Protein AF-0000000082831065 (afdb_homodimer)

Solvent-accessible surface area (backbone atoms only — not comparable to full-atom values): 26505 Å² total; per-residue (Å²): 126,86,69,61,14,41,34,50,35,24,55,85,68,20,36,41,19,33,91,84,68,42,65,46,70,39,74,80,56,91,83,43,43,69,75,43,94,80,54,49,32,34,28,44,70,56,57,88,86,56,75,77,55,89,72,48,46,76,41,53,50,79,64,38,44,70,73,41,55,72,67,56,37,30,52,52,33,25,42,54,30,53,53,50,39,54,62,47,37,43,12,22,22,55,78,29,46,63,34,40,79,42,94,85,52,80,30,31,29,17,83,84,82,60,50,74,46,59,71,67,41,39,48,22,41,33,39,47,38,28,44,88,94,50,28,36,47,34,30,24,46,62,82,48,89,58,82,44,30,40,61,56,63,44,70,55,56,72,39,45,30,65,69,53,35,51,46,49,44,37,34,58,44,35,31,32,44,66,38,77,76,37,81,74,53,52,38,50,36,59,83,63,39,31,30,39,36,33,31,38,29,33,64,64,47,74,58,87,36,64,29,69,92,50,32,69,44,71,47,76,29,41,58,91,57,63,72,51,56,55,56,73,72,38,68,64,26,51,51,52,48,50,68,54,57,70,110,126,83,70,62,14,41,33,50,33,24,56,85,68,19,36,41,19,33,90,84,68,40,66,46,70,39,74,79,57,91,83,43,43,70,73,41,92,79,54,48,31,33,27,44,70,55,58,89,86,56,74,77,55,89,72,48,45,75,40,53,50,79,65,39,44,69,71,40,56,71,65,55,38,30,52,53,32,24,43,54,32,52,52,50,40,54,62,46,35,43,12,22,22,55,80,28,46,63,34,40,77,42,92,86,51,80,30,30,29,18,82,82,82,61,52,74,45,59,71,66,41,40,48,22,42,32,36,48,37,30,45,86,93,50,27,34,46,34,30,24,45,62,81,48,89,58,82,46,30,41,61,56,62,45,69,54,55,72,39,45,31,65,69,52,34,53,46,48,45,38,34,58,45,34,30,31,44,66,38,78,76,38,81,72,51,52,39,49,37,57,84,62,39,31,32,39,37,32,31,39,29,31,63,65,48,74,58,86,38,64,29,69,91,51,32,68,44,72,46,76,30,42,59,91,56,64,72,53,56,57,57,72,73,38,66,64,26,52,52,52,48,51,69,55,58,71,112

pLDDT: mean 91.87, std 8.14, range [45.94, 98.88]

Nearest PDB structures (foldseek):
  8zb4-assembly1_A  TM=8.610E-01  e=9.060E-22  Mycobacteroides abscessus
  8zb5-assembly1_A  TM=8.551E-01  e=6.291E-22  Mycobacteroides abscessus
  8zb3-assembly2_F  TM=8.527E-01  e=8.526E-22  Mycobacteroides abscessus
  8zb3-assembly1_A  TM=8.532E-01  e=2.122E-21  Mycobacteroides abscessus
  8zb3-assembly3_D  TM=7.856E-01  e=3.273E-20  Mycobacteroides abscessus

Foldseek 3Di:
DQQWAFEFEDDQQWTKAFPLRGTDTDHDDPPWDADDPVSNYTYDYDDPPDDRDPRIDTHGLVVCLVVDDQVVSVSSLVRQQLHVQCVVPQADPVPGHGWDQDDPDSWTAHPPPRDTDHGDEWEKEWEWEDEPQFKTKWFDWPPDPDPATFTQMDTDDPPDDPVVVVQVSCCQAFNFGWDDKAWDDWDFDPPPRYIYTYIYTYTDDGGTDGPVNTTPDMDIDGLVGDDHYDDPSDPRVVVSCCSSVVD/DQQWAFEFEDDQQWTKAFPLRGTDTDHDDPPWDADDPVSNYTYDYDDPPDDRDPRIDIHGLVVCLVVDDLVVSVVSLVRQQLHVQCVVPQADPVPGHGWDQDDPDSWTAHPPPRDTDHGDEWEKEWEWEDEPQFKTKWFDWPPDPDPATFTQMDTDDPPDDPVVVVQVSCCQAFNFGWDDKAWDDWDFDPPPRYIYTYIYTYTDDGGTDGPVNTTPDMDIDGLVGDDHYDDPSDPRVVVSCCSSVVD

Secondary structure (DSSP, 8-state):
---EEEEEEEETTEEEE-TTSPPPEEE--TTPEE-STTS-EEEEEPPTTPPPPTT-EEEEHHHHTTTS-HHHHHHHHHHHHHHHHHHT-SB-TTT-PBPEE-SSSS-EE-TTT--EEPPP-EEEEEEEEEETTTEEEEEEETT-SS---B-EEEEPPTT--HHHHHHHHHHHHH--EEEEEEEEEEEEETTTTEEEEEEEEEEEE------TTTEEEEEEEETTS--S-PPTTSHHHHHHHHHHH--/---EEEEEEEETTEEEE-TTSPPPEEE--TTPEESSTTS-EEEEEPPTTPPPPTT-EEEEHHHHTTTS-HHHHHHHHHHHHHHHHHHT-SB-TTT-PBPEE-SSSS-EE-TTT--EEPPP-EEEEEEEEEETTTEEEEEEETT-SS---B-EEEEPPTT--HHHHHHHHHHHHH--EEEEEEEEEEEEETTTTEEEEEEEEEEEE------TTTEEEEEEEETTS--S-PPTTSHHHHHHHHHHH--

Organism: Acinetobacter baumannii (strain ATCC 19606 / DSM 30007 / JCM 6841 / CCUG 19606 / CIP 70.34 / NBRC 109757 / NCIMB 12457 / NCTC 12156 / 81) (NCBI:txid575584)

Radius of gyration: 24.06 Å; Cα contacts (8 Å, |Δi|>4): 1065; chains: 2; bounding box: 54×70×63 Å

InterPro domains:
  IPR000086 NUDIX hydrolase domain [PF00293] (125-229)
  IPR000086 NUDIX hydrolase domain [PS51462] (119-244)
  IPR015376 Zinc ribbon, NADH pyrophosphatase [PF09297] (87-118)
  IPR015797 NUDIX hydrolase-like domain superfamily [SSF55811] (72-239)
  IPR020084 NUDIX hydrolase, conserved site [PS00893] (154-175)
  IPR049734 NADH pyrophosphatase-like, C-terminal domain [cd03429] (122-240)
  IPR050241 NAD-capped RNA hydrolase NudC subfamily [PTHR42904] (57-236)

Sequence (494 aa):
MSELSLAYIFHHQQLLVDQNLQLPKVEKLASDLLFTHDEQVIARDLLSEEAIPEGLQLVPIRQLISNWSKEQFLQASRAVQLLEWRRNHKFCSHCGHATEVHPTEYAMVCPSCRYHQYPRVNPCIITIITKGDDEILLAKSIHNKTNMYGLIAGFVEVGETLEEAVQREALEEVGLKLKNIQYMSSQPWPFPSNLMIAFRAEYESGEISLQEDEIADAQFFKFDQLPEIPFKGSIAHAMITQITQAKMSELSLAYIFHHQQLLVDQNLQLPKVEKLASDLLFTHDEQVIARDLLSEEAIPEGLQLVPIRQLISNWSKEQFLQASRAVQLLEWRRNHKFCSHCGHATEVHPTEYAMVCPSCRYHQYPRVNPCIITIITKGDDEILLAKSIHNKTNMYGLIAGFVEVGETLEEAVQREALEEVGLKLKNIQYMSSQPWPFPSNLMIAFRAEYESGEISLQEDEIADAQFFKFDQLPEIPFKGSIAHAMITQITQAK

Structure (mmCIF, N/CA/C/O backbone):
data_AF-0000000082831065-model_v1
#
loop_
_entity.id
_entity.type
_entity.pdbx_description
1 polymer 'NADH pyrophosphatase'
#
loop_
_atom_site.group_PDB
_atom_site.id
_atom_site.type_symbol
_atom_site.label_atom_id
_atom_site.label_alt_id
_atom_site.label_comp_id
_atom_site.label_asym_id
_atom_site.label_entity_id
_atom_site.label_seq_id
_atom_site.pdbx_PDB_ins_code
_atom_site.Cartn_x
_atom_site.Cartn_y
_atom_site.Cartn_z
_atom_site.occupancy
_atom_site.B_iso_or_equiv
_atom_site.auth_seq_id
_atom_site.auth_comp_id
_atom_site.auth_asym_id
_atom_site.auth_atom_id
_atom_site.pdbx_PDB_model_num
ATOM 1 N N . MET A 1 1 ? 25.625 20.578 28 1 45.94 1 MET A N 1
ATOM 2 C CA . MET A 1 1 ? 24.312 21.141 27.688 1 45.94 1 MET A CA 1
ATOM 3 C C . MET A 1 1 ? 23.422 20.109 27 1 45.94 1 MET A C 1
ATOM 5 O O . MET A 1 1 ? 23.859 19.453 26.047 1 45.94 1 MET A O 1
ATOM 9 N N . SER A 1 2 ? 22.438 19.578 27.641 1 59.81 2 SER A N 1
ATOM 10 C CA . SER A 1 2 ? 21.672 18.438 27.141 1 59.81 2 SER A CA 1
ATOM 11 C C . SER A 1 2 ? 21.172 18.672 25.719 1 59.81 2 SER A C 1
ATOM 13 O O . SER A 1 2 ? 20.625 19.734 25.422 1 59.81 2 SER A O 1
ATOM 15 N N . GLU A 1 3 ? 21.703 18.062 24.766 1 80.31 3 GLU A N 1
ATOM 16 C CA . GLU A 1 3 ? 21.406 18.25 23.344 1 80.31 3 GLU A CA 1
ATOM 17 C C . GLU A 1 3 ? 19.906 18.109 23.078 1 80.31 3 GLU A C 1
ATOM 19 O O . GLU A 1 3 ? 19.281 17.156 23.547 1 80.31 3 GLU A O 1
ATOM 24 N N . LEU A 1 4 ? 19.312 19.281 22.797 1 89.94 4 LEU A N 1
ATOM 25 C CA . LEU A 1 4 ? 17.891 19.328 22.5 1 89.94 4 LEU A CA 1
ATOM 26 C C . LEU A 1 4 ? 17.609 18.797 21.109 1 89.94 4 LEU A C 1
ATOM 28 O O . LEU A 1 4 ? 18.422 18.969 20.203 1 89.94 4 LEU A O 1
ATOM 32 N N . SER A 1 5 ? 16.562 18.031 21.031 1 91.25 5 SER A N 1
ATOM 33 C CA . SER A 1 5 ? 16.109 17.484 19.75 1 91.25 5 SER A CA 1
ATOM 34 C C . SER A 1 5 ? 14.812 18.125 19.297 1 91.25 5 SER A C 1
ATOM 36 O O . SER A 1 5 ? 13.961 18.469 20.125 1 91.25 5 SER A O 1
ATOM 38 N N . LEU A 1 6 ? 14.773 18.391 18.031 1 93.38 6 LEU A N 1
ATOM 39 C CA . LEU A 1 6 ? 13.484 18.766 17.453 1 93.38 6 LEU A CA 1
ATOM 40 C C . LEU A 1 6 ? 12.445 17.672 17.672 1 93.38 6 LEU A C 1
ATOM 42 O O . LEU A 1 6 ? 12.727 16.5 17.422 1 93.38 6 LEU A O 1
ATOM 46 N N . ALA A 1 7 ? 11.234 18.109 18.156 1 93.69 7 ALA A N 1
ATOM 47 C CA . ALA A 1 7 ? 10.344 17.047 18.641 1 93.69 7 ALA A CA 1
ATOM 48 C C . ALA A 1 7 ? 8.961 17.172 18 1 93.69 7 ALA A C 1
ATOM 50 O O . ALA A 1 7 ? 8.344 18.234 18.031 1 93.69 7 ALA A O 1
ATOM 51 N N . TYR A 1 8 ? 8.609 16.094 17.391 1 94.62 8 TYR A N 1
ATOM 52 C CA . TYR A 1 8 ? 7.199 15.898 17.047 1 94.62 8 TYR A CA 1
ATOM 53 C C . TYR A 1 8 ? 6.422 15.328 18.234 1 94.62 8 TYR A C 1
ATOM 55 O O . TYR A 1 8 ? 6.484 14.125 18.5 1 94.62 8 TYR A O 1
ATOM 63 N N . ILE A 1 9 ? 5.664 16.156 18.891 1 93.75 9 ILE A N 1
ATOM 64 C CA . ILE A 1 9 ? 4.91 15.719 20.062 1 93.75 9 ILE A CA 1
ATOM 65 C C . ILE A 1 9 ? 3.414 15.766 19.766 1 93.75 9 ILE A C 1
ATOM 67 O O . ILE A 1 9 ? 2.871 16.828 19.453 1 93.75 9 ILE A O 1
ATOM 71 N N . PHE A 1 10 ? 2.795 14.562 19.891 1 92.94 10 PHE A N 1
ATOM 72 C CA . PHE A 1 10 ? 1.403 14.469 19.469 1 92.94 10 PHE A CA 1
ATOM 73 C C . PHE A 1 10 ? 0.499 14.148 20.656 1 92.94 10 PHE A C 1
ATOM 75 O O . PHE A 1 10 ? 0.872 13.375 21.531 1 92.94 10 PHE A O 1
ATOM 82 N N . HIS A 1 11 ? -0.618 14.758 20.641 1 90.94 11 HIS A N 1
ATOM 83 C CA . HIS A 1 11 ? -1.809 14.289 21.344 1 90.94 11 HIS A CA 1
ATOM 84 C C . HIS A 1 11 ? -2.895 13.867 20.344 1 90.94 11 HIS A C 1
ATOM 86 O O . HIS A 1 11 ? -3.617 14.719 19.828 1 90.94 11 HIS A O 1
ATOM 92 N N . HIS A 1 12 ? -2.996 12.531 20.172 1 85.19 12 HIS A N 1
ATOM 93 C CA . HIS A 1 12 ? -3.814 11.992 19.094 1 85.19 12 HIS A CA 1
ATOM 94 C C . HIS A 1 12 ? -3.412 12.586 17.75 1 85.19 12 HIS A C 1
ATOM 96 O O . HIS A 1 12 ? -2.262 12.453 17.328 1 85.19 12 HIS A O 1
ATOM 102 N N . GLN A 1 13 ? -4.246 13.32 17.094 1 88.31 13 GLN A N 1
ATOM 103 C CA . GLN A 1 13 ? -3.961 13.859 15.766 1 88.31 13 GLN A CA 1
ATOM 104 C C . GLN A 1 13 ? -3.6 15.336 15.828 1 88.31 13 GLN A C 1
ATOM 106 O O . GLN A 1 13 ? -3.574 16.016 14.805 1 88.31 13 GLN A O 1
ATOM 111 N N . GLN A 1 14 ? -3.205 15.789 17.031 1 92.75 14 GLN A N 1
ATOM 112 C CA . GLN A 1 14 ? -2.797 17.172 17.203 1 92.75 14 GLN A CA 1
ATOM 113 C C . GLN A 1 14 ? -1.306 17.281 17.516 1 92.75 14 GLN A C 1
ATOM 115 O O . GLN A 1 14 ? -0.791 16.531 18.359 1 92.75 14 GLN A O 1
ATOM 120 N N . LEU A 1 15 ? -0.65 18.156 16.828 1 94.94 15 LEU A N 1
ATOM 121 C CA . LEU A 1 15 ? 0.788 18.344 16.969 1 94.94 15 LEU A CA 1
ATOM 122 C C . LEU A 1 15 ? 1.089 19.578 17.828 1 94.94 15 LEU A C 1
ATOM 124 O O . LEU A 1 15 ? 0.461 20.625 17.656 1 94.94 15 LEU A O 1
ATOM 128 N N . LEU A 1 16 ? 1.993 19.391 18.734 1 95.19 16 LEU A N 1
ATOM 129 C CA . LEU A 1 16 ? 2.43 20.5 19.578 1 95.19 16 LEU A CA 1
ATOM 130 C C . LEU A 1 16 ? 3.385 21.422 18.828 1 95.19 16 LEU A C 1
ATOM 132 O O . LEU A 1 16 ? 4.465 20.984 18.422 1 95.19 16 LEU A O 1
ATOM 136 N N . VAL A 1 17 ? 2.957 22.688 18.625 1 95.75 17 VAL A N 1
ATOM 137 C CA . VAL A 1 17 ? 3.775 23.656 17.922 1 95.75 17 VAL A CA 1
ATOM 138 C C . VAL A 1 17 ? 3.703 25.016 18.625 1 95.75 17 VAL A C 1
ATOM 140 O O . VAL A 1 17 ? 2.861 25.219 19.516 1 95.75 17 VAL A O 1
ATOM 143 N N . ASP A 1 18 ? 4.641 25.906 18.297 1 95.38 18 ASP A N 1
ATOM 144 C CA . ASP A 1 18 ? 4.59 27.266 18.859 1 95.38 18 ASP A CA 1
ATOM 145 C C . ASP A 1 18 ? 3.668 28.156 18.047 1 95.38 18 ASP A C 1
ATOM 147 O O . ASP A 1 18 ? 2.916 27.688 17.188 1 95.38 18 ASP A O 1
ATOM 151 N N . GLN A 1 19 ? 3.641 29.453 18.328 1 93.06 19 GLN A N 1
ATOM 152 C CA . GLN A 1 19 ? 2.736 30.406 17.688 1 93.06 19 GLN A CA 1
ATOM 153 C C . GLN A 1 19 ? 3.027 30.516 16.188 1 93.06 19 GLN A C 1
ATOM 155 O O . GLN A 1 19 ? 2.139 30.859 15.406 1 93.06 19 GLN A O 1
ATOM 160 N N . ASN A 1 20 ? 4.23 30.25 15.812 1 93.5 20 ASN A N 1
ATOM 161 C CA . ASN A 1 20 ? 4.621 30.297 14.406 1 93.5 20 ASN A CA 1
ATOM 162 C C . ASN A 1 20 ? 4.555 28.922 13.758 1 93.5 20 ASN A C 1
ATOM 164 O O . ASN A 1 20 ? 5.098 28.719 12.664 1 93.5 20 ASN A O 1
ATOM 168 N N . LEU A 1 21 ? 3.998 27.938 14.438 1 93.69 21 LEU A N 1
ATOM 169 C CA . LEU A 1 21 ? 3.791 26.562 13.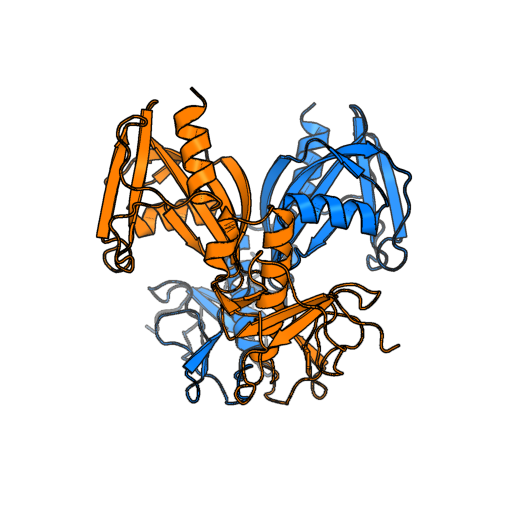969 1 93.69 21 LEU A CA 1
ATOM 170 C C . LEU A 1 21 ? 5.121 25.828 13.844 1 93.69 21 LEU A C 1
ATOM 172 O O . LEU A 1 21 ? 5.27 24.953 12.992 1 93.69 21 LEU A O 1
ATOM 176 N N . GLN A 1 22 ? 6.062 26.297 14.656 1 93.44 22 GLN A N 1
ATOM 177 C CA . GLN A 1 22 ? 7.344 25.609 14.695 1 93.44 22 GLN A CA 1
ATOM 178 C C . GLN A 1 22 ? 7.363 24.531 15.789 1 93.44 22 GLN A C 1
ATOM 180 O O . GLN A 1 22 ? 6.727 24.703 16.828 1 93.44 22 GLN A O 1
ATOM 185 N N . LEU A 1 23 ? 8.148 23.516 15.492 1 94.81 23 LEU A N 1
ATOM 186 C CA . LEU A 1 23 ? 8.266 22.406 16.438 1 94.81 23 LEU A CA 1
ATOM 187 C C . LEU A 1 23 ? 9.086 22.812 17.656 1 94.81 23 LEU A C 1
ATOM 189 O O . LEU A 1 23 ? 10.031 23.609 17.531 1 94.81 23 LEU A O 1
ATOM 193 N N . PRO A 1 24 ? 8.805 22.266 18.797 1 94.62 24 PRO A N 1
ATOM 194 C CA . PRO A 1 24 ? 9.625 22.531 19.984 1 94.62 24 PRO A CA 1
ATOM 195 C C . PRO A 1 24 ? 10.906 21.703 20.016 1 94.62 24 PRO A C 1
ATOM 197 O O . PRO A 1 24 ? 11.023 20.719 19.297 1 94.62 24 PRO A O 1
ATOM 200 N N . LYS A 1 25 ? 11.805 22.188 20.75 1 93.75 25 LYS A N 1
ATOM 201 C CA . LYS A 1 25 ? 13.016 21.438 21.062 1 93.75 25 LYS A CA 1
ATOM 202 C C . LYS A 1 25 ? 12.992 20.953 22.516 1 93.75 25 LYS A C 1
ATOM 204 O O . LYS A 1 25 ? 12.734 21.734 23.438 1 93.75 25 LYS A O 1
ATOM 209 N N . VAL A 1 26 ? 13.188 19.672 22.672 1 91.19 26 VAL A N 1
ATOM 210 C CA . VAL A 1 26 ? 13.094 19.094 24 1 91.19 26 VAL A CA 1
ATOM 211 C C . VAL A 1 26 ? 14.219 18.078 24.203 1 91.19 26 VAL A C 1
ATOM 213 O O . VAL A 1 26 ? 14.906 17.703 23.266 1 91.19 26 VAL A O 1
ATOM 216 N N . GLU A 1 27 ? 14.391 17.75 25.469 1 91.5 27 GLU A N 1
ATOM 217 C CA . GLU A 1 27 ? 15.328 16.688 25.781 1 91.5 27 GLU A CA 1
ATOM 218 C C . GLU A 1 27 ? 14.789 15.328 25.328 1 91.5 27 GLU A C 1
ATOM 220 O O . GLU A 1 27 ? 13.609 15.031 25.516 1 91.5 27 GLU A O 1
ATOM 225 N N . LYS A 1 28 ? 15.664 14.578 24.828 1 90.06 28 LYS A N 1
ATOM 226 C CA . LYS A 1 28 ? 15.305 13.242 24.375 1 90.06 28 LYS A CA 1
ATOM 227 C C . LYS A 1 28 ? 15.008 12.312 25.547 1 90.06 28 LYS A C 1
ATOM 229 O O . LYS A 1 28 ? 15.711 12.344 26.562 1 90.06 28 LYS A O 1
ATOM 234 N N . LEU A 1 29 ? 13.953 11.539 25.359 1 88 29 LEU A N 1
ATOM 235 C CA . LEU A 1 29 ? 13.609 10.484 26.312 1 88 29 LEU A CA 1
ATOM 236 C C . LEU A 1 29 ? 13.922 9.109 25.734 1 88 29 LEU A C 1
ATOM 238 O O . LEU A 1 29 ? 13.984 8.945 24.516 1 88 29 LEU A O 1
ATOM 242 N N . ALA A 1 30 ? 14.016 8.117 26.547 1 83.56 30 ALA A N 1
ATOM 243 C CA . ALA A 1 30 ? 14.336 6.75 26.125 1 83.56 30 ALA A CA 1
ATOM 244 C C . ALA A 1 30 ? 13.219 6.168 25.266 1 83.56 30 ALA A C 1
ATOM 246 O O . ALA A 1 30 ? 13.477 5.371 24.359 1 83.56 30 ALA A O 1
ATOM 247 N N . SER A 1 31 ? 12.031 6.648 25.516 1 86.19 31 SER A N 1
ATOM 248 C CA . SER A 1 31 ? 10.867 6.086 24.828 1 86.19 31 SER A CA 1
ATOM 249 C C . SER A 1 31 ? 10.609 6.781 23.5 1 86.19 31 SER A C 1
ATOM 251 O O . SER A 1 31 ? 9.734 6.371 22.734 1 86.19 31 SER A O 1
ATOM 253 N N . ASP A 1 32 ? 11.383 7.758 23.219 1 89.62 32 ASP A N 1
ATOM 254 C CA . ASP A 1 32 ? 11.148 8.531 22 1 89.62 32 ASP A CA 1
ATOM 255 C C . ASP A 1 32 ? 11.461 7.711 20.75 1 89.62 32 ASP A C 1
ATOM 257 O O . ASP A 1 32 ? 12.359 6.863 20.766 1 89.62 32 ASP A O 1
ATOM 261 N N . LEU A 1 33 ? 10.633 7.914 19.734 1 89.31 33 LEU A N 1
ATOM 262 C CA . LEU A 1 33 ? 10.953 7.383 18.406 1 89.31 33 LEU A CA 1
ATOM 263 C C . LEU A 1 33 ? 11.984 8.266 17.703 1 89.31 33 LEU A C 1
ATOM 265 O O . LEU A 1 33 ? 11.805 9.477 17.609 1 89.31 33 LEU A O 1
ATOM 269 N N . LEU A 1 34 ? 12.992 7.621 17.234 1 84.06 34 LEU A N 1
ATOM 270 C CA . LEU A 1 34 ? 14.047 8.367 16.547 1 84.06 34 LEU A CA 1
ATOM 271 C C . LEU A 1 34 ? 13.797 8.406 15.047 1 84.06 34 LEU A C 1
ATOM 273 O O . LEU A 1 34 ? 13.484 7.387 14.438 1 84.06 34 LEU A O 1
ATOM 277 N N . PHE A 1 35 ? 13.781 9.617 14.445 1 78 35 PHE A N 1
ATOM 278 C CA . PHE A 1 35 ? 13.5 9.836 13.031 1 78 35 PHE A CA 1
ATOM 279 C C . PHE A 1 35 ? 14.781 9.766 12.203 1 78 35 PHE A C 1
ATOM 281 O O . PHE A 1 35 ? 14.766 9.312 11.055 1 78 35 PHE A O 1
ATOM 288 N N . THR A 1 36 ? 15.82 10.461 12.672 1 67.88 36 THR A N 1
ATOM 289 C CA . THR A 1 36 ? 17.125 10.461 12.008 1 67.88 36 THR A CA 1
ATOM 290 C C . THR A 1 36 ? 18.172 9.758 12.867 1 67.88 36 THR A C 1
ATOM 292 O O . THR A 1 36 ? 17.984 9.617 14.078 1 67.88 36 THR A O 1
ATOM 295 N N . HIS A 1 37 ? 19.031 9.344 12.172 1 62.5 37 HIS A N 1
ATOM 296 C CA . HIS A 1 37 ? 20.094 8.617 12.852 1 62.5 37 HIS A CA 1
ATOM 297 C C . HIS A 1 37 ? 20.828 9.516 13.852 1 62.5 37 HIS A C 1
ATOM 299 O O . HIS A 1 37 ? 21.344 9.031 14.859 1 62.5 37 HIS A O 1
ATOM 305 N N . ASP A 1 38 ? 20.781 10.781 13.609 1 65.12 38 ASP A N 1
ATOM 306 C CA . ASP A 1 38 ? 21.562 11.641 14.484 1 65.12 38 ASP A CA 1
ATOM 307 C C . ASP A 1 38 ? 20.719 12.156 15.648 1 65.12 38 ASP A C 1
ATOM 309 O O . ASP A 1 38 ? 21.141 13.07 16.359 1 65.12 38 ASP A O 1
ATOM 313 N N . GLU A 1 39 ? 19.609 11.602 15.922 1 66.12 39 GLU A N 1
ATOM 314 C CA . GLU A 1 39 ? 18.734 11.867 17.062 1 66.12 39 GLU A CA 1
ATOM 315 C C . GLU A 1 39 ? 18.344 13.344 17.125 1 66.12 39 GLU A C 1
ATOM 317 O O . GLU A 1 39 ? 18.109 13.875 18.219 1 66.12 39 GLU A O 1
ATOM 322 N N . GLN A 1 40 ? 18.484 13.961 16.062 1 81.44 40 GLN A N 1
ATOM 323 C CA . GLN A 1 40 ? 18.156 15.383 16.047 1 81.44 40 GLN A CA 1
ATOM 324 C C . GLN A 1 40 ? 16.656 15.602 15.938 1 81.44 40 GLN A C 1
ATOM 326 O O . GLN A 1 40 ? 16.156 16.672 16.297 1 81.44 40 GLN A O 1
ATOM 331 N N . VAL A 1 41 ? 15.992 14.562 15.57 1 88.12 41 VAL A N 1
ATOM 332 C CA . VAL A 1 41 ? 14.547 14.656 15.422 1 88.12 41 VAL A CA 1
ATOM 333 C C . VAL A 1 41 ? 13.883 13.461 16.109 1 88.12 41 VAL A C 1
ATOM 335 O O . VAL A 1 41 ? 14.273 12.32 15.883 1 88.12 41 VAL A O 1
ATOM 338 N N . ILE A 1 42 ? 12.945 13.773 17.016 1 91.62 42 ILE A N 1
ATOM 339 C CA . ILE A 1 42 ? 12.273 12.703 17.766 1 91.62 42 ILE A CA 1
ATOM 340 C C . ILE A 1 42 ? 10.766 12.859 17.641 1 91.62 42 ILE A C 1
ATOM 342 O O . ILE A 1 42 ? 10.273 13.922 17.25 1 91.62 42 ILE A O 1
ATOM 346 N N . ALA A 1 43 ? 10.07 11.781 17.938 1 93.06 43 ALA A N 1
ATOM 347 C CA . ALA A 1 43 ? 8.609 11.789 18.016 1 93.06 43 ALA A CA 1
ATOM 348 C C . ALA A 1 43 ? 8.109 11.117 19.281 1 93.06 43 ALA A C 1
ATOM 350 O O . ALA A 1 43 ? 8.664 10.102 19.719 1 93.06 43 ALA A O 1
ATOM 351 N N . ARG A 1 44 ? 7.09 11.734 19.875 1 92.81 44 ARG A N 1
ATOM 352 C CA . ARG A 1 44 ? 6.496 11.109 21.047 1 92.81 44 ARG A CA 1
ATOM 353 C C . ARG A 1 44 ? 5.059 11.578 21.234 1 92.81 44 ARG A C 1
ATOM 355 O O . ARG A 1 44 ? 4.617 12.539 20.609 1 92.81 44 ARG A O 1
ATOM 362 N N . ASP A 1 45 ? 4.344 10.812 22.078 1 91.25 45 ASP A N 1
ATOM 363 C CA . ASP A 1 45 ? 3.012 11.227 22.516 1 91.25 45 ASP A CA 1
ATOM 364 C C . ASP A 1 45 ? 3.082 12.148 23.719 1 91.25 45 ASP A C 1
ATOM 366 O O . ASP A 1 45 ? 3.975 12.016 24.562 1 91.25 45 ASP A O 1
ATOM 370 N N . LEU A 1 46 ? 2.143 13.062 23.641 1 88.19 46 LEU A N 1
ATOM 371 C CA . LEU A 1 46 ? 1.988 13.891 24.844 1 88.19 46 LEU A CA 1
ATOM 372 C C . LEU A 1 46 ? 1.422 13.078 26 1 88.19 46 LEU A C 1
ATOM 374 O O . LEU A 1 46 ? 0.408 12.391 25.844 1 88.19 46 LEU A O 1
ATOM 378 N N . LEU A 1 47 ? 2.174 13 27.062 1 74.69 47 LEU A N 1
ATOM 379 C CA . LEU A 1 47 ? 1.761 12.234 28.234 1 74.69 47 LEU A CA 1
ATOM 380 C C . LEU A 1 47 ? 0.563 12.891 28.906 1 74.69 47 LEU A C 1
ATOM 382 O O . LEU A 1 47 ? 0.455 14.117 28.938 1 74.69 47 LEU A O 1
ATOM 386 N N . SER A 1 48 ? -0.64 12.117 29.047 1 64.69 48 SER A N 1
ATOM 387 C CA . SER A 1 48 ? -1.936 12.531 29.578 1 64.69 48 SER A CA 1
ATOM 388 C C . SER A 1 48 ? -1.778 13.586 30.656 1 64.69 48 SER A C 1
ATOM 390 O O . SER A 1 48 ? -2.551 14.547 30.719 1 64.69 48 SER A O 1
ATOM 392 N N . GLU A 1 49 ? -0.884 13.484 31.547 1 67.19 49 GLU A N 1
ATOM 393 C CA . GLU A 1 49 ? -0.868 14.336 32.719 1 67.19 49 GLU A CA 1
ATOM 394 C C . GLU A 1 49 ? 0.026 15.555 32.531 1 67.19 49 GLU A C 1
ATOM 396 O O . GLU A 1 49 ? 0.113 16.422 33.406 1 67.19 49 GLU A O 1
ATOM 401 N N . GLU A 1 50 ? 0.344 15.75 31.25 1 69.5 50 GLU A N 1
ATOM 402 C CA . GLU A 1 50 ? 1.321 16.828 31.094 1 69.5 50 GLU A CA 1
ATOM 403 C C . GLU A 1 50 ? 0.659 18.109 30.594 1 69.5 50 GLU A C 1
ATOM 405 O O . GLU A 1 50 ? -0.199 18.062 29.719 1 69.5 50 GLU A O 1
ATOM 410 N N . ALA A 1 51 ? 0.781 19.156 31.375 1 79.62 51 ALA A N 1
ATOM 411 C CA . ALA A 1 51 ? 0.329 20.469 30.953 1 79.62 51 ALA A CA 1
ATOM 412 C C . ALA A 1 51 ? 1.063 20.922 29.688 1 79.62 51 ALA A C 1
ATOM 414 O O . ALA A 1 51 ? 2.244 20.609 29.5 1 79.62 51 ALA A O 1
ATOM 415 N N . ILE A 1 52 ? 0.331 21.438 28.781 1 86.38 52 ILE A N 1
ATOM 416 C CA . ILE A 1 52 ? 0.947 22.031 27.594 1 86.38 52 ILE A CA 1
ATOM 417 C C . ILE A 1 52 ? 1.901 23.141 28 1 86.38 52 ILE A C 1
ATOM 419 O O . ILE A 1 52 ? 1.506 24.078 28.703 1 86.38 52 ILE A O 1
ATOM 423 N N . PRO A 1 53 ? 3.148 23.031 27.688 1 84.75 53 PRO A N 1
ATOM 424 C CA . PRO A 1 53 ? 4.102 24.078 28.062 1 84.75 53 PRO A CA 1
ATOM 425 C C . PRO A 1 53 ? 3.699 25.453 27.531 1 84.75 53 PRO A C 1
ATOM 427 O O . PRO A 1 53 ? 3.016 25.547 26.5 1 84.75 53 PRO A O 1
ATOM 430 N N . GLU A 1 54 ? 4.156 26.453 28.25 1 88.88 54 GLU A N 1
ATOM 431 C CA . GLU A 1 54 ? 3.859 27.828 27.844 1 88.88 54 GLU A CA 1
ATOM 432 C C . GLU A 1 54 ? 4.398 28.109 26.438 1 88.88 54 GLU A C 1
ATOM 434 O O . GLU A 1 54 ? 5.52 27.719 26.109 1 88.88 54 GLU A O 1
ATOM 439 N N . GLY A 1 55 ? 3.586 28.781 25.656 1 93.06 55 GLY A N 1
ATOM 440 C CA . GLY A 1 55 ? 4.016 29.188 24.328 1 93.06 55 GLY A CA 1
ATOM 441 C C . GLY A 1 55 ? 3.73 28.141 23.266 1 93.06 55 GLY A C 1
ATOM 442 O O . GLY A 1 55 ? 3.941 28.391 22.062 1 93.06 55 GLY A O 1
ATOM 443 N N . LEU A 1 56 ? 3.35 27 23.734 1 94.06 56 LEU A N 1
ATOM 444 C CA . LEU A 1 56 ? 3.031 25.938 22.781 1 94.06 56 LEU A CA 1
ATOM 445 C C . LEU A 1 56 ? 1.528 25.672 22.734 1 94.06 56 LEU A C 1
ATOM 447 O O . LEU A 1 56 ? 0.798 26.078 23.656 1 94.06 56 LEU A O 1
ATOM 451 N N . GLN A 1 57 ? 1.077 25.156 21.609 1 94.62 57 GLN A N 1
ATOM 452 C CA . GLN A 1 57 ? -0.327 24.812 21.422 1 94.62 57 GLN A CA 1
ATOM 453 C C . GLN A 1 57 ? -0.472 23.531 20.609 1 94.62 57 GLN A C 1
ATOM 455 O O . GLN A 1 57 ? 0.421 23.172 19.844 1 94.62 57 GLN A O 1
ATOM 460 N N . LEU A 1 58 ? -1.579 22.891 20.766 1 94 58 LEU A N 1
ATOM 461 C CA . LEU A 1 58 ? -1.93 21.719 19.969 1 94 58 LEU A CA 1
ATOM 462 C C . LEU A 1 58 ? -2.701 22.125 18.719 1 94 58 LEU A C 1
ATOM 464 O O . LEU A 1 58 ? -3.721 22.812 18.812 1 94 58 LEU A O 1
ATOM 468 N N . VAL A 1 59 ? -2.201 21.781 17.594 1 93.88 59 VAL A N 1
ATOM 469 C CA . VAL A 1 59 ? -2.84 22.078 16.312 1 93.88 59 VAL A CA 1
ATOM 470 C C . VAL A 1 59 ? -3.111 20.781 15.555 1 93.88 59 VAL A C 1
ATOM 472 O O . VAL A 1 59 ? -2.227 19.938 15.422 1 93.88 59 VAL A O 1
ATOM 475 N N . PRO A 1 60 ? -4.371 20.594 15.102 1 91.19 60 PRO A N 1
ATOM 476 C CA . PRO A 1 60 ? -4.633 19.406 14.266 1 91.19 60 PRO A CA 1
ATOM 477 C C . PRO A 1 60 ? -3.701 19.328 13.062 1 91.19 60 PRO A C 1
ATOM 479 O O . PRO A 1 60 ? -3.531 20.312 12.336 1 91.19 60 PRO A O 1
ATOM 482 N N . ILE A 1 61 ? -3.133 18.172 12.859 1 89.38 61 ILE A N 1
ATOM 483 C CA . ILE A 1 61 ? -2.139 17.984 11.805 1 89.38 61 ILE A CA 1
ATOM 484 C C . ILE A 1 61 ? -2.746 18.344 10.453 1 89.38 61 ILE A C 1
ATOM 486 O O . ILE A 1 61 ? -2.051 18.844 9.562 1 89.38 61 ILE A O 1
ATOM 490 N N . ARG A 1 62 ? -4.031 18.109 10.188 1 84.5 62 ARG A N 1
ATOM 491 C CA . ARG A 1 62 ? -4.703 18.422 8.93 1 84.5 62 ARG A CA 1
ATOM 492 C C . ARG A 1 62 ? -4.598 19.906 8.594 1 84.5 62 ARG A C 1
ATOM 494 O O . ARG A 1 62 ? -4.555 20.281 7.418 1 84.5 62 ARG A O 1
ATOM 501 N N . GLN A 1 63 ? -4.523 20.75 9.641 1 85.12 63 GLN A N 1
ATOM 502 C CA . GLN A 1 63 ? -4.441 22.188 9.453 1 85.12 63 GLN A CA 1
ATOM 503 C C . GLN A 1 63 ? -3.041 22.609 9.008 1 85.12 63 GLN A C 1
ATOM 505 O O . GLN A 1 63 ? -2.863 23.672 8.422 1 85.12 63 GLN A O 1
ATOM 510 N N . LEU A 1 64 ? -2.113 21.797 9.273 1 87.75 64 LEU A N 1
ATOM 511 C CA . LEU A 1 64 ? -0.727 22.125 8.953 1 87.75 64 LEU A CA 1
ATOM 512 C C . LEU A 1 64 ? -0.452 21.922 7.469 1 87.75 64 LEU A C 1
ATOM 514 O O . LEU A 1 64 ? 0.536 22.438 6.941 1 87.75 64 LEU A O 1
ATOM 518 N N . ILE A 1 65 ? -1.346 21.203 6.805 1 81.12 65 ILE A N 1
ATOM 519 C CA . ILE A 1 65 ? -1.191 20.891 5.391 1 81.12 65 ILE A CA 1
ATOM 520 C C . ILE A 1 65 ? -1.117 22.172 4.574 1 81.12 65 ILE A C 1
ATOM 522 O O . ILE A 1 65 ? -0.348 22.266 3.613 1 81.12 65 ILE A O 1
ATOM 526 N N . SER A 1 66 ? -1.892 23.188 4.949 1 81.12 66 SER A N 1
ATOM 527 C CA . SER A 1 66 ? -1.979 24.438 4.199 1 81.12 66 SER A CA 1
ATOM 528 C C . SER A 1 66 ? -0.881 25.406 4.613 1 81.12 66 SER A C 1
ATOM 530 O O . SER A 1 66 ? -0.589 26.359 3.895 1 81.12 66 SER A O 1
ATOM 532 N N . ASN A 1 67 ? -0.231 25.141 5.684 1 86.19 67 ASN A N 1
ATOM 533 C CA . ASN A 1 67 ? 0.681 26.125 6.25 1 86.19 67 ASN A CA 1
ATOM 534 C C . ASN A 1 67 ? 2.135 25.672 6.133 1 86.19 67 ASN A C 1
ATOM 536 O O . ASN A 1 67 ? 3.051 26.5 6.23 1 86.19 67 ASN A O 1
ATOM 540 N N . TRP A 1 68 ? 2.346 24.406 6.008 1 88.25 68 TRP A N 1
ATOM 541 C CA . TRP A 1 68 ? 3.688 23.844 5.953 1 88.25 68 TRP A CA 1
ATOM 542 C C . TRP A 1 68 ? 4.07 23.484 4.52 1 88.25 68 TRP A C 1
ATOM 544 O O . TRP A 1 68 ? 3.203 23.359 3.652 1 88.25 68 TRP A O 1
ATOM 554 N N . SER A 1 69 ? 5.355 23.469 4.293 1 87.25 69 SER A N 1
ATOM 555 C CA . SER A 1 69 ? 5.828 22.891 3.039 1 87.25 69 SER A CA 1
ATOM 556 C C . SER A 1 69 ? 5.461 21.422 2.938 1 87.25 69 SER A C 1
ATOM 558 O O . SER A 1 69 ? 5.129 20.781 3.941 1 87.25 69 SER A O 1
ATOM 560 N N . LYS A 1 70 ? 5.449 20.953 1.74 1 83.94 70 LYS A N 1
ATOM 561 C CA . LYS A 1 70 ? 5.195 19.531 1.51 1 83.94 70 LYS A CA 1
ATOM 562 C C . LYS A 1 70 ? 6.121 18.672 2.355 1 83.94 70 LYS A C 1
ATOM 564 O O . LYS A 1 70 ? 5.676 17.703 2.979 1 83.94 70 LYS A O 1
ATOM 569 N N . GLU A 1 71 ? 7.305 19.047 2.438 1 86 71 GLU A N 1
ATOM 570 C CA . GLU A 1 71 ? 8.305 18.266 3.162 1 86 71 GLU A CA 1
ATOM 571 C C . GLU A 1 71 ? 8.008 18.25 4.66 1 86 71 GLU A C 1
ATOM 573 O O . GLU A 1 71 ? 8.094 17.188 5.293 1 86 71 GLU A O 1
ATOM 578 N N . GLN A 1 72 ? 7.68 19.422 5.148 1 87.38 72 GLN A N 1
ATOM 579 C CA . GLN A 1 72 ? 7.348 19.516 6.566 1 87.38 72 GLN A CA 1
ATOM 580 C C . GLN A 1 72 ? 6.133 18.656 6.902 1 87.38 72 GLN A C 1
ATOM 582 O O . GLN A 1 72 ? 6.141 17.922 7.898 1 87.38 72 GLN A O 1
ATOM 587 N N . PHE A 1 73 ? 5.238 18.734 6.062 1 85.88 73 PHE A N 1
ATOM 588 C CA . PHE A 1 73 ? 4.023 17.953 6.293 1 85.88 73 PHE A CA 1
ATOM 589 C C . PHE A 1 73 ? 4.309 16.469 6.242 1 85.88 73 PHE A C 1
ATOM 591 O O . PHE A 1 73 ? 3.801 15.703 7.066 1 85.88 73 PHE A O 1
ATOM 598 N N . LEU A 1 74 ? 5.074 16.031 5.297 1 87.12 74 LEU A N 1
ATOM 599 C CA . LEU A 1 74 ? 5.398 14.617 5.141 1 87.12 74 LEU A CA 1
ATOM 600 C C . LEU A 1 74 ? 6.145 14.094 6.367 1 87.12 74 LEU A C 1
ATOM 602 O O . LEU A 1 74 ? 5.906 12.961 6.805 1 87.12 74 LEU A O 1
ATOM 606 N N . GLN A 1 75 ? 6.965 14.906 6.945 1 88.62 75 GLN A N 1
ATOM 607 C CA . GLN A 1 75 ? 7.699 14.492 8.133 1 88.62 75 GLN A CA 1
ATOM 608 C C . GLN A 1 75 ? 6.766 14.352 9.336 1 88.62 75 GLN A C 1
ATOM 610 O O . GLN A 1 75 ? 6.891 13.406 10.117 1 88.62 75 GLN A O 1
ATOM 615 N N . ALA A 1 76 ? 5.914 15.328 9.461 1 90.31 76 ALA A N 1
ATOM 616 C CA . ALA A 1 76 ? 4.934 15.242 10.539 1 90.31 76 ALA A CA 1
ATOM 617 C C . ALA A 1 76 ? 4.031 14.023 10.367 1 90.31 76 ALA A C 1
ATOM 619 O O . ALA A 1 76 ? 3.705 13.344 11.344 1 90.31 76 ALA A O 1
ATOM 620 N N . SER A 1 77 ? 3.668 13.82 9.125 1 89.38 77 SER A N 1
ATOM 621 C CA . SER A 1 77 ? 2.848 12.656 8.805 1 89.38 77 SER A CA 1
ATOM 622 C C . SER A 1 77 ? 3.555 11.359 9.188 1 89.38 77 SER A C 1
ATOM 624 O O . SER A 1 77 ? 2.945 10.469 9.789 1 89.38 77 SER A O 1
ATOM 626 N N . ARG A 1 78 ? 4.734 11.258 8.883 1 92.31 78 ARG A N 1
ATOM 627 C CA . ARG A 1 78 ? 5.527 10.086 9.234 1 92.31 78 ARG A CA 1
ATOM 628 C C . ARG A 1 78 ? 5.559 9.875 10.742 1 92.31 78 ARG A C 1
ATOM 630 O O . ARG A 1 78 ? 5.352 8.766 11.227 1 92.31 78 ARG A O 1
ATOM 637 N N . ALA A 1 79 ? 5.789 10.945 11.438 1 92.06 79 ALA A N 1
ATOM 638 C CA . ALA A 1 79 ? 5.906 10.875 12.898 1 92.06 79 ALA A CA 1
ATOM 639 C C . ALA A 1 79 ? 4.617 10.344 13.523 1 92.06 79 ALA A C 1
ATOM 641 O O . ALA A 1 79 ? 4.656 9.422 14.344 1 92.06 79 ALA A O 1
ATOM 642 N N . VAL A 1 80 ? 3.568 10.906 13.141 1 92.31 80 VAL A N 1
ATOM 643 C CA . VAL A 1 80 ? 2.303 10.523 13.766 1 92.31 80 VAL A CA 1
ATOM 644 C C . VAL A 1 80 ? 1.954 9.086 13.383 1 92.31 80 VAL A C 1
ATOM 646 O O . VAL A 1 80 ? 1.383 8.344 14.188 1 92.31 80 VAL A O 1
ATOM 649 N N . GLN A 1 81 ? 2.24 8.695 12.188 1 92.56 81 GLN A N 1
ATOM 650 C CA . GLN A 1 81 ? 1.96 7.332 11.742 1 92.56 81 GLN A CA 1
ATOM 651 C C . GLN A 1 81 ? 2.811 6.324 12.508 1 92.56 81 GLN A C 1
ATOM 653 O O . GLN A 1 81 ? 2.32 5.262 12.898 1 92.56 81 GLN A O 1
ATOM 658 N N . LEU A 1 82 ? 4.062 6.629 12.719 1 93 82 LEU A N 1
ATOM 659 C CA . LEU A 1 82 ? 4.945 5.75 13.477 1 93 82 LEU A CA 1
ATOM 660 C C . LEU A 1 82 ? 4.48 5.621 14.922 1 93 82 LEU A C 1
ATOM 662 O O . LEU A 1 82 ? 4.512 4.531 15.492 1 93 82 LEU A O 1
ATOM 666 N N . LEU A 1 83 ? 4.078 6.719 15.484 1 92.25 83 LEU A N 1
ATOM 667 C CA . LEU A 1 83 ? 3.582 6.691 16.859 1 92.25 83 LEU A CA 1
ATOM 668 C C . LEU A 1 83 ? 2.309 5.859 16.953 1 92.25 83 LEU A C 1
ATOM 670 O O . LEU A 1 83 ? 2.145 5.082 17.906 1 92.25 83 LEU A O 1
ATOM 674 N N . GLU A 1 84 ? 1.447 6.055 16.016 1 91.81 84 GLU A N 1
ATOM 675 C CA . GLU A 1 84 ? 0.219 5.266 15.984 1 91.81 84 GLU A CA 1
ATOM 676 C C . GLU A 1 84 ? 0.521 3.777 15.836 1 91.81 84 GLU A C 1
ATOM 678 O O . GLU A 1 84 ? -0.085 2.947 16.516 1 91.81 84 GLU A O 1
ATOM 683 N N . TRP A 1 85 ? 1.4 3.479 14.953 1 93.62 85 TRP A N 1
ATOM 684 C CA . TRP A 1 85 ? 1.836 2.1 14.766 1 93.62 85 TRP A CA 1
ATOM 685 C C . TRP A 1 85 ? 2.334 1.499 16.078 1 93.62 85 TRP A C 1
ATOM 687 O O . TRP A 1 85 ? 1.953 0.383 16.438 1 93.62 85 TRP A O 1
ATOM 697 N N . ARG A 1 86 ? 3.174 2.201 16.781 1 92.19 86 ARG A N 1
ATOM 698 C CA . ARG A 1 86 ? 3.711 1.695 18.031 1 92.19 86 ARG A CA 1
ATOM 699 C C . ARG A 1 86 ? 2.6 1.467 19.047 1 92.19 86 ARG A C 1
ATOM 701 O O . ARG A 1 86 ? 2.594 0.455 19.75 1 92.19 86 ARG A O 1
ATOM 708 N N . ARG A 1 87 ? 1.638 2.322 19.109 1 91.5 87 ARG A N 1
ATOM 709 C CA . ARG A 1 87 ? 0.515 2.223 20.047 1 91.5 87 ARG A CA 1
ATOM 710 C C . ARG A 1 87 ? -0.334 0.991 19.734 1 91.5 87 ARG A C 1
ATOM 712 O O . ARG A 1 87 ? -0.884 0.374 20.656 1 91.5 87 ARG A O 1
ATOM 719 N N . ASN A 1 88 ? -0.338 0.612 18.531 1 94.38 88 ASN A N 1
ATOM 720 C CA . ASN A 1 88 ? -1.262 -0.438 18.109 1 94.38 88 ASN A CA 1
ATOM 721 C C . ASN A 1 88 ? -0.552 -1.78 17.953 1 94.38 88 ASN A C 1
ATOM 723 O O . ASN A 1 88 ? -1.135 -2.742 17.453 1 94.38 88 ASN A O 1
ATOM 727 N N . HIS A 1 89 ? 0.71 -1.852 18.344 1 96.88 89 HIS A N 1
ATOM 728 C CA . HIS A 1 89 ? 1.459 -3.096 18.203 1 96.88 89 HIS A CA 1
ATOM 729 C C . HIS A 1 89 ? 2.217 -3.432 19.484 1 96.88 89 HIS A C 1
ATOM 731 O O . HIS A 1 89 ? 3.355 -3.902 19.438 1 96.88 89 HIS A O 1
ATOM 737 N N . LYS A 1 90 ? 1.566 -3.238 20.531 1 97.12 90 LYS A N 1
ATOM 738 C CA . LYS A 1 90 ? 2.139 -3.529 21.844 1 97.12 90 LYS A CA 1
ATOM 739 C C . LYS A 1 90 ? 2.174 -5.031 22.109 1 97.12 90 LYS A C 1
ATOM 741 O O . LYS A 1 90 ? 2.91 -5.496 22.984 1 97.12 90 LYS A O 1
ATOM 746 N N . PHE A 1 91 ? 1.381 -5.73 21.422 1 98.56 91 PHE A N 1
ATOM 747 C CA . PHE A 1 91 ? 1.333 -7.18 21.547 1 98.56 91 PHE A CA 1
ATOM 748 C C . PHE A 1 91 ? 1.499 -7.855 20.188 1 98.56 91 PHE A C 1
ATOM 750 O O . PHE A 1 91 ? 1.198 -7.262 19.156 1 98.56 91 PHE A O 1
ATOM 757 N N . CYS A 1 92 ? 1.973 -9.086 20.297 1 98.25 92 CYS A N 1
ATOM 758 C CA . CYS A 1 92 ? 2.162 -9.875 19.078 1 98.25 92 CYS A CA 1
ATOM 759 C C . CYS A 1 92 ? 0.828 -10.383 18.547 1 98.25 92 CYS A C 1
ATOM 761 O O . CYS A 1 92 ? 0.117 -11.117 19.234 1 98.25 92 CYS A O 1
ATOM 763 N N . SER A 1 93 ? 0.544 -10.055 17.344 1 98.06 93 SER A N 1
ATOM 764 C CA . SER A 1 93 ? -0.72 -10.477 16.75 1 98.06 93 SER A CA 1
ATOM 765 C C . SER A 1 93 ? -0.71 -11.977 16.438 1 98.06 93 SER A C 1
ATOM 767 O O . SER A 1 93 ? -1.761 -12.57 16.188 1 98.06 93 SER A O 1
ATOM 769 N N . HIS A 1 94 ? 0.425 -12.555 16.438 1 97.19 94 HIS A N 1
ATOM 770 C CA . HIS A 1 94 ? 0.586 -13.969 16.125 1 97.19 94 HIS A CA 1
ATOM 771 C C . HIS A 1 94 ? 0.371 -14.828 17.375 1 97.19 94 HIS A C 1
ATOM 773 O O . HIS A 1 94 ? -0.353 -15.828 17.328 1 97.19 94 HIS A O 1
ATOM 779 N N . CYS A 1 95 ? 0.895 -14.422 18.578 1 97.88 95 CYS A N 1
ATOM 780 C CA . CYS A 1 95 ? 0.865 -15.344 19.703 1 97.88 95 CYS A CA 1
ATOM 781 C C . CYS A 1 95 ? 0.401 -14.625 20.969 1 97.88 95 CYS A C 1
ATOM 783 O O . CYS A 1 95 ? 0.275 -15.242 22.031 1 97.88 95 CYS A O 1
ATOM 785 N N . GLY A 1 96 ? 0.313 -13.336 20.953 1 97.75 96 GLY A N 1
ATOM 786 C CA . GLY A 1 96 ? -0.316 -12.633 22.062 1 97.75 96 GLY A CA 1
ATOM 787 C C . GLY A 1 96 ? 0.683 -12.062 23.047 1 97.75 96 GLY A C 1
ATOM 788 O O . GLY A 1 96 ? 0.315 -11.289 23.938 1 97.75 96 GLY A O 1
ATOM 789 N N . HIS A 1 97 ? 1.94 -12.391 22.922 1 98.25 97 HIS A N 1
ATOM 790 C CA . HIS A 1 97 ? 2.959 -11.898 23.844 1 98.25 97 HIS A CA 1
ATOM 791 C C . HIS A 1 97 ? 3.225 -10.414 23.625 1 98.25 97 HIS A C 1
ATOM 793 O O . HIS A 1 97 ? 3.057 -9.906 22.516 1 98.25 97 HIS A O 1
ATOM 799 N N . ALA A 1 98 ? 3.645 -9.781 24.688 1 98.25 98 ALA A N 1
ATOM 800 C CA . ALA A 1 98 ? 4.047 -8.383 24.578 1 98.25 98 ALA A CA 1
ATOM 801 C C . ALA A 1 98 ? 5.254 -8.234 23.656 1 98.25 98 ALA A C 1
ATOM 803 O O . ALA A 1 98 ? 6.199 -9.023 23.719 1 98.25 98 ALA A O 1
ATOM 804 N N . THR A 1 99 ? 5.195 -7.211 22.797 1 97.94 99 THR A N 1
ATOM 805 C CA . THR A 1 99 ? 6.27 -7.027 21.828 1 97.94 99 THR A CA 1
ATOM 806 C C . THR A 1 99 ? 7.336 -6.082 22.375 1 97.94 99 THR A C 1
ATOM 808 O O . THR A 1 99 ? 7.148 -5.473 23.422 1 97.94 99 THR A O 1
ATOM 811 N N . GLU A 1 100 ? 8.469 -6.039 21.703 1 96.62 100 GLU A N 1
ATOM 812 C CA . GLU A 1 100 ? 9.586 -5.148 22 1 96.62 100 GLU A CA 1
ATOM 813 C C . GLU A 1 100 ? 10.016 -4.359 20.766 1 96.62 100 GLU A C 1
ATOM 815 O O . GLU A 1 100 ? 9.852 -4.824 19.641 1 96.62 100 GLU A O 1
ATOM 820 N N . VAL A 1 101 ? 10.57 -3.18 21.031 1 93.31 101 VAL A N 1
ATOM 821 C CA . VAL A 1 101 ? 11.078 -2.346 19.953 1 93.31 101 VAL A CA 1
ATOM 822 C C . VAL A 1 101 ? 12.344 -2.967 19.375 1 93.31 101 VAL A C 1
ATOM 824 O O . VAL A 1 101 ? 13.242 -3.363 20.109 1 93.31 101 VAL A O 1
ATOM 827 N N . HIS A 1 102 ? 12.352 -3.111 18.062 1 92.38 102 HIS A N 1
ATOM 828 C CA . HIS A 1 102 ? 13.578 -3.564 17.422 1 92.38 102 HIS A CA 1
ATOM 829 C C . HIS A 1 102 ? 14.688 -2.527 17.562 1 92.38 102 HIS A C 1
ATOM 831 O O . HIS A 1 102 ? 14.445 -1.326 17.438 1 92.38 102 HIS A O 1
ATOM 837 N N . PRO A 1 103 ? 15.883 -2.926 17.672 1 86.94 103 PRO A N 1
ATOM 838 C CA . PRO A 1 103 ? 16.969 -1.989 17.969 1 86.94 103 PRO A CA 1
ATOM 839 C C . PRO A 1 103 ? 17.312 -1.089 16.781 1 86.94 103 PRO A C 1
ATOM 841 O O . PRO A 1 103 ? 17.734 0.056 16.969 1 86.94 103 PRO A O 1
ATOM 844 N N . THR A 1 104 ? 17.156 -1.535 15.57 1 83.81 104 THR A N 1
ATOM 845 C CA . THR A 1 104 ? 17.688 -0.771 14.445 1 83.81 104 THR A CA 1
ATOM 846 C C . THR A 1 104 ? 16.594 -0.503 13.414 1 83.81 104 THR A C 1
ATOM 848 O O . THR A 1 104 ? 16.703 0.431 12.617 1 83.81 104 THR A O 1
ATOM 851 N N . GLU A 1 105 ? 15.555 -1.274 13.445 1 87 105 GLU A N 1
ATOM 852 C CA . GLU A 1 105 ? 14.5 -1.132 12.453 1 87 105 GLU A CA 1
ATOM 853 C C . GLU A 1 105 ? 13.219 -0.593 13.094 1 87 105 GLU A C 1
ATOM 855 O O . GLU A 1 105 ? 13.016 -0.719 14.297 1 87 105 GLU A O 1
ATOM 860 N N . TYR A 1 106 ? 12.469 0.04 12.258 1 88.94 106 TYR A N 1
ATOM 861 C CA . TYR A 1 106 ? 11.109 0.337 12.703 1 88.94 106 TYR A CA 1
ATOM 862 C C . TYR A 1 106 ? 10.25 -0.923 12.711 1 88.94 106 TYR A C 1
ATOM 864 O O . TYR A 1 106 ? 9.492 -1.173 11.773 1 88.94 106 TYR A O 1
ATOM 872 N N . ALA A 1 107 ? 10.375 -1.69 13.797 1 94.69 107 ALA A N 1
ATOM 873 C CA . ALA A 1 107 ? 9.617 -2.93 13.953 1 94.69 107 ALA A CA 1
ATOM 874 C C . ALA A 1 107 ? 9.367 -3.242 15.422 1 94.69 107 ALA A C 1
ATOM 876 O O . ALA A 1 107 ? 10.211 -2.967 16.281 1 94.69 107 ALA A O 1
ATOM 877 N N . MET A 1 108 ? 8.188 -3.684 15.656 1 96.5 108 MET A N 1
ATOM 878 C CA . MET A 1 108 ? 7.883 -4.328 16.922 1 96.5 108 MET A CA 1
ATOM 879 C C . MET A 1 108 ? 8.047 -5.844 16.828 1 96.5 108 MET A C 1
ATOM 881 O O . MET A 1 108 ? 7.438 -6.48 15.961 1 96.5 108 MET A O 1
ATOM 885 N N . VAL A 1 109 ? 8.883 -6.379 17.703 1 97.56 109 VAL A N 1
ATOM 886 C CA . VAL A 1 109 ? 9.242 -7.789 17.562 1 97.56 109 VAL A CA 1
ATOM 887 C C . VAL A 1 109 ? 8.766 -8.57 18.781 1 97.56 109 VAL A C 1
ATOM 889 O O . VAL A 1 109 ? 8.891 -8.094 19.922 1 97.56 109 VAL A O 1
ATOM 892 N N . CYS A 1 110 ? 8.211 -9.719 18.531 1 98 110 CYS A N 1
ATOM 893 C CA . CYS A 1 110 ? 7.816 -10.609 19.609 1 98 110 CYS A CA 1
ATOM 894 C C . CYS A 1 110 ? 9.008 -11.398 20.125 1 98 110 CYS A C 1
ATOM 896 O O . CYS A 1 110 ? 9.648 -12.133 19.375 1 98 110 CYS A O 1
ATOM 898 N N . PRO A 1 111 ? 9.328 -11.297 21.359 1 97.75 111 PRO A N 1
ATOM 899 C CA . PRO A 1 111 ? 10.453 -12.07 21.891 1 97.75 111 PRO A CA 1
ATOM 900 C C . PRO A 1 111 ? 10.164 -13.57 21.969 1 97.75 111 PRO A C 1
ATOM 902 O O . PRO A 1 111 ? 11.086 -14.375 22.109 1 97.75 111 PRO A O 1
ATOM 905 N N . SER A 1 112 ? 8.93 -13.898 21.906 1 97.56 112 SER A N 1
ATOM 906 C CA . SER A 1 112 ? 8.531 -15.297 22.016 1 97.56 112 SER A CA 1
ATOM 907 C C . SER A 1 112 ? 8.586 -16.016 20.672 1 97.56 112 SER A C 1
ATOM 909 O O . SER A 1 112 ? 9.258 -17.031 20.531 1 97.56 112 SER A O 1
ATOM 911 N N . CYS A 1 113 ? 7.914 -15.539 19.656 1 97.25 113 CYS A N 1
ATOM 912 C CA . CYS A 1 113 ? 7.836 -16.25 18.391 1 97.25 113 CYS A CA 1
ATOM 913 C C . CYS A 1 113 ? 8.664 -15.555 17.312 1 97.25 113 CYS A C 1
ATOM 915 O O . CYS A 1 113 ? 8.758 -16.031 16.188 1 97.25 113 CYS A O 1
ATOM 917 N N . ARG A 1 114 ? 9.164 -14.398 17.609 1 96.56 114 ARG A N 1
ATOM 918 C CA . ARG A 1 114 ? 10.078 -13.633 16.766 1 96.56 114 ARG A CA 1
ATOM 919 C C . ARG A 1 114 ? 9.336 -12.984 15.602 1 96.56 114 ARG A C 1
ATOM 921 O O . ARG A 1 114 ? 9.961 -12.547 14.633 1 96.56 114 ARG A O 1
ATOM 928 N N . TYR A 1 115 ? 8.031 -12.906 15.711 1 95.94 115 TYR A N 1
ATOM 929 C CA . TYR A 1 115 ? 7.234 -12.258 14.68 1 95.94 115 TYR A CA 1
ATOM 930 C C . TYR A 1 115 ? 7.5 -10.758 14.648 1 95.94 115 TYR A C 1
ATOM 932 O O . TYR A 1 115 ? 7.516 -10.102 15.688 1 95.94 115 TYR A O 1
ATOM 940 N N . HIS A 1 116 ? 7.797 -10.242 13.391 1 96.31 116 HIS A N 1
ATOM 941 C CA . HIS A 1 116 ? 8.055 -8.82 13.18 1 96.31 116 HIS A CA 1
ATOM 942 C C . HIS A 1 116 ? 6.789 -8.094 12.734 1 96.31 116 HIS A C 1
ATOM 944 O O . HIS A 1 116 ? 6.082 -8.562 11.844 1 96.31 116 HIS A O 1
ATOM 950 N N . GLN A 1 117 ? 6.516 -7.059 13.391 1 96.19 117 GLN A N 1
ATOM 951 C CA . GLN A 1 117 ? 5.402 -6.195 13 1 96.19 117 GLN A CA 1
ATOM 952 C C . GLN A 1 117 ? 5.898 -4.809 12.602 1 96.19 117 GLN A C 1
ATOM 954 O O . GLN A 1 117 ? 6.336 -4.031 13.453 1 96.19 117 GLN A O 1
ATOM 959 N N . TYR A 1 118 ? 5.844 -4.562 11.344 1 95.12 118 TYR A N 1
ATOM 960 C CA . TYR A 1 118 ? 6.332 -3.312 10.766 1 95.12 118 TYR A CA 1
ATOM 961 C C . TYR A 1 118 ? 5.203 -2.295 10.633 1 95.12 118 TYR A C 1
ATOM 963 O O . TYR A 1 118 ? 4.023 -2.658 10.656 1 95.12 118 TYR A O 1
ATOM 971 N N . PRO A 1 119 ? 5.598 -0.932 10.516 1 94.31 119 PRO A N 1
ATOM 972 C CA . PRO A 1 119 ? 4.555 0.064 10.258 1 94.31 119 PRO A CA 1
ATOM 973 C C . PRO A 1 119 ? 3.725 -0.261 9.016 1 94.31 119 PRO A C 1
ATOM 975 O O . PRO A 1 119 ? 4.242 -0.83 8.055 1 94.31 119 PRO A O 1
ATOM 978 N N . ARG A 1 120 ? 2.475 0.167 9.086 1 91.56 120 ARG A N 1
ATOM 979 C CA . ARG A 1 120 ? 1.567 -0.131 7.984 1 91.56 120 ARG A CA 1
ATOM 980 C C . ARG A 1 120 ? 1.475 1.047 7.02 1 91.56 120 ARG A C 1
ATOM 982 O O . ARG A 1 120 ? 1.433 2.203 7.445 1 91.56 120 ARG A O 1
ATOM 989 N N . VAL A 1 121 ? 1.593 0.763 5.805 1 94.75 121 VAL A N 1
ATOM 990 C CA . VAL A 1 121 ? 1.241 1.666 4.715 1 94.75 121 VAL A CA 1
ATOM 991 C C . VAL A 1 121 ? 0.103 1.065 3.893 1 94.75 121 VAL A C 1
ATOM 993 O O . VAL A 1 121 ? 0.309 0.111 3.139 1 94.75 121 VAL A O 1
ATOM 996 N N . ASN A 1 122 ? -1.054 1.626 4.082 1 95.62 122 ASN A N 1
ATOM 997 C CA . ASN A 1 122 ? -2.223 1.068 3.41 1 95.62 122 ASN A CA 1
ATOM 998 C C . ASN A 1 122 ? -2.486 1.762 2.076 1 95.62 122 ASN A C 1
ATOM 1000 O O . ASN A 1 122 ? -2.836 2.943 2.043 1 95.62 122 ASN A O 1
ATOM 1004 N N . PRO A 1 123 ? -2.318 1.026 1.004 1 97.56 123 PRO A N 1
ATOM 1005 C CA . PRO A 1 123 ? -2.586 1.667 -0.286 1 97.56 123 PRO A CA 1
ATOM 1006 C C . PRO A 1 123 ? -4.074 1.931 -0.516 1 97.56 123 PRO A C 1
ATOM 1008 O O . PRO A 1 123 ? -4.902 1.04 -0.311 1 97.56 123 PRO A O 1
ATOM 1011 N N . CYS A 1 124 ? -4.387 3.131 -0.899 1 97.81 124 CYS A N 1
ATOM 1012 C CA . CYS A 1 124 ? -5.723 3.602 -1.248 1 97.81 124 CYS A CA 1
ATOM 1013 C C . CYS A 1 124 ? -5.715 4.309 -2.6 1 97.81 124 CYS A C 1
ATOM 1015 O O . CYS A 1 124 ? -4.883 5.18 -2.846 1 97.81 124 CYS A O 1
ATOM 1017 N N . ILE A 1 125 ? -6.637 3.883 -3.439 1 98.62 125 ILE A N 1
ATOM 1018 C CA . ILE A 1 125 ? -6.73 4.602 -4.707 1 98.62 125 ILE A CA 1
ATOM 1019 C C . ILE A 1 125 ? -7.672 5.793 -4.555 1 98.62 125 ILE A C 1
ATOM 1021 O O . ILE A 1 125 ? -8.594 5.762 -3.736 1 98.62 125 ILE A O 1
ATOM 1025 N N . ILE A 1 126 ? -7.426 6.793 -5.254 1 98.62 126 ILE A N 1
ATOM 1026 C CA . ILE A 1 126 ? -8.312 7.938 -5.422 1 98.62 126 ILE A CA 1
ATOM 1027 C C . ILE A 1 126 ? -8.383 8.32 -6.898 1 98.62 126 ILE A C 1
ATOM 1029 O O . ILE A 1 126 ? -7.355 8.469 -7.559 1 98.62 126 ILE A O 1
ATOM 1033 N N . THR A 1 127 ? -9.602 8.445 -7.422 1 98.75 127 THR A N 1
ATOM 1034 C CA . THR A 1 127 ? -9.758 8.508 -8.867 1 98.75 127 THR A CA 1
ATOM 1035 C C . THR A 1 127 ? -10.594 9.719 -9.273 1 98.75 127 THR A C 1
ATOM 1037 O O . THR A 1 127 ? -11.672 9.945 -8.719 1 98.75 127 THR A O 1
ATOM 1040 N N . ILE A 1 128 ? -10.055 10.484 -10.125 1 98.62 128 ILE A N 1
ATOM 1041 C CA . ILE A 1 128 ? -10.867 11.508 -10.773 1 98.62 128 ILE A CA 1
ATOM 1042 C C . ILE A 1 128 ? -11.445 10.961 -12.07 1 98.62 128 ILE A C 1
ATOM 1044 O O . ILE A 1 128 ? -10.711 10.453 -12.922 1 98.62 128 ILE A O 1
ATOM 1048 N N . ILE A 1 129 ? -12.711 10.977 -12.211 1 98.69 129 ILE A N 1
ATOM 1049 C CA . ILE A 1 129 ? -13.438 10.43 -13.352 1 98.69 129 ILE A CA 1
ATOM 1050 C C . ILE A 1 129 ? -13.961 11.57 -14.227 1 98.69 129 ILE A C 1
ATOM 1052 O O . ILE A 1 129 ? -14.727 12.414 -13.758 1 98.69 129 ILE A O 1
ATOM 1056 N N . THR A 1 130 ? -13.578 11.562 -15.422 1 98.5 130 THR A N 1
ATOM 1057 C CA . THR A 1 130 ? -14.031 12.594 -16.359 1 98.5 130 THR A CA 1
ATOM 1058 C C . THR A 1 130 ? -15.023 12.023 -17.359 1 98.5 130 THR A C 1
ATOM 1060 O O . THR A 1 130 ? -15.008 10.828 -17.641 1 98.5 130 THR A O 1
ATOM 1063 N N . LYS A 1 131 ? -15.922 12.812 -17.766 1 97.81 131 LYS A N 1
ATOM 1064 C CA . LYS A 1 131 ? -16.875 12.508 -18.828 1 97.81 131 LYS A CA 1
ATOM 1065 C C . LYS A 1 131 ? -16.844 13.586 -19.906 1 97.81 131 LYS A C 1
ATOM 1067 O O . LYS A 1 131 ? -17.047 14.773 -19.609 1 97.81 131 LYS A O 1
ATOM 1072 N N . GLY A 1 132 ? -16.547 13.094 -21.141 1 94.5 132 GLY A N 1
ATOM 1073 C CA . GLY A 1 132 ? -16.375 14.094 -22.188 1 94.5 132 GLY A CA 1
ATOM 1074 C C . GLY A 1 132 ? -15.18 15 -21.969 1 94.5 132 GLY A C 1
ATOM 1075 O O . GLY A 1 132 ? -14.133 14.539 -21.516 1 94.5 132 GLY A O 1
ATOM 1076 N N . ASP A 1 133 ? -15.305 16.297 -22.406 1 91.81 133 ASP A N 1
ATOM 1077 C CA . ASP A 1 133 ? -14.141 17.172 -22.391 1 91.81 133 ASP A CA 1
ATOM 1078 C C . ASP A 1 133 ? -14.219 18.172 -21.234 1 91.81 133 ASP A C 1
ATOM 1080 O O . ASP A 1 133 ? -13.258 18.891 -20.969 1 91.81 133 ASP A O 1
ATOM 1084 N N . ASP A 1 134 ? -15.352 18.094 -20.5 1 95.5 134 ASP A N 1
ATOM 1085 C CA . ASP A 1 134 ? -15.438 19.219 -19.578 1 95.5 134 ASP A CA 1
ATOM 1086 C C . ASP A 1 134 ? -16.219 18.844 -18.328 1 95.5 134 ASP A C 1
ATOM 1088 O O . ASP A 1 134 ? -16.797 19.703 -17.656 1 95.5 134 ASP A O 1
ATOM 1092 N N . GLU A 1 135 ? -16.328 17.594 -18.016 1 98.06 135 GLU A N 1
ATOM 1093 C CA . GLU A 1 135 ? -17.047 17.203 -16.797 1 98.06 135 GLU A CA 1
ATOM 1094 C C . GLU A 1 135 ? -16.203 16.266 -15.93 1 98.06 135 GLU A C 1
ATOM 1096 O O . GLU A 1 135 ? -15.453 15.438 -16.453 1 98.06 135 GLU A O 1
ATOM 1101 N N . ILE A 1 136 ? -16.359 16.438 -14.688 1 98.31 136 ILE A N 1
ATOM 1102 C CA . ILE A 1 136 ? -15.727 15.555 -13.727 1 98.31 136 ILE A CA 1
ATOM 1103 C C . ILE A 1 136 ? -16.766 15.055 -12.719 1 98.31 136 ILE A C 1
ATOM 1105 O O . ILE A 1 136 ? -17.672 15.797 -12.344 1 98.31 136 ILE A O 1
ATOM 1109 N N . LEU A 1 137 ? -16.688 13.82 -12.352 1 98.62 137 LEU A N 1
ATOM 1110 C CA . LEU A 1 137 ? -17.562 13.258 -11.336 1 98.62 137 LEU A CA 1
ATOM 1111 C C . LEU A 1 137 ? -17.078 13.617 -9.938 1 98.62 137 LEU A C 1
ATOM 1113 O O . LEU A 1 137 ? -15.898 13.406 -9.617 1 98.62 137 LEU A O 1
ATOM 1117 N N . LEU A 1 138 ? -17.891 14.211 -9.141 1 98.19 138 LEU A N 1
ATOM 1118 C CA . LEU A 1 138 ? -17.625 14.469 -7.73 1 98.19 138 LEU A CA 1
ATOM 1119 C C . LEU A 1 138 ? -18.734 13.875 -6.859 1 98.19 138 LEU A C 1
ATOM 1121 O O . LEU A 1 138 ? -19.875 13.797 -7.281 1 98.19 138 LEU A O 1
ATOM 1125 N N . ALA A 1 139 ? -18.312 13.422 -5.723 1 97.5 139 ALA A N 1
ATOM 1126 C CA . ALA A 1 139 ? -19.266 12.727 -4.848 1 97.5 139 ALA A CA 1
ATOM 1127 C C . ALA A 1 139 ? -19.203 13.281 -3.426 1 97.5 139 ALA A C 1
ATOM 1129 O O . ALA A 1 139 ? -18.141 13.75 -2.982 1 97.5 139 ALA A O 1
ATOM 1130 N N . LYS A 1 140 ? -20.328 13.211 -2.779 1 95.81 140 LYS A N 1
ATOM 1131 C CA . LYS A 1 140 ? -20.453 13.609 -1.381 1 95.81 140 LYS A CA 1
ATOM 1132 C C . LYS A 1 140 ? -20.594 12.398 -0.471 1 95.81 140 LYS A C 1
ATOM 1134 O O . LYS A 1 140 ? -21.438 11.531 -0.705 1 95.81 140 LYS A O 1
ATOM 1139 N N . SER A 1 141 ? -19.719 12.352 0.489 1 91.88 141 SER A N 1
ATOM 1140 C CA . SER A 1 141 ? -19.781 11.242 1.437 1 91.88 141 SER A CA 1
ATOM 1141 C C . SER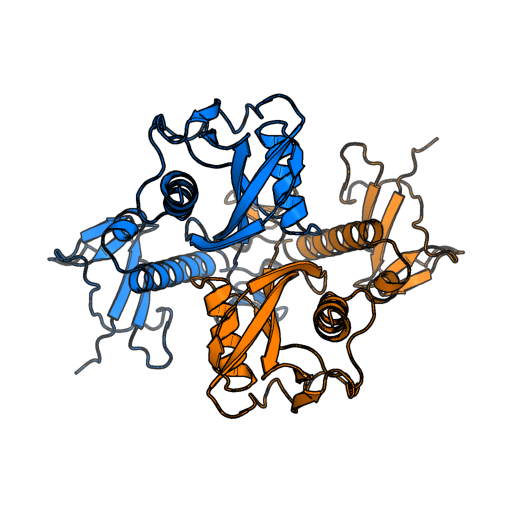 A 1 141 ? -20.922 11.438 2.439 1 91.88 141 SER A C 1
ATOM 1143 O O . SER A 1 141 ? -21.219 12.562 2.83 1 91.88 141 SER A O 1
ATOM 1145 N N . ILE A 1 142 ? -21.453 10.297 2.967 1 89.5 142 ILE A N 1
ATOM 1146 C CA . ILE A 1 142 ? -22.5 10.375 3.975 1 89.5 142 ILE A CA 1
ATOM 1147 C C . ILE A 1 142 ? -21.906 10.836 5.305 1 89.5 142 ILE A C 1
ATOM 1149 O O . ILE A 1 142 ? -22.625 11.312 6.18 1 89.5 142 ILE A O 1
ATOM 1153 N N . HIS A 1 143 ? -20.641 10.688 5.383 1 84.44 143 HIS A N 1
ATOM 1154 C CA . HIS A 1 143 ? -19.969 10.969 6.652 1 84.44 143 HIS A CA 1
ATOM 1155 C C . HIS A 1 143 ? -19.516 12.422 6.719 1 84.44 143 HIS A C 1
ATOM 1157 O O . HIS A 1 143 ? -19.094 12.891 7.773 1 84.44 143 HIS A O 1
ATOM 1163 N N . ASN A 1 144 ? -19.562 13 5.621 1 81.19 144 ASN A N 1
ATOM 1164 C CA . ASN A 1 144 ? -19.109 14.391 5.582 1 81.19 144 ASN A CA 1
ATOM 1165 C C . ASN A 1 144 ? -20.203 15.344 6.047 1 81.19 144 ASN A C 1
ATOM 1167 O O . ASN A 1 144 ? -21.312 15.336 5.508 1 81.19 144 ASN A O 1
ATOM 1171 N N . LYS A 1 145 ? -19.844 16.156 6.969 1 79.62 145 LYS A N 1
ATOM 1172 C CA . LYS A 1 145 ? -20.797 17.125 7.523 1 79.62 145 LYS A CA 1
ATOM 1173 C C . LYS A 1 145 ? -20.906 18.359 6.633 1 79.62 145 LYS A C 1
ATOM 1175 O O . LYS A 1 145 ? -21.891 19.094 6.715 1 79.62 145 LYS A O 1
ATOM 1180 N N . THR A 1 146 ? -19.922 18.469 5.887 1 83.06 146 THR A N 1
ATOM 1181 C CA . THR A 1 146 ? -19.938 19.625 5.004 1 83.06 146 THR A CA 1
ATOM 1182 C C . THR A 1 146 ? -20.547 19.266 3.65 1 83.06 146 THR A C 1
ATOM 1184 O O . THR A 1 146 ? -20.938 18.109 3.426 1 83.06 146 THR A O 1
ATOM 1187 N N . ASN A 1 147 ? -20.719 20.281 2.84 1 88.12 147 ASN A N 1
ATOM 1188 C CA . ASN A 1 147 ? -21.234 20.078 1.493 1 88.12 147 ASN A CA 1
ATOM 1189 C C . ASN A 1 147 ? -20.109 19.812 0.492 1 88.12 147 ASN A C 1
ATOM 1191 O O . ASN A 1 147 ? -20.297 19.984 -0.713 1 88.12 147 ASN A O 1
ATOM 1195 N N . MET A 1 148 ? -19.078 19.391 1.019 1 93.69 148 MET A N 1
ATOM 1196 C CA . MET A 1 148 ? -17.906 19.172 0.181 1 93.69 148 MET A CA 1
ATOM 1197 C C . MET A 1 148 ? -18.062 17.922 -0.672 1 93.69 148 MET A C 1
ATOM 1199 O O . MET A 1 148 ? -18.547 16.906 -0.192 1 93.69 148 MET A O 1
ATOM 1203 N N . TYR A 1 149 ? -17.75 18.109 -1.949 1 96.69 149 TYR A N 1
ATOM 1204 C CA . TYR A 1 149 ? -17.719 16.984 -2.877 1 96.69 149 TYR A CA 1
ATOM 1205 C C . TYR A 1 149 ? -16.281 16.547 -3.146 1 96.69 149 TYR A C 1
ATOM 1207 O O . TYR A 1 149 ? -15.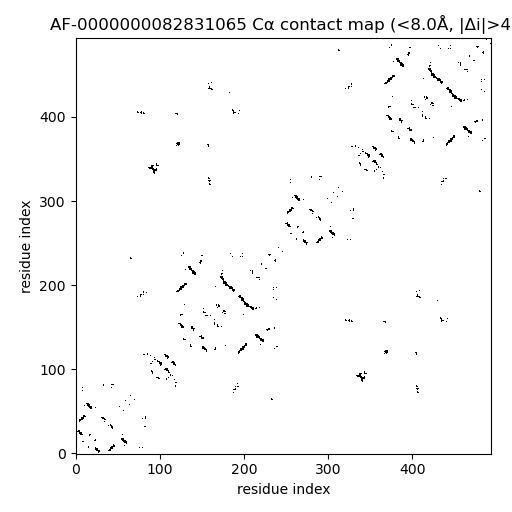43 17.375 -3.473 1 96.69 149 TYR A O 1
ATOM 1215 N N . GLY A 1 150 ? -16.031 15.305 -2.982 1 96.44 150 GLY A N 1
ATOM 1216 C CA . GLY A 1 150 ? -14.703 14.758 -3.199 1 96.44 150 GLY A CA 1
ATOM 1217 C C . GLY A 1 150 ? -14.648 13.758 -4.34 1 96.44 150 GLY A C 1
ATOM 1218 O O . GLY A 1 150 ? -15.438 13.836 -5.281 1 96.44 150 GLY A O 1
ATOM 1219 N N . LEU A 1 151 ? -13.625 12.992 -4.34 1 97.94 151 LEU A N 1
ATOM 1220 C CA . LEU A 1 151 ? -13.375 12.023 -5.406 1 97.94 151 LEU A CA 1
ATOM 1221 C C . LEU A 1 151 ? -13.672 10.602 -4.934 1 97.94 151 LEU A C 1
ATOM 1223 O O . LEU A 1 151 ? -13.867 10.375 -3.74 1 97.94 151 LEU A O 1
ATOM 1227 N N . ILE A 1 152 ? -13.758 9.703 -5.867 1 98 152 ILE A N 1
ATOM 1228 C CA . ILE A 1 152 ? -13.992 8.305 -5.551 1 98 152 ILE A CA 1
ATOM 1229 C C . ILE A 1 152 ? -12.703 7.664 -5.035 1 98 152 ILE A C 1
ATOM 1231 O O . ILE A 1 152 ? -11.664 7.746 -5.688 1 98 152 ILE A O 1
ATOM 1235 N N . ALA A 1 153 ? -12.82 7.156 -3.881 1 97.12 153 ALA A N 1
ATOM 1236 C CA . ALA A 1 153 ? -11.625 6.57 -3.266 1 97.12 153 ALA A CA 1
ATOM 1237 C C . ALA A 1 153 ? -11.969 5.289 -2.516 1 97.12 153 ALA A C 1
ATOM 1239 O O . ALA A 1 153 ? -13.125 5.07 -2.139 1 97.12 153 ALA A O 1
ATOM 1240 N N . GLY A 1 154 ? -10.953 4.43 -2.346 1 96.56 154 GLY A N 1
ATOM 1241 C CA . GLY A 1 154 ? -11.117 3.201 -1.588 1 96.56 154 GLY A CA 1
ATOM 1242 C C . GLY A 1 154 ? -9.828 2.43 -1.405 1 96.56 154 GLY A C 1
ATOM 1243 O O . GLY A 1 154 ? -8.875 2.613 -2.166 1 96.56 154 GLY A O 1
ATOM 1244 N N . PHE A 1 155 ? -9.898 1.515 -0.5 1 96.25 155 PHE A N 1
ATOM 1245 C CA . PHE A 1 155 ? -8.719 0.71 -0.189 1 96.25 155 PHE A CA 1
ATOM 1246 C C . PHE A 1 155 ? -8.469 -0.321 -1.281 1 96.25 155 PHE A C 1
ATOM 1248 O O . PHE A 1 155 ? -9.406 -0.828 -1.896 1 96.25 155 PHE A O 1
ATOM 1255 N N . VAL A 1 156 ? -7.164 -0.556 -1.498 1 96.56 156 VAL A N 1
ATOM 1256 C CA . VAL A 1 156 ? -6.781 -1.677 -2.35 1 96.56 156 VAL A CA 1
ATOM 1257 C C . VAL A 1 156 ? -6.941 -2.988 -1.583 1 96.56 156 VAL A C 1
ATOM 1259 O O . VAL A 1 156 ? -6.516 -3.096 -0.431 1 96.56 156 VAL A O 1
ATOM 1262 N N . GLU A 1 157 ? -7.613 -3.939 -2.164 1 93.38 157 GLU A N 1
ATOM 1263 C CA . GLU A 1 157 ? -7.801 -5.238 -1.522 1 93.38 157 GLU A CA 1
ATOM 1264 C C . GLU A 1 157 ? -6.688 -6.207 -1.906 1 93.38 157 GLU A C 1
ATOM 1266 O O . GLU A 1 157 ? -6.039 -6.039 -2.941 1 93.38 157 GLU A O 1
ATOM 1271 N N . VAL A 1 158 ? -6.508 -7.152 -1.093 1 92.75 158 VAL A N 1
ATOM 1272 C CA . VAL A 1 158 ? -5.504 -8.18 -1.361 1 92.75 158 VAL A CA 1
ATOM 1273 C C . VAL A 1 158 ? -5.805 -8.859 -2.693 1 92.75 158 VAL A C 1
ATOM 1275 O O . VAL A 1 158 ? -6.961 -9.188 -2.982 1 92.75 158 VAL A O 1
ATOM 1278 N N . GLY A 1 159 ? -4.738 -9.008 -3.494 1 90.06 159 GLY A N 1
ATOM 1279 C CA . GLY A 1 159 ? -4.875 -9.797 -4.711 1 90.06 159 GLY A CA 1
ATOM 1280 C C . GLY A 1 159 ? -5.309 -8.969 -5.906 1 90.06 159 GLY A C 1
ATOM 1281 O O . GLY A 1 159 ? -5.473 -9.5 -7.008 1 90.06 159 GLY A O 1
ATOM 1282 N N . GLU A 1 160 ? -5.512 -7.742 -5.77 1 92.69 160 GLU A N 1
ATOM 1283 C CA . GLU A 1 160 ? -5.922 -6.957 -6.93 1 92.69 160 GLU A CA 1
ATOM 1284 C C . GLU A 1 160 ? -4.848 -5.941 -7.312 1 92.69 160 GLU A C 1
ATOM 1286 O O . GLU A 1 160 ? -4.035 -5.543 -6.477 1 92.69 160 GLU A O 1
ATOM 1291 N N . THR A 1 161 ? -4.812 -5.566 -8.625 1 95.12 161 THR A N 1
ATOM 1292 C CA . THR A 1 161 ? -3.969 -4.473 -9.094 1 95.12 161 THR A CA 1
ATOM 1293 C C . THR A 1 161 ? -4.582 -3.123 -8.742 1 95.12 161 THR A C 1
ATOM 1295 O O . THR A 1 161 ? -5.746 -3.049 -8.336 1 95.12 161 THR A O 1
ATOM 1298 N N . LEU A 1 162 ? -3.738 -2.078 -8.828 1 98.06 162 LEU A N 1
ATOM 1299 C CA . LEU A 1 162 ? -4.262 -0.739 -8.586 1 98.06 162 LEU A CA 1
ATOM 1300 C C . LEU A 1 162 ? -5.383 -0.404 -9.555 1 98.06 162 LEU A C 1
ATOM 1302 O O . LEU A 1 162 ? -6.402 0.168 -9.164 1 98.06 162 LEU A O 1
ATOM 1306 N N . GLU A 1 163 ? -5.191 -0.771 -10.82 1 98.06 163 GLU A N 1
ATOM 1307 C CA . GLU A 1 163 ? -6.191 -0.501 -11.852 1 98.06 163 GLU A CA 1
ATOM 1308 C C . GLU A 1 163 ? -7.488 -1.25 -11.57 1 98.06 163 GLU A C 1
ATOM 1310 O O . GLU A 1 1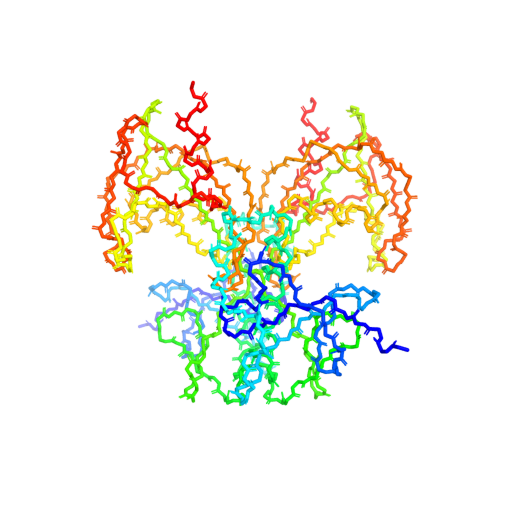63 ? -8.578 -0.709 -11.773 1 98.06 163 GLU A O 1
ATOM 1315 N N . GLU A 1 164 ? -7.355 -2.471 -11.125 1 95.81 164 GLU A N 1
ATOM 1316 C CA . GLU A 1 164 ? -8.539 -3.238 -10.758 1 95.81 164 GLU A CA 1
ATOM 1317 C C . GLU A 1 164 ? -9.273 -2.59 -9.586 1 95.81 164 GLU A C 1
ATOM 1319 O O . GLU A 1 164 ? -10.508 -2.576 -9.547 1 95.81 164 GLU A O 1
ATOM 1324 N N . ALA A 1 165 ? -8.531 -2.098 -8.609 1 97.38 165 ALA A N 1
ATOM 1325 C CA . ALA A 1 165 ? -9.141 -1.393 -7.48 1 97.38 165 ALA A CA 1
ATOM 1326 C C . ALA A 1 165 ? -9.914 -0.167 -7.953 1 97.38 165 ALA A C 1
ATOM 1328 O O . ALA A 1 165 ? -11.016 0.104 -7.469 1 97.38 165 ALA A O 1
ATOM 1329 N N . VAL A 1 166 ? -9.32 0.581 -8.906 1 98.62 166 VAL A N 1
ATOM 1330 C CA . VAL A 1 166 ? -9.977 1.753 -9.477 1 98.62 166 VAL A CA 1
ATOM 1331 C C . VAL A 1 166 ? -11.312 1.35 -10.086 1 98.62 166 VAL A C 1
ATOM 1333 O O . VAL A 1 166 ? -12.344 1.967 -9.805 1 98.62 166 VAL A O 1
ATOM 1336 N N . GLN A 1 167 ? -11.297 0.312 -10.875 1 98.19 167 GLN A N 1
ATOM 1337 C CA . GLN A 1 167 ? -12.516 -0.168 -11.516 1 98.19 167 GLN A CA 1
ATOM 1338 C C . GLN A 1 167 ? -13.539 -0.635 -10.484 1 98.19 167 GLN A C 1
ATOM 1340 O O . GLN A 1 167 ? -14.719 -0.292 -10.578 1 98.19 167 GLN A O 1
ATOM 1345 N N . ARG A 1 168 ? -13.078 -1.419 -9.555 1 96.38 168 ARG A N 1
ATOM 1346 C CA . ARG A 1 168 ? -13.969 -1.995 -8.555 1 96.38 168 ARG A CA 1
ATOM 1347 C C . ARG A 1 168 ? -14.648 -0.905 -7.73 1 96.38 168 ARG A C 1
ATOM 1349 O O . ARG A 1 168 ? -15.867 -0.912 -7.566 1 96.38 168 ARG A O 1
ATOM 1356 N N . GLU A 1 169 ? -13.891 0.034 -7.191 1 97.5 169 GLU A N 1
ATOM 1357 C CA . GLU A 1 169 ? -14.438 1.081 -6.332 1 97.5 169 GLU A CA 1
ATOM 1358 C C . GLU A 1 169 ? -15.414 1.966 -7.102 1 97.5 169 GLU A C 1
ATOM 1360 O O . GLU A 1 169 ? -16.422 2.408 -6.547 1 97.5 169 GLU A O 1
ATOM 1365 N N . ALA A 1 170 ? -15.086 2.32 -8.375 1 98.19 170 ALA A N 1
ATOM 1366 C CA . ALA A 1 170 ? -16 3.119 -9.188 1 98.19 170 ALA A CA 1
ATOM 1367 C C . ALA A 1 170 ? -17.328 2.395 -9.391 1 98.19 170 ALA A C 1
ATOM 1369 O O . ALA A 1 170 ? -18.391 3.006 -9.305 1 98.19 170 ALA A O 1
ATOM 1370 N N . LEU A 1 171 ? -17.234 1.106 -9.625 1 97.75 171 LEU A N 1
ATOM 1371 C CA . LEU A 1 171 ? -18.438 0.312 -9.828 1 97.75 171 LEU A CA 1
ATOM 1372 C C . LEU A 1 171 ? -19.234 0.2 -8.531 1 97.75 171 LEU A C 1
ATOM 1374 O O . LEU A 1 171 ? -20.453 0.363 -8.539 1 97.75 171 LEU A O 1
ATOM 1378 N N . GLU A 1 172 ? -18.594 -0.066 -7.453 1 96.06 172 GLU A N 1
ATOM 1379 C CA . GLU A 1 172 ? -19.266 -0.255 -6.164 1 96.06 172 GLU A CA 1
ATOM 1380 C C . GLU A 1 172 ? -19.875 1.047 -5.664 1 96.06 172 GLU A C 1
ATOM 1382 O O . GLU A 1 172 ? -21.031 1.061 -5.215 1 96.06 172 GLU A O 1
ATOM 1387 N N . GLU A 1 173 ? -19.141 2.158 -5.75 1 96.94 173 GLU A N 1
ATOM 1388 C CA . GLU A 1 173 ? -19.547 3.391 -5.082 1 96.94 173 GLU A CA 1
ATOM 1389 C C . GLU A 1 173 ? -20.516 4.199 -5.945 1 96.94 173 GLU A C 1
ATOM 1391 O O . GLU A 1 173 ? -21.406 4.867 -5.426 1 96.94 173 GLU A O 1
ATOM 1396 N N . VAL A 1 174 ? -20.297 4.148 -7.336 1 97.56 174 VAL A N 1
ATOM 1397 C CA . VAL A 1 174 ? -21.109 5.066 -8.141 1 97.56 174 VAL A CA 1
ATOM 1398 C C . VAL A 1 174 ? -21.656 4.336 -9.367 1 97.56 174 VAL A C 1
ATOM 1400 O O . VAL A 1 174 ? -22.281 4.945 -10.227 1 97.56 174 VAL A O 1
ATOM 1403 N N . GLY A 1 175 ? -21.391 3.025 -9.539 1 97.62 175 GLY A N 1
ATOM 1404 C CA . GLY A 1 175 ? -22 2.197 -10.562 1 97.62 175 GLY A CA 1
ATOM 1405 C C . GLY A 1 175 ? -21.438 2.439 -11.945 1 97.62 175 GLY A C 1
ATOM 1406 O O . GLY A 1 175 ? -22.109 2.17 -12.953 1 97.62 175 GLY A O 1
ATOM 1407 N N . LEU A 1 176 ? -20.266 2.922 -12.102 1 98.19 176 LEU A N 1
ATOM 1408 C CA . LEU A 1 176 ? -19.75 3.316 -13.406 1 98.19 176 LEU A CA 1
ATOM 1409 C C . LEU A 1 176 ? -18.594 2.408 -13.828 1 98.19 176 LEU A C 1
ATOM 1411 O O . LEU A 1 176 ? -17.797 1.985 -12.992 1 98.19 176 LEU A O 1
ATOM 1415 N N . LYS A 1 177 ? -18.5 2.133 -15.078 1 98.38 177 LYS A N 1
ATOM 1416 C CA . LYS A 1 177 ? -17.328 1.527 -15.703 1 98.38 177 LYS A CA 1
ATOM 1417 C C . LYS A 1 177 ? -16.406 2.592 -16.281 1 98.38 177 LYS A C 1
ATOM 1419 O O . LYS A 1 177 ? -16.875 3.594 -16.828 1 98.38 177 LYS A O 1
ATOM 1424 N N . LEU A 1 178 ? -15.125 2.34 -16.188 1 98.69 178 LEU A N 1
ATOM 1425 C CA . LEU A 1 178 ? -14.148 3.357 -16.578 1 98.69 178 LEU A CA 1
ATOM 1426 C C . LEU A 1 178 ? -13.211 2.832 -17.656 1 98.69 178 LEU A C 1
ATOM 1428 O O . LEU A 1 178 ? -13.078 1.618 -17.828 1 98.69 178 LEU A O 1
ATOM 1432 N N . LYS A 1 179 ? -12.648 3.691 -18.391 1 98.38 179 LYS A N 1
ATOM 1433 C CA . LYS A 1 179 ? -11.602 3.385 -19.375 1 98.38 179 LYS A CA 1
ATOM 1434 C C . LYS A 1 179 ? -10.445 4.375 -19.266 1 98.38 179 LYS A C 1
ATOM 1436 O O . LYS A 1 179 ? -10.555 5.391 -18.578 1 98.38 179 LYS A O 1
ATOM 1441 N N . ASN A 1 180 ? -9.305 4.031 -19.828 1 98 180 ASN A N 1
ATOM 1442 C CA . ASN A 1 180 ? -8.133 4.895 -19.906 1 98 180 ASN A CA 1
ATOM 1443 C C . ASN A 1 180 ? -7.652 5.309 -18.516 1 98 180 ASN A C 1
ATOM 1445 O O . ASN A 1 180 ? -7.488 6.5 -18.234 1 98 180 ASN A O 1
ATOM 1449 N N . ILE A 1 181 ? -7.426 4.352 -17.688 1 98.38 181 ILE A N 1
ATOM 1450 C CA . ILE A 1 181 ? -6.961 4.574 -16.312 1 98.38 181 ILE A CA 1
ATOM 1451 C C . ILE A 1 181 ? -5.477 4.934 -16.328 1 98.38 181 ILE A C 1
ATOM 1453 O O . ILE A 1 181 ? -4.652 4.176 -16.844 1 98.38 181 ILE A O 1
ATOM 1457 N N . GLN A 1 182 ? -5.156 6.141 -15.805 1 98.25 182 GLN A N 1
ATOM 1458 C CA . GLN A 1 182 ? -3.787 6.637 -15.836 1 98.25 182 GLN A CA 1
ATOM 1459 C C . GLN A 1 182 ? -3.352 7.125 -14.453 1 98.25 182 GLN A C 1
ATOM 1461 O O . GLN A 1 182 ? -4.082 7.867 -13.789 1 98.25 182 GLN A O 1
ATOM 1466 N N . TYR A 1 183 ? -2.234 6.723 -14.086 1 98.62 183 TYR A N 1
ATOM 1467 C CA . TYR A 1 183 ? -1.632 7.168 -12.836 1 98.62 183 TYR A CA 1
ATOM 1468 C C . TYR A 1 183 ? -1.293 8.648 -12.891 1 98.62 183 TYR A C 1
ATOM 1470 O O . TYR A 1 183 ? -0.835 9.156 -13.922 1 98.62 183 TYR A O 1
ATOM 1478 N N . MET A 1 184 ? -1.487 9.383 -11.734 1 97.75 184 MET A N 1
ATOM 1479 C CA . MET A 1 184 ? -1.161 10.805 -11.68 1 97.75 184 MET A CA 1
ATOM 1480 C C . MET A 1 184 ? -0.054 11.07 -10.664 1 97.75 184 MET A C 1
ATOM 1482 O O . MET A 1 184 ? 0.938 11.727 -10.977 1 97.75 184 MET A O 1
ATOM 1486 N N . SER A 1 185 ? -0.235 10.633 -9.445 1 97 185 SER A N 1
ATOM 1487 C CA . SER A 1 185 ? 0.676 10.906 -8.344 1 97 185 SER A CA 1
ATOM 1488 C C . SER A 1 185 ? 0.309 10.078 -7.109 1 97 185 SER A C 1
ATOM 1490 O O . SER A 1 185 ? -0.529 9.18 -7.188 1 97 185 SER A O 1
ATOM 1492 N N . SER A 1 186 ? 1.028 10.297 -6.016 1 97.06 186 SER A N 1
ATOM 1493 C CA . SER A 1 186 ? 0.708 9.68 -4.734 1 97.06 186 SER A CA 1
ATOM 1494 C C . SER A 1 186 ? 1.001 10.633 -3.576 1 97.06 186 SER A C 1
ATOM 1496 O O . SER A 1 186 ? 1.781 11.57 -3.723 1 97.06 186 SER A O 1
ATOM 1498 N N . GLN A 1 187 ? 0.338 10.398 -2.475 1 93.56 187 GLN A N 1
ATOM 1499 C CA . GLN A 1 187 ? 0.495 11.234 -1.288 1 93.56 187 GLN A CA 1
ATOM 1500 C C . GLN A 1 187 ? 0.241 10.43 -0.014 1 93.56 187 GLN A C 1
ATOM 1502 O O . GLN A 1 187 ? -0.806 9.797 0.127 1 93.56 187 GLN A O 1
ATOM 1507 N N . PRO A 1 188 ? 1.271 10.422 0.859 1 92.94 188 PRO A N 1
ATOM 1508 C CA . PRO A 1 188 ? 0.949 9.859 2.174 1 92.94 188 PRO A CA 1
ATOM 1509 C C . PRO A 1 188 ? -0.16 10.633 2.887 1 92.94 188 PRO A C 1
ATOM 1511 O O . PRO A 1 188 ? -0.224 11.859 2.791 1 92.94 188 PRO A O 1
ATOM 1514 N N . TRP A 1 189 ? -1.05 9.914 3.496 1 89.62 189 TRP A N 1
ATOM 1515 C CA . TRP A 1 189 ? -2.186 10.469 4.227 1 89.62 189 TRP A CA 1
ATOM 1516 C C . TRP A 1 189 ? -2.326 9.82 5.598 1 89.62 189 TRP A C 1
ATOM 1518 O O . TRP A 1 189 ? -2.779 8.68 5.703 1 89.62 189 TRP A O 1
ATOM 1528 N N . PRO A 1 190 ? -1.855 10.578 6.676 1 87.44 190 PRO A N 1
ATOM 1529 C CA . PRO A 1 190 ? -1.729 9.961 8 1 87.44 190 PRO A CA 1
ATOM 1530 C C . PRO A 1 190 ? -3.076 9.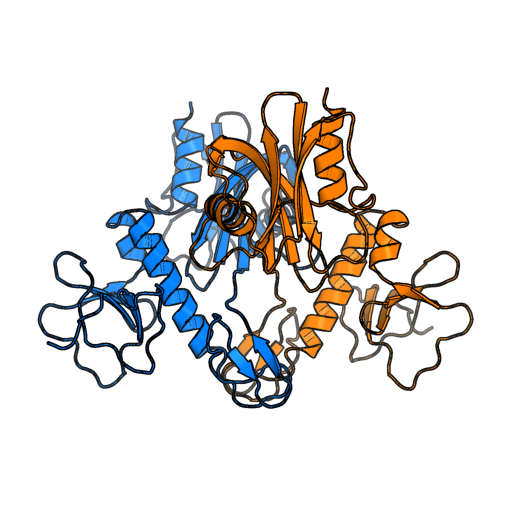781 8.695 1 87.44 190 PRO A C 1
ATOM 1532 O O . PRO A 1 190 ? -3.182 9.992 9.906 1 87.44 190 PRO A O 1
ATOM 1535 N N . PHE A 1 191 ? -4.098 9.523 8.078 1 80.31 191 PHE A N 1
ATOM 1536 C CA . PHE A 1 191 ? -5.441 9.352 8.609 1 80.31 191 PHE A CA 1
ATOM 1537 C C . PHE A 1 191 ? -6.059 8.047 8.109 1 80.31 191 PHE A C 1
ATOM 1539 O O . PHE A 1 191 ? -6.984 8.07 7.293 1 80.31 191 PHE A O 1
ATOM 1546 N N . PRO A 1 192 ? -5.602 6.984 8.766 1 74.88 192 PRO A N 1
ATOM 1547 C CA . PRO A 1 192 ? -4.625 6.777 9.836 1 74.88 192 PRO A CA 1
ATOM 1548 C C . PRO A 1 192 ? -3.215 6.527 9.305 1 74.88 192 PRO A C 1
ATOM 1550 O O . PRO A 1 192 ? -2.24 7.039 9.859 1 74.88 192 PRO A O 1
ATOM 1553 N N . SER A 1 193 ? -2.98 5.707 8.391 1 87.12 193 SER A N 1
ATOM 1554 C CA . SER A 1 193 ? -1.707 5.383 7.754 1 87.12 193 SER A CA 1
ATOM 1555 C C . SER A 1 193 ? -1.908 4.93 6.312 1 87.12 193 SER A C 1
ATOM 1557 O O . SER A 1 193 ? -1.562 3.803 5.957 1 87.12 193 SER A O 1
ATOM 1559 N N . ASN A 1 194 ? -2.373 5.871 5.551 1 93.06 194 ASN A N 1
ATOM 1560 C CA . ASN A 1 194 ? -2.723 5.555 4.172 1 93.06 194 ASN A CA 1
ATOM 1561 C C . ASN A 1 194 ? -1.715 6.148 3.188 1 93.06 194 ASN A C 1
ATOM 1563 O O . ASN A 1 194 ? -1.007 7.102 3.518 1 93.06 194 ASN A O 1
ATOM 1567 N N . LEU A 1 195 ? -1.57 5.508 2.133 1 96.62 195 LEU A N 1
ATOM 1568 C CA . LEU A 1 195 ? -0.938 6.035 0.929 1 96.62 195 LEU A CA 1
ATOM 1569 C C . LEU A 1 195 ? -1.961 6.211 -0.189 1 96.62 195 LEU A C 1
ATOM 1571 O O . LEU A 1 195 ? -2.439 5.23 -0.759 1 96.62 195 LEU A O 1
ATOM 1575 N N . MET A 1 196 ? -2.293 7.516 -0.452 1 97.06 196 MET A N 1
ATOM 1576 C CA . MET A 1 196 ? -3.236 7.816 -1.526 1 97.06 196 MET A CA 1
ATOM 1577 C C . MET A 1 196 ? -2.555 7.734 -2.887 1 97.06 196 MET A C 1
ATOM 1579 O O . MET A 1 196 ? -1.549 8.406 -3.123 1 97.06 196 MET A O 1
ATOM 1583 N N . ILE A 1 197 ? -3.051 6.852 -3.662 1 98.62 197 ILE A N 1
ATOM 1584 C CA . ILE A 1 197 ? -2.531 6.691 -5.016 1 98.62 197 ILE A CA 1
ATOM 1585 C C . ILE A 1 197 ? -3.545 7.23 -6.023 1 98.62 197 ILE A C 1
ATOM 1587 O O . ILE A 1 197 ? -4.629 6.664 -6.184 1 98.62 197 ILE A O 1
ATOM 1591 N N . ALA A 1 198 ? -3.133 8.273 -6.758 1 98.75 198 ALA A N 1
ATOM 1592 C CA . ALA A 1 198 ? -4.051 9.078 -7.555 1 98.75 198 ALA A CA 1
ATOM 1593 C C . ALA A 1 198 ? -4.082 8.602 -9.008 1 98.75 198 ALA A C 1
ATOM 1595 O O . ALA A 1 198 ? -3.035 8.438 -9.633 1 98.75 198 ALA A O 1
ATOM 1596 N N . PHE A 1 199 ? -5.316 8.422 -9.523 1 98.88 199 PHE A N 1
ATOM 1597 C CA . PHE A 1 199 ? -5.523 8.039 -10.914 1 98.88 199 PHE A CA 1
ATOM 1598 C C . PHE A 1 199 ? -6.531 8.961 -11.586 1 98.88 199 PHE A C 1
ATOM 1600 O O . PHE A 1 199 ? -7.453 9.461 -10.938 1 98.88 199 PHE A O 1
ATOM 1607 N N . ARG A 1 200 ? -6.355 9.195 -12.836 1 98.5 200 ARG A N 1
ATOM 1608 C CA . ARG A 1 200 ? -7.402 9.742 -13.695 1 98.5 200 ARG A CA 1
ATOM 1609 C C . ARG A 1 200 ? -7.98 8.672 -14.609 1 98.5 200 ARG A C 1
ATOM 1611 O O . ARG A 1 200 ? -7.266 7.766 -15.047 1 98.5 200 ARG A O 1
ATOM 1618 N N . ALA A 1 201 ? -9.234 8.719 -14.812 1 98.69 201 ALA A N 1
ATOM 1619 C CA . ALA A 1 201 ? -9.922 7.781 -15.695 1 98.69 201 ALA A CA 1
ATOM 1620 C C . ALA A 1 201 ? -11.086 8.461 -16.422 1 98.69 201 ALA A C 1
ATOM 1622 O O . ALA A 1 201 ? -11.547 9.523 -16 1 98.69 201 ALA A O 1
ATOM 1623 N N . GLU A 1 202 ? -11.484 7.824 -17.516 1 98.62 202 GLU A N 1
ATOM 1624 C CA . GLU A 1 202 ? -12.594 8.344 -18.297 1 98.62 202 GLU A CA 1
ATOM 1625 C C . GLU A 1 202 ? -13.836 7.477 -18.141 1 98.62 202 GLU A C 1
ATOM 1627 O O . GLU A 1 202 ? -13.742 6.246 -18.078 1 98.62 202 GLU A O 1
ATOM 1632 N N . TYR A 1 203 ? -14.977 8.188 -18.109 1 98.44 203 TYR A N 1
ATOM 1633 C CA . TYR A 1 203 ? -16.266 7.492 -18.125 1 98.44 203 TYR A CA 1
ATOM 1634 C C . TYR A 1 203 ? -16.391 6.621 -19.375 1 98.44 203 TYR A C 1
ATOM 1636 O O . TYR A 1 203 ? -16.156 7.09 -20.5 1 98.44 203 TYR A O 1
ATOM 1644 N N . GLU A 1 204 ? -16.672 5.348 -19.188 1 98.19 204 GLU A N 1
ATOM 1645 C CA . GLU A 1 204 ? -16.906 4.441 -20.312 1 98.19 204 GLU A CA 1
ATOM 1646 C C . GLU A 1 204 ? -18.406 4.145 -20.484 1 98.19 204 GLU A C 1
ATOM 1648 O O . GLU A 1 204 ? -18.969 4.344 -21.562 1 98.19 204 GLU A O 1
ATOM 1653 N N . SER A 1 205 ? -19.031 3.627 -19.406 1 97.94 205 SER A N 1
ATOM 1654 C CA . SER A 1 205 ? -20.453 3.279 -19.453 1 97.94 205 SER A CA 1
ATOM 1655 C C . SER A 1 205 ? -21.031 3.143 -18.047 1 97.94 205 SER A C 1
ATOM 1657 O O . SER A 1 205 ? -20.281 3.211 -17.062 1 97.94 205 SER A O 1
ATOM 1659 N N . GLY A 1 206 ? -22.375 3.029 -18.031 1 96.5 206 GLY A N 1
ATOM 1660 C CA . GLY A 1 206 ? -23.078 2.855 -16.781 1 96.5 206 GLY A CA 1
ATOM 1661 C C . GLY A 1 206 ? -23.906 4.059 -16.391 1 96.5 206 GLY A C 1
ATOM 1662 O O . GLY A 1 206 ? -23.812 5.121 -17.016 1 96.5 206 GLY A O 1
ATOM 1663 N N . GLU A 1 207 ? -24.812 3.812 -15.414 1 96.38 207 GLU A N 1
ATOM 1664 C CA . GLU A 1 207 ? -25.609 4.859 -14.781 1 96.38 207 GLU A CA 1
ATOM 1665 C C . GLU A 1 207 ? -25.25 5.008 -13.305 1 96.38 207 GLU A C 1
ATOM 1667 O O . GLU A 1 207 ? -24.984 4.016 -12.617 1 96.38 207 GLU A O 1
ATOM 1672 N N . ILE A 1 208 ? -25.25 6.273 -12.906 1 96.19 208 ILE A N 1
ATOM 1673 C CA . ILE A 1 208 ? -24.891 6.531 -11.516 1 96.19 208 ILE A CA 1
ATOM 1674 C C . ILE A 1 208 ? -25.812 5.758 -10.586 1 96.19 208 ILE A C 1
ATOM 1676 O O . ILE A 1 208 ? -27.031 5.926 -10.633 1 96.19 208 ILE A O 1
ATOM 1680 N N . SER A 1 209 ? -25.281 4.938 -9.875 1 96.06 209 SER A N 1
ATOM 1681 C CA . SER A 1 209 ? -25.906 4.176 -8.805 1 96.06 209 SER A CA 1
ATOM 1682 C C . SER A 1 209 ? -25.062 4.195 -7.539 1 96.06 209 SER A C 1
ATOM 1684 O O . SER A 1 209 ? -23.953 3.648 -7.52 1 96.06 209 SER A O 1
ATOM 1686 N N . LEU A 1 210 ? -25.641 4.766 -6.559 1 94.69 210 LEU A N 1
ATOM 1687 C CA . LEU A 1 210 ? -24.828 5.082 -5.387 1 94.69 210 LEU A CA 1
ATOM 1688 C C . LEU A 1 210 ? -24.844 3.93 -4.387 1 94.69 210 LEU A C 1
ATOM 1690 O O . LEU A 1 210 ? -25.891 3.311 -4.168 1 94.69 210 LEU A O 1
ATOM 1694 N N . GLN A 1 211 ? -23.719 3.621 -3.896 1 93 211 GLN A N 1
ATOM 1695 C CA . GLN A 1 211 ? -23.672 2.844 -2.662 1 93 211 GLN A CA 1
ATOM 1696 C C . GLN A 1 211 ? -24.141 3.674 -1.471 1 93 211 GLN A C 1
ATOM 1698 O O . GLN A 1 211 ? -23.344 4.359 -0.833 1 93 211 GLN A O 1
ATOM 1703 N N . GLU A 1 212 ? -25.203 3.486 -1.032 1 88.75 212 GLU A N 1
ATOM 1704 C CA . GLU A 1 212 ? -25.922 4.41 -0.148 1 88.75 212 GLU A CA 1
ATOM 1705 C C . GLU A 1 212 ? -25.281 4.449 1.235 1 88.75 212 GLU A C 1
ATOM 1707 O O . GLU A 1 212 ? -25.391 5.441 1.954 1 88.75 212 GLU A O 1
ATOM 1712 N N . ASP A 1 213 ? -24.625 3.443 1.497 1 89.56 213 ASP A N 1
ATOM 1713 C CA . ASP A 1 213 ? -24 3.408 2.82 1 89.56 213 ASP A CA 1
ATOM 1714 C C . ASP A 1 213 ? -22.719 4.234 2.854 1 89.56 213 ASP A C 1
ATOM 1716 O O . ASP A 1 213 ? -22.188 4.508 3.928 1 89.56 213 ASP A O 1
ATOM 1720 N N . GLU A 1 214 ? -22.328 4.762 1.75 1 90.12 214 GLU A N 1
ATOM 1721 C CA . GLU A 1 214 ? -21.047 5.473 1.699 1 90.12 214 GLU A CA 1
ATOM 1722 C C . GLU A 1 214 ? -21.203 6.836 1.028 1 90.12 214 GLU A C 1
ATOM 1724 O O . GLU A 1 214 ? -20.547 7.801 1.41 1 90.12 214 GLU A O 1
ATOM 1729 N N . ILE A 1 215 ? -22.047 6.863 0.007 1 93.44 215 ILE A N 1
ATOM 1730 C CA . ILE A 1 215 ? -22.125 8.047 -0.841 1 93.44 215 ILE A CA 1
ATOM 1731 C C . ILE A 1 215 ? -23.531 8.641 -0.772 1 93.44 215 ILE A C 1
ATOM 1733 O O . ILE A 1 215 ? -24.516 7.953 -1.056 1 93.44 215 ILE A O 1
ATOM 1737 N N . ALA A 1 216 ? -23.594 9.93 -0.436 1 94.44 216 ALA A N 1
ATOM 1738 C CA . ALA A 1 216 ? -24.859 10.641 -0.309 1 94.44 216 ALA A CA 1
ATOM 1739 C C . ALA A 1 216 ? -25.312 11.203 -1.654 1 94.44 216 ALA A C 1
ATOM 1741 O O . ALA A 1 216 ? -26.516 11.289 -1.925 1 94.44 216 ALA A O 1
ATOM 1742 N 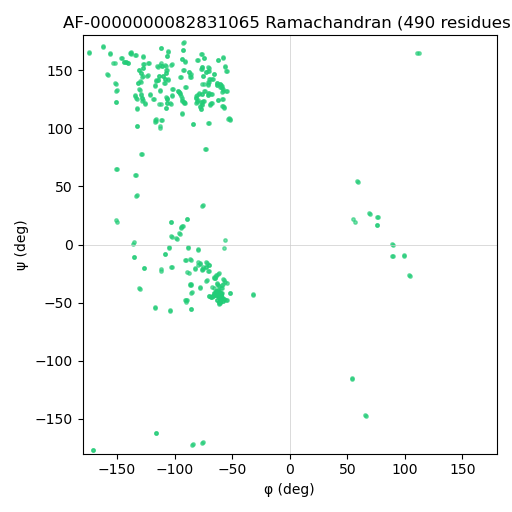N . ASP A 1 217 ? -24.375 11.57 -2.381 1 95.75 217 ASP A N 1
ATOM 1743 C CA . ASP A 1 217 ? -24.641 12.188 -3.678 1 95.75 217 ASP A CA 1
ATOM 1744 C C . ASP A 1 217 ? -23.438 12.086 -4.598 1 95.75 217 ASP A C 1
ATOM 1746 O O . ASP A 1 217 ? -22.297 12.016 -4.129 1 95.75 217 ASP A O 1
ATOM 1750 N N . ALA A 1 218 ? -23.703 11.953 -5.863 1 97.31 218 ALA A N 1
ATOM 1751 C CA . ALA A 1 218 ? -22.672 11.961 -6.887 1 97.31 218 ALA A CA 1
ATOM 1752 C C . ALA A 1 218 ? -23.203 12.5 -8.211 1 97.31 218 ALA A C 1
ATOM 1754 O O . ALA A 1 218 ? -24.297 12.125 -8.641 1 97.31 218 ALA A O 1
ATOM 1755 N N . GLN A 1 219 ? -22.453 13.398 -8.781 1 96.31 219 GLN A N 1
ATOM 1756 C CA . GLN A 1 219 ? -22.859 13.992 -10.047 1 96.31 219 GLN A CA 1
ATOM 1757 C C . GLN A 1 219 ? -21.656 14.445 -10.859 1 96.31 219 GLN A C 1
ATOM 1759 O O . GLN A 1 219 ? -20.562 14.617 -10.32 1 96.31 219 GLN A O 1
ATOM 1764 N N . PHE A 1 220 ? -21.953 14.492 -12.141 1 98.12 220 PHE A N 1
ATOM 1765 C CA . PHE A 1 220 ? -20.969 15.125 -13.016 1 98.12 220 PHE A CA 1
ATOM 1766 C C . PHE A 1 220 ? -21.109 16.641 -12.969 1 98.12 220 PHE A C 1
ATOM 1768 O O . PHE A 1 220 ? -22.203 17.188 -13.141 1 98.12 220 PHE A O 1
ATOM 1775 N N . PHE A 1 221 ? -20 17.281 -12.68 1 97.94 221 PHE A N 1
ATOM 1776 C CA . PHE A 1 221 ? -19.953 18.75 -12.672 1 97.94 221 PHE A CA 1
ATOM 1777 C C . PHE A 1 221 ? -19.109 19.25 -13.844 1 97.94 221 PHE A C 1
ATOM 1779 O O . PHE A 1 221 ? -18.094 18.672 -14.188 1 97.94 221 PHE A O 1
ATOM 1786 N N . LYS A 1 222 ? -19.562 20.375 -14.352 1 97.62 222 LYS A N 1
ATOM 1787 C CA . LYS A 1 222 ? -18.734 21.062 -15.336 1 97.62 222 LYS A CA 1
ATOM 1788 C C . LYS A 1 222 ? -17.484 21.656 -14.68 1 97.62 222 LYS A C 1
ATOM 1790 O O . LYS A 1 222 ? -17.531 22.094 -13.531 1 97.62 222 LYS A O 1
ATOM 1795 N N . PHE A 1 223 ? -16.391 21.703 -15.508 1 96.69 223 PHE A N 1
ATOM 1796 C CA . PHE A 1 223 ? -15.125 22.203 -15.008 1 96.69 223 PHE A CA 1
ATOM 1797 C C . PHE A 1 223 ? -15.281 23.594 -14.414 1 96.69 223 PHE A C 1
ATOM 1799 O O . PHE A 1 223 ? -14.594 23.938 -13.453 1 96.69 223 PHE A O 1
ATOM 1806 N N . ASP A 1 224 ? -16.172 24.391 -14.961 1 95.06 224 ASP A N 1
ATOM 1807 C CA . ASP A 1 224 ? -16.312 25.797 -14.555 1 95.06 224 ASP A CA 1
ATOM 1808 C C . ASP A 1 224 ? -17.453 25.969 -13.555 1 95.06 224 ASP A C 1
ATOM 1810 O O . ASP A 1 224 ? -17.812 27.094 -13.195 1 95.06 224 ASP A O 1
ATOM 1814 N N . GLN A 1 225 ? -18.094 24.938 -13.102 1 96.44 225 GLN A N 1
ATOM 1815 C CA . GLN A 1 225 ? -19.188 24.953 -12.141 1 96.44 225 GLN A CA 1
ATOM 1816 C C . GLN A 1 225 ? -19 23.906 -11.055 1 96.44 225 GLN A C 1
ATOM 1818 O O . GLN A 1 225 ? -19.875 23.062 -10.844 1 96.44 225 GLN A O 1
ATOM 1823 N N . LEU A 1 226 ? -17.984 24.047 -10.398 1 96.44 226 LEU A N 1
ATOM 1824 C CA . LEU A 1 226 ? -17.656 23.062 -9.367 1 96.44 226 LEU A CA 1
ATOM 1825 C C . LEU A 1 226 ? -18.312 23.406 -8.047 1 96.44 226 LEU A C 1
ATOM 1827 O O . LEU A 1 226 ? -18.469 24.578 -7.711 1 96.44 226 LEU A O 1
ATOM 1831 N N . PRO A 1 227 ? -18.688 22.422 -7.32 1 96.25 227 PRO A N 1
ATOM 1832 C CA . PRO A 1 227 ? -19.125 22.656 -5.938 1 96.25 227 PRO A CA 1
ATOM 1833 C C . PRO A 1 227 ? -17.953 22.922 -4.988 1 96.25 227 PRO A C 1
ATOM 1835 O O . PRO A 1 227 ? -16.844 23.203 -5.434 1 96.25 227 PRO A O 1
ATOM 1838 N N . GLU A 1 228 ? -18.328 22.922 -3.705 1 95.38 228 GLU A N 1
ATOM 1839 C CA . GLU A 1 228 ? -17.234 22.969 -2.732 1 95.38 228 GLU A CA 1
ATOM 1840 C C . GLU A 1 228 ? -16.344 21.734 -2.844 1 95.38 228 GLU A C 1
ATOM 1842 O O . GLU A 1 228 ? -16.844 20.594 -2.773 1 95.38 228 GLU A O 1
ATOM 1847 N N . ILE A 1 229 ? -15.086 21.984 -3.037 1 94.69 229 ILE A N 1
ATOM 1848 C CA . ILE A 1 229 ? -14.156 20.891 -3.246 1 94.69 229 ILE A CA 1
ATOM 1849 C C . ILE A 1 229 ? -13.203 20.781 -2.059 1 94.69 229 ILE A C 1
ATOM 1851 O O . ILE A 1 229 ? -13.195 21.656 -1.183 1 94.69 229 ILE A O 1
ATOM 1855 N N . PRO A 1 230 ? -12.43 19.703 -1.978 1 91.75 230 PRO A N 1
ATOM 1856 C CA . PRO A 1 230 ? -11.5 19.516 -0.859 1 91.75 230 PRO A CA 1
ATOM 1857 C C . PRO A 1 230 ? -10.492 20.656 -0.734 1 91.75 230 PRO A C 1
ATOM 1859 O O . PRO A 1 230 ? -10.219 21.359 -1.712 1 91.75 230 PRO A O 1
ATOM 1862 N N . PHE A 1 231 ? -9.961 20.719 0.358 1 87.06 231 PHE A N 1
ATOM 1863 C CA . PHE A 1 231 ? -9.102 21.859 0.685 1 87.06 231 PHE A CA 1
ATOM 1864 C C . PHE A 1 231 ? -7.758 21.75 -0.024 1 87.06 231 PHE A C 1
ATOM 1866 O O . PHE A 1 231 ? -7.336 20.641 -0.39 1 87.06 231 PHE A O 1
ATOM 1873 N N . LYS A 1 232 ? -7.094 22.906 -0.118 1 88.38 232 LYS A N 1
ATOM 1874 C CA . LYS A 1 232 ? -5.758 22.969 -0.705 1 88.38 232 LYS A CA 1
ATOM 1875 C C . LYS A 1 232 ? -4.762 22.156 0.108 1 88.38 232 LYS A C 1
ATOM 1877 O O . LYS A 1 232 ? -4.777 22.188 1.341 1 88.38 232 LYS A O 1
ATOM 1882 N N . GLY A 1 233 ? -3.891 21.438 -0.651 1 86.06 233 GLY A N 1
ATOM 1883 C CA . GLY A 1 233 ? -2.92 20.578 0.013 1 86.06 233 GLY A CA 1
ATOM 1884 C C . GLY A 1 233 ? -3.271 19.109 -0.064 1 86.06 233 GLY A C 1
ATOM 1885 O O . GLY A 1 233 ? -2.395 18.25 0.05 1 86.06 233 GLY A O 1
ATOM 1886 N N . SER A 1 234 ? -4.562 18.828 -0.184 1 88.56 234 SER A N 1
ATOM 1887 C CA . SER A 1 234 ? -4.965 17.438 -0.365 1 88.56 234 SER A CA 1
ATOM 1888 C C . SER A 1 234 ? -4.711 16.969 -1.793 1 88.56 234 SER A C 1
ATOM 1890 O O . SER A 1 234 ? -4.738 17.781 -2.729 1 88.56 234 SER A O 1
ATOM 1892 N N . ILE A 1 235 ? -4.484 15.75 -1.903 1 92.94 235 ILE A N 1
ATOM 1893 C CA . ILE A 1 235 ? -4.25 15.188 -3.229 1 92.94 235 ILE A CA 1
ATOM 1894 C C . ILE A 1 235 ? -5.504 15.344 -4.086 1 92.94 235 ILE A C 1
ATOM 1896 O O . ILE A 1 235 ? -5.41 15.562 -5.297 1 92.94 235 ILE A O 1
ATOM 1900 N N . ALA A 1 236 ? -6.648 15.281 -3.461 1 95.44 236 ALA A N 1
ATOM 1901 C CA . ALA A 1 236 ? -7.902 15.484 -4.184 1 95.44 236 ALA A CA 1
ATOM 1902 C C . ALA A 1 236 ? -7.965 16.875 -4.797 1 95.44 236 ALA A C 1
ATOM 1904 O O . ALA A 1 236 ? -8.32 17.031 -5.969 1 95.44 236 ALA A O 1
ATOM 1905 N N . HIS A 1 237 ? -7.66 17.844 -3.939 1 94.88 237 HIS A N 1
ATOM 1906 C CA . HIS A 1 237 ? -7.652 19.203 -4.438 1 94.88 237 HIS A CA 1
ATOM 1907 C C . HIS A 1 237 ? -6.688 19.359 -5.609 1 94.88 237 HIS A C 1
ATOM 1909 O O . HIS A 1 237 ? -7.023 19.984 -6.617 1 94.88 237 HIS A O 1
ATOM 1915 N N . ALA A 1 238 ? -5.535 18.859 -5.477 1 94.5 238 ALA A N 1
ATOM 1916 C CA . ALA A 1 238 ? -4.512 18.953 -6.516 1 94.5 238 ALA A CA 1
ATOM 1917 C C . ALA A 1 238 ? -4.984 18.297 -7.809 1 94.5 238 ALA A C 1
ATOM 1919 O O . ALA A 1 238 ? -4.766 18.828 -8.898 1 94.5 238 ALA A O 1
ATOM 1920 N N . MET A 1 239 ? -5.582 17.125 -7.703 1 97.44 239 MET A N 1
ATOM 1921 C CA . MET A 1 239 ? -6.09 16.406 -8.859 1 97.44 239 MET A CA 1
ATOM 1922 C C . MET A 1 239 ? -7.156 17.219 -9.594 1 97.44 239 MET A C 1
ATOM 1924 O O . MET A 1 239 ? -7.102 17.359 -10.812 1 97.44 239 MET A O 1
ATOM 1928 N N . ILE A 1 240 ? -8.109 17.719 -8.867 1 97.25 240 ILE A N 1
ATOM 1929 C CA . ILE A 1 240 ? -9.211 18.484 -9.438 1 97.25 240 ILE A CA 1
ATOM 1930 C C . ILE A 1 240 ? -8.664 19.719 -10.156 1 97.25 240 ILE A C 1
ATOM 1932 O O . ILE A 1 240 ? -9.047 20 -11.297 1 97.25 240 ILE A O 1
ATOM 1936 N N . THR A 1 241 ? -7.793 20.375 -9.477 1 96.12 241 THR A N 1
ATOM 1937 C CA . THR A 1 241 ? -7.207 21.594 -10.031 1 96.12 241 THR A CA 1
ATOM 1938 C C . THR A 1 241 ? -6.426 21.266 -11.305 1 96.12 241 THR A C 1
ATOM 1940 O O . THR A 1 241 ? -6.531 22 -12.297 1 96.12 241 THR A O 1
ATOM 1943 N N . GLN A 1 242 ? -5.66 20.25 -11.305 1 95.75 242 GLN A N 1
ATOM 1944 C CA . GLN A 1 242 ? -4.863 19.859 -12.461 1 95.75 242 GLN A CA 1
ATOM 1945 C C . GLN A 1 242 ? -5.75 19.578 -13.672 1 95.75 242 GLN A C 1
ATOM 1947 O O . GLN A 1 242 ? -5.426 19.953 -14.797 1 95.75 242 GLN A O 1
ATOM 1952 N N . ILE A 1 243 ? -6.824 18.922 -13.484 1 95.69 243 ILE A N 1
ATOM 1953 C CA . ILE A 1 243 ? -7.688 18.469 -14.578 1 95.69 243 ILE A CA 1
ATOM 1954 C C . ILE A 1 243 ? -8.531 19.641 -15.078 1 95.69 243 ILE A C 1
ATOM 1956 O O . ILE A 1 243 ? -8.773 19.781 -16.281 1 95.69 243 ILE A O 1
ATOM 1960 N N . THR A 1 244 ? -8.969 20.5 -14.156 1 94.5 244 THR A N 1
ATOM 1961 C CA . THR A 1 244 ? -9.914 21.547 -14.523 1 94.5 244 THR A CA 1
ATOM 1962 C C . THR A 1 244 ? -9.188 22.797 -15.008 1 94.5 244 THR A C 1
ATOM 1964 O O . THR A 1 244 ? -9.766 23.609 -15.719 1 94.5 244 THR A O 1
ATOM 1967 N N . GLN A 1 245 ? -8 22.938 -14.594 1 88.88 245 GLN A N 1
ATOM 1968 C CA . GLN A 1 245 ? -7.273 24.141 -15.008 1 88.88 245 GLN A CA 1
ATOM 1969 C C . GLN A 1 245 ? -6.285 23.828 -16.125 1 88.88 245 GLN A C 1
ATOM 1971 O O . GLN A 1 245 ? -5.691 24.734 -16.719 1 88.88 245 GLN A O 1
ATOM 1976 N N . ALA A 1 246 ? -5.852 22.484 -16.359 1 71.12 246 ALA A N 1
ATOM 1977 C CA . ALA A 1 246 ? -4.969 22.125 -17.469 1 71.12 246 ALA A CA 1
ATOM 1978 C C . ALA A 1 246 ? -5.555 22.547 -18.812 1 71.12 246 ALA A C 1
ATOM 1980 O O . ALA A 1 246 ? -4.867 22.531 -19.828 1 71.12 246 ALA A O 1
ATOM 1981 N N . LYS A 1 247 ? -6.785 23.125 -18.922 1 49.84 247 LYS A N 1
ATOM 1982 C CA . LYS A 1 247 ? -7.195 23.609 -20.234 1 49.84 247 LYS A CA 1
ATOM 1983 C C . LYS A 1 247 ? -6.668 25.016 -20.5 1 49.84 247 LYS A C 1
ATOM 1985 O O . LYS A 1 247 ? -6.543 25.828 -19.578 1 49.84 247 LYS A O 1
ATOM 1990 N N . MET B 1 1 ? -27.391 -33.344 -1.705 1 46.41 1 MET B N 1
ATOM 1991 C CA . MET B 1 1 ? -26 -33.531 -2.125 1 46.41 1 MET B CA 1
ATOM 1992 C C . MET B 1 1 ? -25.125 -32.375 -1.644 1 46.41 1 MET B C 1
ATOM 1994 O O . MET B 1 1 ? -25.484 -31.203 -1.822 1 46.41 1 MET B O 1
ATOM 1998 N N . SER B 1 2 ? -24.297 -32.562 -0.67 1 60.03 2 SER B N 1
ATOM 1999 C CA . SER B 1 2 ? -23.578 -31.484 -0.001 1 60.03 2 SER B CA 1
ATOM 2000 C C . SER B 1 2 ? -22.859 -30.594 -1.008 1 60.03 2 SER B C 1
ATOM 2002 O O . SER B 1 2 ? -22.203 -31.094 -1.923 1 60.03 2 SER B O 1
ATOM 2004 N N . GLU B 1 3 ? -23.297 -29.453 -1.23 1 80.5 3 GLU B N 1
ATOM 2005 C CA . GLU B 1 3 ? -22.781 -28.516 -2.221 1 80.5 3 GLU B CA 1
ATOM 2006 C C . GLU B 1 3 ? -21.266 -28.312 -2.051 1 80.5 3 GLU B C 1
ATOM 2008 O O . GLU B 1 3 ? -20.797 -28.078 -0.939 1 80.5 3 GLU B O 1
ATOM 2013 N N . LEU B 1 4 ? -20.562 -28.875 -3.025 1 90.19 4 LEU B N 1
ATOM 2014 C CA . LEU B 1 4 ? -19.109 -28.781 -3.023 1 90.19 4 LEU B CA 1
ATOM 2015 C C . LEU B 1 4 ? -18.656 -27.391 -3.467 1 90.19 4 LEU B C 1
ATOM 2017 O O . LEU B 1 4 ? -19.328 -26.75 -4.281 1 90.19 4 LEU B O 1
ATOM 2021 N N . SER B 1 5 ? -17.672 -26.906 -2.775 1 91.38 5 SER B N 1
ATOM 2022 C CA . SER B 1 5 ? -17.078 -25.609 -3.096 1 91.38 5 SER B CA 1
ATOM 2023 C C . SER B 1 5 ? -15.688 -25.766 -3.699 1 91.38 5 SER B C 1
ATOM 2025 O O . SER B 1 5 ? -14.945 -26.672 -3.318 1 91.38 5 SER B O 1
ATOM 2027 N N . LEU B 1 6 ? -15.445 -24.969 -4.703 1 93.44 6 LEU B N 1
ATOM 2028 C CA . LEU B 1 6 ? -14.07 -24.859 -5.176 1 93.44 6 LEU B CA 1
ATOM 2029 C C . LEU B 1 6 ? -13.156 -24.375 -4.059 1 93.44 6 LEU B C 1
ATOM 2031 O O . LEU B 1 6 ? -13.469 -23.406 -3.359 1 93.44 6 LEU B O 1
ATOM 2035 N N . ALA B 1 7 ? -11.992 -25.125 -3.896 1 93.81 7 ALA B N 1
ATOM 2036 C CA . ALA B 1 7 ? -11.258 -24.859 -2.664 1 93.81 7 ALA B CA 1
ATOM 2037 C C . ALA B 1 7 ? -9.797 -24.531 -2.957 1 93.81 7 ALA B C 1
ATOM 2039 O O . ALA B 1 7 ? -9.117 -25.281 -3.666 1 93.81 7 ALA B O 1
ATOM 2040 N N . TYR B 1 8 ? -9.422 -23.391 -2.477 1 94.69 8 TYR B N 1
ATOM 2041 C CA . TYR B 1 8 ? -8 -23.109 -2.352 1 94.69 8 TYR B CA 1
ATOM 2042 C C . TYR B 1 8 ? -7.438 -23.672 -1.058 1 94.69 8 TYR B C 1
ATOM 2044 O O . TYR B 1 8 ? -7.609 -23.094 0.015 1 94.69 8 TYR B O 1
ATOM 2052 N N . ILE B 1 9 ? -6.734 -24.766 -1.149 1 93.81 9 ILE B N 1
ATOM 2053 C CA . ILE B 1 9 ? -6.184 -25.422 0.032 1 93.81 9 ILE B CA 1
ATOM 2054 C C . ILE B 1 9 ? -4.66 -25.312 0.015 1 93.81 9 ILE B C 1
ATOM 2056 O O . ILE B 1 9 ? -4.008 -25.812 -0.911 1 93.81 9 ILE B O 1
ATOM 2060 N N . PHE B 1 10 ? -4.152 -24.672 1.096 1 93 10 PHE B N 1
ATOM 2061 C CA . PHE B 1 10 ? -2.725 -24.375 1.096 1 93 10 PHE B CA 1
ATOM 2062 C C . PHE B 1 10 ? -2.018 -25.125 2.217 1 93 10 PHE B C 1
ATOM 2064 O O . PHE B 1 10 ? -2.559 -25.266 3.314 1 93 10 PHE B O 1
ATOM 2071 N N . HIS B 1 11 ? -0.877 -25.578 1.906 1 90.88 11 HIS B N 1
ATOM 2072 C CA . HIS B 1 11 ? 0.171 -25.875 2.877 1 90.88 11 HIS B CA 1
ATOM 2073 C C . HIS B 1 11 ? 1.349 -24.922 2.721 1 90.88 11 HIS B C 1
ATOM 2075 O O . HIS B 1 11 ? 2.201 -25.109 1.853 1 90.88 11 HIS B O 1
ATOM 2081 N N . HIS B 1 12 ? 1.369 -23.922 3.621 1 84.88 12 HIS B N 1
ATOM 2082 C CA . HIS B 1 12 ? 2.287 -22.797 3.461 1 84.88 12 HIS B CA 1
ATOM 2083 C C . HIS B 1 12 ? 2.127 -22.141 2.092 1 84.88 12 HIS B C 1
ATOM 2085 O O . HIS B 1 12 ? 1.042 -21.672 1.751 1 84.88 12 HIS B O 1
ATOM 2091 N N . GLN B 1 13 ? 3.107 -22.188 1.248 1 88.19 13 GLN B N 1
ATOM 2092 C CA . GLN B 1 13 ? 3.053 -21.516 -0.045 1 88.19 13 GLN B CA 1
ATOM 2093 C C . GLN B 1 13 ? 2.789 -22.5 -1.173 1 88.19 13 GLN B C 1
ATOM 2095 O O . GLN B 1 13 ? 2.955 -22.172 -2.35 1 88.19 13 GLN B O 1
ATOM 2100 N N . GLN B 1 14 ? 2.262 -23.672 -0.807 1 92.75 14 GLN B N 1
ATOM 2101 C CA . GLN B 1 14 ? 1.93 -24.688 -1.802 1 92.75 14 GLN B CA 1
ATOM 2102 C C . GLN B 1 14 ? 0.421 -24.906 -1.892 1 92.75 14 GLN B C 1
ATOM 2104 O O . GLN B 1 14 ? -0.257 -25.016 -0.868 1 92.75 14 GLN B O 1
ATOM 2109 N N . LEU B 1 15 ? -0.068 -24.922 -3.098 1 94.94 15 LEU B N 1
ATOM 2110 C CA . LEU B 1 15 ? -1.496 -25.062 -3.359 1 94.94 15 LEU B CA 1
ATOM 2111 C C . LEU B 1 15 ? -1.834 -26.484 -3.787 1 94.94 15 LEU B C 1
ATOM 2113 O O . LEU B 1 15 ? -1.122 -27.078 -4.602 1 94.94 15 LEU B O 1
ATOM 2117 N N . LEU B 1 16 ? -2.869 -26.984 -3.195 1 95.19 16 LEU B N 1
ATOM 2118 C CA . LEU B 1 16 ? -3.352 -28.312 -3.557 1 95.19 16 LEU B CA 1
ATOM 2119 C C . LEU B 1 16 ? -4.121 -28.281 -4.871 1 95.19 16 LEU B C 1
ATOM 2121 O O . LEU B 1 16 ? -5.152 -27.609 -4.973 1 95.19 16 LEU B O 1
ATOM 2125 N N . VAL B 1 17 ? -3.592 -28.984 -5.898 1 95.75 17 VAL B N 1
ATOM 2126 C CA . VAL B 1 17 ? -4.234 -29.031 -7.211 1 95.75 17 VAL B CA 1
ATOM 2127 C C . VAL B 1 17 ? -4.172 -30.453 -7.773 1 95.75 17 VAL B C 1
ATOM 2129 O O . VAL B 1 17 ? -3.457 -31.297 -7.246 1 95.75 17 VAL B O 1
ATOM 2132 N N . ASP B 1 18 ? -4.988 -30.719 -8.805 1 95.31 18 ASP B N 1
ATOM 2133 C CA . ASP B 1 18 ? -4.934 -32 -9.469 1 95.31 18 ASP B CA 1
ATOM 2134 C C . ASP B 1 18 ? -3.846 -32.031 -10.539 1 95.31 18 ASP B C 1
ATOM 2136 O O . ASP B 1 18 ? -3.014 -31.125 -10.609 1 95.31 18 ASP B O 1
ATOM 2140 N N . GLN B 1 19 ? -3.773 -33.094 -11.344 1 92.94 19 GLN B N 1
ATOM 2141 C CA . GLN B 1 19 ? -2.725 -33.281 -12.336 1 92.94 19 GLN B CA 1
ATOM 2142 C C . GLN B 1 19 ? -2.791 -32.188 -13.414 1 92.94 19 GLN B C 1
ATOM 2144 O O . GLN B 1 19 ? -1.781 -31.891 -14.055 1 92.94 19 GLN B O 1
ATOM 2149 N N . ASN B 1 20 ? -3.938 -31.656 -13.609 1 93.38 20 ASN B N 1
ATOM 2150 C CA . ASN B 1 20 ? -4.117 -30.594 -14.594 1 93.38 20 ASN B CA 1
ATOM 2151 C C . ASN B 1 20 ? -4.047 -29.219 -13.961 1 93.38 20 ASN B C 1
ATOM 2153 O O . ASN B 1 20 ? -4.441 -28.219 -14.57 1 93.38 20 ASN B O 1
ATOM 2157 N N . LEU B 1 21 ? -3.65 -29.125 -12.695 1 93.56 21 LEU B N 1
ATOM 2158 C CA . LEU B 1 21 ? -3.471 -27.906 -11.922 1 93.56 21 LEU B CA 1
ATOM 2159 C C . LEU B 1 21 ? -4.812 -27.234 -11.633 1 93.56 21 LEU B C 1
ATOM 2161 O O . LEU B 1 21 ? -4.898 -26.016 -11.531 1 93.56 21 LEU B O 1
ATOM 2165 N N . GLN B 1 22 ? -5.828 -28.094 -11.602 1 93.38 22 GLN B N 1
ATOM 2166 C CA . GLN B 1 22 ? -7.145 -27.594 -11.234 1 93.38 22 GLN B CA 1
ATOM 2167 C C . GLN B 1 22 ? -7.391 -27.734 -9.742 1 93.38 22 GLN B C 1
ATOM 2169 O O . GLN B 1 22 ? -6.902 -28.672 -9.109 1 93.38 22 GLN B O 1
ATOM 2174 N N . LEU B 1 23 ? -8.195 -26.797 -9.258 1 94.81 23 LEU B N 1
ATOM 2175 C CA . LEU B 1 23 ? -8.523 -26.797 -7.84 1 94.81 23 LEU B CA 1
ATOM 2176 C C . LEU B 1 23 ? -9.484 -27.922 -7.5 1 94.81 23 LEU B C 1
ATOM 2178 O O . LEU B 1 23 ? -10.344 -28.281 -8.305 1 94.81 23 LEU B O 1
ATOM 2182 N N . PRO B 1 24 ? -9.398 -28.453 -6.309 1 94.62 24 PRO B N 1
ATOM 2183 C CA . PRO B 1 24 ? -10.367 -29.469 -5.875 1 94.62 24 PRO B CA 1
ATOM 2184 C C . PRO B 1 24 ? -11.688 -28.875 -5.422 1 94.62 24 PRO B C 1
ATOM 2186 O O . PRO B 1 24 ? -11.766 -27.672 -5.133 1 94.62 24 PRO B O 1
ATOM 2189 N N . LYS B 1 25 ? -12.664 -29.688 -5.445 1 93.75 25 LYS B N 1
ATOM 2190 C CA . LYS B 1 25 ? -13.953 -29.375 -4.84 1 93.75 25 LYS B CA 1
ATOM 2191 C C . LYS B 1 25 ? -14.164 -30.156 -3.553 1 93.75 25 LYS B C 1
ATOM 2193 O O . LYS B 1 25 ? -13.977 -31.375 -3.523 1 93.75 25 LYS B O 1
ATOM 2198 N N . VAL B 1 26 ? -14.461 -29.438 -2.498 1 91.25 26 VAL B N 1
ATOM 2199 C CA . VAL B 1 26 ? -14.602 -30.078 -1.198 1 91.25 26 VAL B CA 1
ATOM 2200 C C . VAL B 1 26 ? -15.805 -29.516 -0.46 1 91.25 26 VAL B C 1
ATOM 2202 O O . VAL B 1 26 ? -16.375 -28.5 -0.881 1 91.25 26 VAL B O 1
ATOM 2205 N N . GLU B 1 27 ? -16.172 -30.234 0.561 1 91.56 27 GLU B N 1
ATOM 2206 C CA . GLU B 1 27 ? -17.219 -29.719 1.437 1 91.56 27 GLU B CA 1
ATOM 2207 C C . GLU B 1 27 ? -16.703 -28.531 2.256 1 91.56 27 GLU B C 1
ATOM 2209 O O . GLU B 1 27 ? -15.586 -28.562 2.768 1 91.56 27 GLU B O 1
ATOM 2214 N N . LYS B 1 28 ? -17.547 -27.609 2.371 1 90.12 28 LYS B N 1
ATOM 2215 C CA . LYS B 1 28 ? -17.219 -26.406 3.145 1 90.12 28 LYS B CA 1
ATOM 2216 C C . LYS B 1 28 ? -17.156 -26.719 4.637 1 90.12 28 LYS B C 1
ATOM 2218 O O . LYS B 1 28 ? -18 -27.438 5.16 1 90.12 28 LYS B O 1
ATOM 2223 N N . LEU B 1 29 ? -16.125 -26.141 5.266 1 88.12 29 LEU B N 1
ATOM 2224 C CA . LEU B 1 29 ? -16 -26.203 6.719 1 88.12 29 LEU B CA 1
ATOM 2225 C C . LEU B 1 29 ? -16.328 -24.844 7.344 1 88.12 29 LEU B C 1
ATOM 2227 O O . LEU B 1 29 ? -16.219 -23.812 6.684 1 88.12 29 LEU B O 1
ATOM 2231 N N . ALA B 1 30 ? -16.609 -24.812 8.602 1 83.88 30 ALA B N 1
ATOM 2232 C CA . ALA B 1 30 ? -16.953 -23.594 9.32 1 83.88 30 ALA B CA 1
ATOM 2233 C C . ALA B 1 30 ? -15.766 -22.641 9.375 1 83.88 30 ALA B C 1
ATOM 2235 O O . ALA B 1 30 ? -15.945 -21.422 9.367 1 83.88 30 ALA B O 1
ATOM 2236 N N . SER B 1 31 ? -14.602 -23.219 9.344 1 86.25 31 SER B N 1
ATOM 2237 C CA . SER B 1 31 ? -13.391 -22.406 9.516 1 86.25 31 SER B CA 1
ATOM 2238 C C . SER B 1 31 ? -12.906 -21.875 8.172 1 86.25 31 SER B C 1
ATOM 2240 O O . SER B 1 31 ? -11.961 -21.078 8.133 1 86.25 31 SER B O 1
ATOM 2242 N N . ASP B 1 32 ? -13.555 -22.234 7.141 1 89.69 32 ASP B N 1
ATOM 2243 C CA . ASP B 1 32 ? -13.094 -21.828 5.816 1 89.69 32 ASP B CA 1
ATOM 2244 C C . ASP B 1 32 ? -13.289 -20.328 5.602 1 89.69 32 ASP B C 1
ATOM 2246 O O . ASP B 1 32 ? -14.227 -19.734 6.133 1 89.69 32 ASP B O 1
ATOM 2250 N N . LEU B 1 33 ? -12.312 -19.734 4.914 1 89.62 33 LEU B N 1
ATOM 2251 C CA . LEU B 1 33 ? -12.484 -18.375 4.426 1 89.62 33 LEU B CA 1
ATOM 2252 C C . LEU B 1 33 ? -13.344 -18.359 3.168 1 89.62 33 LEU B C 1
ATOM 2254 O O . LEU B 1 33 ? -13.062 -19.078 2.209 1 89.62 33 LEU B O 1
ATOM 2258 N N . LEU B 1 34 ? -14.305 -17.5 3.205 1 84.31 34 LEU B N 1
ATOM 2259 C CA . LEU B 1 34 ? -15.203 -17.406 2.059 1 84.31 34 LEU B CA 1
ATOM 2260 C C . LEU B 1 34 ? -14.742 -16.312 1.1 1 84.31 34 LEU B C 1
ATOM 2262 O O . LEU B 1 34 ? -14.375 -15.211 1.53 1 84.31 34 LEU B O 1
ATOM 2266 N N . PHE B 1 35 ? -14.594 -16.656 -0.196 1 78.69 35 PHE B N 1
ATOM 2267 C CA . PHE B 1 35 ? -14.102 -15.742 -1.226 1 78.69 35 PHE B CA 1
ATOM 2268 C C . PHE B 1 35 ? -15.266 -15 -1.883 1 78.69 35 PHE B C 1
ATOM 2270 O O . PHE B 1 35 ? -15.117 -13.844 -2.27 1 78.69 35 PHE B O 1
ATOM 2277 N N . THR B 1 36 ? -16.297 -15.742 -2.256 1 68.44 36 THR B N 1
ATOM 2278 C CA . THR B 1 36 ? -17.5 -15.164 -2.861 1 68.44 36 THR B CA 1
ATOM 2279 C C . THR B 1 36 ? -18.688 -15.297 -1.926 1 68.44 36 THR B C 1
ATOM 2281 O O . THR B 1 36 ? -18.688 -16.109 -1.003 1 68.44 36 THR B O 1
ATOM 2284 N N . HIS B 1 37 ? -19.5 -14.461 -2.193 1 63.47 37 HIS B N 1
ATOM 2285 C CA . HIS B 1 37 ? -20.688 -14.445 -1.351 1 63.47 37 HIS B CA 1
ATOM 2286 C C . HIS B 1 37 ? -21.469 -15.742 -1.479 1 63.47 37 HIS B C 1
ATOM 2288 O O . HIS B 1 37 ? -22.156 -16.156 -0.538 1 63.47 37 HIS B O 1
ATOM 2294 N N . ASP B 1 38 ? -21.328 -16.391 -2.572 1 66.69 38 ASP B N 1
ATOM 2295 C CA . ASP B 1 38 ? -22.172 -17.562 -2.771 1 66.69 38 ASP B CA 1
ATOM 2296 C C . ASP B 1 38 ? -21.453 -18.828 -2.305 1 66.69 38 ASP B C 1
ATOM 2298 O O . ASP B 1 38 ? -21.875 -19.953 -2.607 1 66.69 38 ASP B O 1
ATOM 2302 N N . GLU B 1 39 ? -20.422 -18.75 -1.549 1 67.31 39 GLU B N 1
ATOM 2303 C CA . GLU B 1 39 ? -19.672 -19.828 -0.922 1 67.31 39 GLU B CA 1
ATOM 2304 C C . GLU B 1 39 ? -19.203 -20.844 -1.96 1 67.31 39 GLU B C 1
ATOM 2306 O O . GLU B 1 39 ? -19.078 -22.031 -1.662 1 67.31 39 GLU B O 1
ATOM 2311 N N . GLN B 1 40 ? -19.141 -20.406 -3.096 1 81.69 40 GLN B N 1
ATOM 2312 C CA . GLN B 1 40 ? -18.719 -21.312 -4.16 1 81.69 40 GLN B CA 1
ATOM 2313 C C . GLN B 1 40 ? -17.203 -21.469 -4.176 1 81.69 40 GLN B C 1
ATOM 2315 O O . GLN B 1 40 ? -16.688 -22.453 -4.691 1 81.69 40 GLN B O 1
ATOM 2320 N N . VAL B 1 41 ? -16.578 -20.562 -3.545 1 88.44 41 VAL B N 1
ATOM 2321 C CA . VAL B 1 41 ? -15.125 -20.594 -3.5 1 88.44 41 VAL B CA 1
ATOM 2322 C C . VAL B 1 41 ? -14.648 -20.375 -2.066 1 88.44 41 VAL B C 1
ATOM 2324 O O . VAL B 1 41 ? -15.094 -19.453 -1.39 1 88.44 41 VAL B O 1
ATOM 2327 N N . ILE B 1 42 ? -13.828 -21.328 -1.574 1 91.88 42 ILE B N 1
ATOM 2328 C CA . ILE B 1 42 ? -13.344 -21.25 -0.2 1 91.88 42 ILE B CA 1
ATOM 2329 C C . ILE B 1 42 ? -11.82 -21.359 -0.18 1 91.88 42 ILE B C 1
ATOM 2331 O O . ILE B 1 42 ? -11.211 -21.797 -1.161 1 91.88 42 ILE B O 1
ATOM 2335 N N . ALA B 1 43 ? -11.25 -20.938 0.929 1 93.12 43 ALA B N 1
ATOM 2336 C CA . ALA B 1 43 ? -9.82 -21.078 1.172 1 93.12 43 ALA B CA 1
ATOM 2337 C C . ALA B 1 43 ? -9.555 -21.656 2.564 1 93.12 43 ALA B C 1
ATOM 2339 O O . ALA B 1 43 ? -10.234 -21.281 3.529 1 93.12 43 ALA B O 1
ATOM 2340 N N . ARG B 1 44 ? -8.586 -22.562 2.605 1 92.88 44 ARG B N 1
ATOM 2341 C CA . ARG B 1 44 ? -8.203 -23.094 3.912 1 92.88 44 ARG B CA 1
ATOM 2342 C C . ARG B 1 44 ? -6.781 -23.625 3.891 1 92.88 44 ARG B C 1
ATOM 2344 O O . ARG B 1 44 ? -6.199 -23.812 2.82 1 92.88 44 ARG B O 1
ATOM 2351 N N . ASP B 1 45 ? -6.25 -23.828 5.105 1 91.25 45 ASP B N 1
ATOM 2352 C CA . ASP B 1 45 ? -4.965 -24.5 5.254 1 91.25 45 ASP B CA 1
ATOM 2353 C C . ASP B 1 45 ? -5.141 -26.016 5.305 1 91.25 45 ASP B C 1
ATOM 2355 O O . ASP B 1 45 ? -6.152 -26.516 5.805 1 91.25 45 ASP B O 1
ATOM 2359 N N . LEU B 1 46 ? -4.145 -26.609 4.711 1 88.19 46 LEU B N 1
ATOM 2360 C CA . LEU B 1 46 ? -4.105 -28.062 4.859 1 88.19 46 LEU B CA 1
ATOM 2361 C C . LEU B 1 46 ? -3.771 -28.453 6.293 1 88.19 46 LEU B C 1
ATOM 2363 O O . LEU B 1 46 ? -2.803 -27.953 6.867 1 88.19 46 LEU B O 1
ATOM 2367 N N . LEU B 1 47 ? -4.668 -29.188 6.898 1 74.81 47 LEU B N 1
ATOM 2368 C CA . LEU B 1 47 ? -4.484 -29.609 8.281 1 74.81 47 LEU B CA 1
ATOM 2369 C C . LEU B 1 47 ? -3.338 -30.609 8.391 1 74.81 47 LEU B C 1
ATOM 2371 O O . LEU B 1 47 ? -3.133 -31.422 7.492 1 74.81 47 LEU B O 1
ATOM 2375 N N . SER B 1 48 ? -2.232 -30.281 9.25 1 65.12 48 SER B N 1
ATOM 2376 C CA . SER B 1 48 ? -0.992 -31.016 9.461 1 65.12 48 SER B CA 1
ATOM 2377 C C . SER B 1 48 ? -1.214 -32.531 9.32 1 65.12 48 SER B C 1
ATOM 2379 O O . SER B 1 48 ? -0.385 -33.219 8.734 1 65.12 48 SER B O 1
ATOM 2381 N N . GLU B 1 49 ? -2.23 -33.094 9.828 1 67.31 49 GLU B N 1
ATOM 2382 C CA . GLU B 1 49 ? -2.348 -34.531 9.93 1 67.31 49 GLU B CA 1
ATOM 2383 C C . GLU B 1 49 ? -3.111 -35.125 8.742 1 67.31 49 GLU B C 1
ATOM 2385 O O . GLU B 1 49 ? -3.246 -36.344 8.617 1 67.31 49 GLU B O 1
ATOM 2390 N N . GLU B 1 50 ? -3.242 -34.25 7.734 1 69.62 50 GLU B N 1
ATOM 2391 C CA . GLU B 1 50 ? -4.109 -34.781 6.68 1 69.62 50 GLU B CA 1
ATOM 2392 C C . GLU B 1 50 ? -3.295 -35.25 5.484 1 69.62 50 GLU B C 1
ATOM 2394 O O . GLU B 1 50 ? -2.334 -34.594 5.074 1 69.62 50 GLU B O 1
ATOM 2399 N N . ALA B 1 51 ? -3.471 -36.531 5.16 1 79.69 51 ALA B N 1
ATOM 2400 C CA . ALA B 1 51 ? -2.873 -37.062 3.945 1 79.69 51 ALA B CA 1
ATOM 2401 C C . ALA B 1 51 ? -3.391 -36.344 2.705 1 79.69 51 ALA B C 1
ATOM 2403 O O . ALA B 1 51 ? -4.551 -35.938 2.66 1 79.69 51 ALA B O 1
ATOM 2404 N N . ILE B 1 52 ? -2.504 -36.031 1.839 1 86.38 52 ILE B N 1
ATOM 2405 C CA . ILE B 1 52 ? -2.906 -35.469 0.555 1 86.38 52 ILE B CA 1
ATOM 2406 C C . ILE B 1 52 ? -3.834 -36.469 -0.169 1 86.38 52 ILE B C 1
ATOM 2408 O O . ILE B 1 52 ? -3.477 -37.625 -0.386 1 86.38 52 ILE B O 1
ATOM 2412 N N . PRO B 1 53 ? -5.023 -36.062 -0.443 1 84.56 53 PRO B N 1
ATOM 2413 C CA . PRO B 1 53 ? -5.945 -36.969 -1.139 1 84.56 53 PRO B CA 1
ATOM 2414 C C . PRO B 1 53 ? -5.383 -37.469 -2.461 1 84.56 53 PRO B C 1
ATOM 2416 O O . PRO B 1 53 ? -4.559 -36.812 -3.088 1 84.56 53 PRO B O 1
ATOM 2419 N N . GLU B 1 54 ? -5.867 -38.656 -2.83 1 88.75 54 GLU B N 1
ATOM 2420 C CA . GLU B 1 54 ? -5.426 -39.25 -4.086 1 88.75 54 GLU B CA 1
ATOM 2421 C C . GLU B 1 54 ? -5.742 -38.344 -5.27 1 88.75 54 GLU B C 1
ATOM 2423 O O . GLU B 1 54 ? -6.828 -37.75 -5.34 1 88.75 54 GLU B O 1
ATOM 2428 N N . GLY B 1 55 ? -4.789 -38.219 -6.164 1 93 55 GLY B N 1
ATOM 2429 C CA . GLY B 1 55 ? -4.996 -37.469 -7.375 1 93 55 GLY B CA 1
ATOM 2430 C C . GLY B 1 55 ? -4.633 -36 -7.215 1 93 55 GLY B C 1
ATOM 2431 O O . GLY B 1 55 ? -4.66 -35.219 -8.18 1 93 55 GLY B O 1
ATOM 2432 N N . LEU B 1 56 ? -4.398 -35.625 -5.992 1 94 56 LEU B N 1
ATOM 2433 C CA . LEU B 1 56 ? -4.023 -34.25 -5.734 1 94 56 LEU B CA 1
ATOM 2434 C C . LEU B 1 56 ? -2.547 -34.125 -5.359 1 94 56 LEU B C 1
ATOM 2436 O O . LEU B 1 56 ? -1.926 -35.125 -4.984 1 94 56 LEU B O 1
ATOM 2440 N N . GLN B 1 57 ? -1.982 -32.969 -5.617 1 94.56 57 GLN B N 1
ATOM 2441 C CA . GLN B 1 57 ? -0.592 -32.688 -5.277 1 94.56 57 GLN B CA 1
ATOM 2442 C C . GLN B 1 57 ? -0.422 -31.266 -4.797 1 94.56 57 GLN B C 1
ATOM 2444 O O . GLN B 1 57 ? -1.227 -30.391 -5.133 1 94.56 57 GLN B O 1
ATOM 2449 N N . LEU B 1 58 ? 0.603 -31.031 -4.066 1 94 58 LEU B N 1
ATOM 2450 C CA . LEU B 1 58 ? 0.982 -29.688 -3.625 1 94 58 LEU B CA 1
ATOM 2451 C C . LEU B 1 58 ? 1.95 -29.047 -4.609 1 94 58 LEU B C 1
ATOM 2453 O O . LEU B 1 58 ? 2.99 -29.625 -4.934 1 94 58 LEU B O 1
ATOM 2457 N N . VAL B 1 59 ? 1.599 -27.938 -5.141 1 93.88 59 VAL B N 1
ATOM 2458 C CA . VAL B 1 59 ? 2.432 -27.203 -6.086 1 93.88 59 VAL B CA 1
ATOM 2459 C C . VAL B 1 59 ? 2.721 -25.797 -5.543 1 93.88 59 VAL B C 1
ATOM 2461 O O . VAL B 1 59 ? 1.808 -25.094 -5.105 1 93.88 59 VAL B O 1
ATOM 2464 N N . PRO B 1 60 ? 4.008 -25.406 -5.523 1 91.19 60 PRO B N 1
ATOM 2465 C CA . PRO B 1 60 ? 4.301 -24.031 -5.117 1 91.19 60 PRO B CA 1
ATOM 2466 C C . PRO B 1 60 ? 3.545 -23 -5.949 1 91.19 60 PRO B C 1
ATOM 2468 O O . PRO B 1 60 ? 3.543 -23.062 -7.184 1 91.19 60 PRO B O 1
ATOM 2471 N N . ILE B 1 61 ? 2.941 -22.062 -5.301 1 89.31 61 ILE B N 1
ATOM 2472 C CA . ILE B 1 61 ? 2.096 -21.078 -5.969 1 89.31 61 ILE B CA 1
ATOM 2473 C C . ILE B 1 61 ? 2.912 -20.328 -7.012 1 89.31 61 ILE B C 1
ATOM 2475 O O . ILE B 1 61 ? 2.385 -19.922 -8.055 1 89.31 61 ILE B O 1
ATOM 2479 N N . ARG B 1 62 ? 4.207 -20.047 -6.816 1 84.44 62 ARG B N 1
ATOM 2480 C CA . ARG B 1 62 ? 5.07 -19.344 -7.754 1 84.44 62 ARG B CA 1
ATOM 2481 C C . ARG B 1 62 ? 5.109 -20.047 -9.109 1 84.44 62 ARG B C 1
ATOM 2483 O O . ARG B 1 62 ? 5.254 -19.391 -10.148 1 84.44 62 ARG B O 1
ATOM 2490 N N . GLN B 1 63 ? 4.941 -21.391 -9.086 1 85.06 63 GLN B N 1
ATOM 2491 C CA . GLN B 1 63 ? 4.977 -22.172 -10.32 1 85.06 63 GLN B CA 1
ATOM 2492 C C . GLN B 1 63 ? 3.684 -22.016 -11.109 1 85.06 63 GLN B C 1
ATOM 2494 O O . GLN B 1 63 ? 3.66 -22.25 -12.32 1 85.06 63 GLN B O 1
ATOM 2499 N N . LEU B 1 64 ? 2.676 -21.625 -10.469 1 87.5 64 LEU B N 1
ATOM 2500 C CA . LEU B 1 64 ? 1.373 -21.5 -11.109 1 87.5 64 LEU B CA 1
ATOM 2501 C C . LEU B 1 64 ? 1.304 -20.219 -11.945 1 87.5 64 LEU B C 1
ATOM 2503 O O . LEU B 1 64 ? 0.44 -20.094 -12.812 1 87.5 64 LEU B O 1
ATOM 2507 N N . ILE B 1 65 ? 2.232 -19.312 -11.695 1 81.31 65 ILE B N 1
ATOM 2508 C CA . ILE B 1 65 ? 2.262 -18.031 -12.375 1 81.31 65 ILE B CA 1
ATOM 2509 C C . ILE B 1 65 ? 2.385 -18.234 -13.883 1 81.31 65 ILE B C 1
ATOM 2511 O O . ILE B 1 65 ? 1.767 -17.516 -14.672 1 81.31 65 ILE B O 1
ATOM 2515 N N . SER B 1 66 ? 3.166 -19.25 -14.305 1 81.31 66 SER B N 1
ATOM 2516 C CA . SER B 1 66 ? 3.438 -19.484 -15.719 1 81.31 66 SER B CA 1
ATOM 2517 C C . SER B 1 66 ? 2.355 -20.359 -16.344 1 81.31 66 SER B C 1
ATOM 2519 O O . SER B 1 66 ? 2.229 -20.422 -17.562 1 81.31 66 SER B O 1
ATOM 2521 N N . ASN B 1 67 ? 1.551 -20.953 -15.539 1 86.19 67 ASN B N 1
ATOM 2522 C CA . ASN B 1 67 ? 0.633 -21.953 -16.062 1 86.19 67 ASN B CA 1
ATOM 2523 C C . ASN B 1 67 ? -0.815 -21.484 -16 1 86.19 67 ASN B C 1
ATOM 2525 O O . ASN B 1 67 ? -1.68 -22.016 -16.688 1 86.19 67 ASN B O 1
ATOM 2529 N N . TRP B 1 68 ? -1.089 -20.547 -15.164 1 88.12 68 TRP B N 1
ATOM 2530 C CA . TRP B 1 68 ? -2.443 -20.047 -14.953 1 88.12 68 TRP B CA 1
ATOM 2531 C C . TRP B 1 68 ? -2.641 -18.703 -15.648 1 88.12 68 TRP B C 1
ATOM 2533 O O . TRP B 1 68 ? -1.671 -18.031 -15.984 1 88.12 68 TRP B O 1
ATOM 2543 N N . SER B 1 69 ? -3.881 -18.438 -15.961 1 87.31 69 SER B N 1
ATOM 2544 C CA . SER B 1 69 ? -4.207 -17.078 -16.391 1 87.31 69 SER B CA 1
ATOM 2545 C C . SER B 1 69 ? -3.924 -16.078 -15.273 1 87.31 69 SER B C 1
ATOM 2547 O O . SER B 1 69 ? -3.787 -16.453 -14.109 1 87.31 69 SER B O 1
ATOM 2549 N N . LYS B 1 70 ? -3.764 -14.875 -15.68 1 83.81 70 LYS B N 1
ATOM 2550 C CA . LYS B 1 70 ? -3.568 -13.797 -14.719 1 83.81 70 LYS B CA 1
ATOM 2551 C C . LYS B 1 70 ? -4.66 -13.812 -13.648 1 83.81 70 LYS B C 1
ATOM 2553 O O . LYS B 1 70 ? -4.371 -13.695 -12.461 1 83.81 70 LYS B O 1
ATOM 2558 N N . GLU B 1 71 ? -5.816 -14.039 -14.047 1 85.88 71 GLU B N 1
ATOM 2559 C CA . GLU B 1 71 ? -6.961 -14.016 -13.141 1 85.88 71 GLU B CA 1
ATOM 2560 C C . GLU B 1 71 ? -6.883 -15.156 -12.133 1 85.88 71 GLU B C 1
ATOM 2562 O O . GLU B 1 71 ? -7.125 -14.953 -10.938 1 85.88 71 GLU B O 1
ATOM 2567 N N . GLN B 1 72 ? -6.547 -16.312 -12.664 1 87.31 72 GLN B N 1
ATOM 2568 C CA . GLN B 1 72 ? -6.422 -17.469 -11.789 1 87.31 72 GLN B CA 1
ATOM 2569 C C . GLN B 1 72 ? -5.324 -17.25 -10.75 1 87.31 72 GLN B C 1
ATOM 2571 O O . GLN B 1 72 ? -5.523 -17.547 -9.562 1 87.31 72 GLN B O 1
ATOM 2576 N N . PHE B 1 73 ? -4.32 -16.734 -11.219 1 85.38 73 PHE B N 1
ATOM 2577 C CA . PHE B 1 73 ? -3.201 -16.5 -10.32 1 85.38 73 PHE B CA 1
ATOM 2578 C C . PHE B 1 73 ? -3.572 -15.469 -9.258 1 85.38 73 PHE B C 1
ATOM 2580 O O . PHE B 1 73 ? -3.244 -15.641 -8.078 1 85.38 73 PHE B O 1
ATOM 2587 N N . LEU B 1 74 ? -4.223 -14.414 -9.617 1 87.06 74 LEU B N 1
ATOM 2588 C CA . LEU B 1 74 ? -4.609 -13.359 -8.688 1 87.06 74 LEU B CA 1
ATOM 2589 C C . LEU B 1 74 ? -5.559 -13.898 -7.625 1 87.06 74 LEU B C 1
ATOM 2591 O O . LEU B 1 74 ? -5.465 -13.516 -6.457 1 87.06 74 LEU B O 1
ATOM 2595 N N . GLN B 1 75 ? -6.398 -14.812 -7.996 1 88.62 75 GLN B N 1
ATOM 2596 C CA . GLN B 1 75 ? -7.324 -15.398 -7.031 1 88.62 75 GLN B CA 1
ATOM 2597 C C . GLN B 1 75 ? -6.59 -16.281 -6.027 1 88.62 75 GLN B C 1
ATOM 2599 O O . GLN B 1 75 ? -6.887 -16.25 -4.832 1 88.62 75 GLN B O 1
ATOM 2604 N N . ALA B 1 76 ? -5.695 -17.062 -6.57 1 90.38 76 ALA B N 1
ATOM 2605 C CA . ALA B 1 76 ? -4.891 -17.891 -5.68 1 90.38 76 ALA B CA 1
ATOM 2606 C C . ALA B 1 76 ? -4.055 -17.047 -4.734 1 90.38 76 ALA B C 1
ATOM 2608 O O . ALA B 1 76 ? -3.922 -17.359 -3.551 1 90.38 76 ALA B O 1
ATOM 2609 N N . SER B 1 77 ? -3.529 -15.992 -5.309 1 89.25 77 SER B N 1
ATOM 2610 C CA . SER B 1 77 ? -2.746 -15.055 -4.512 1 89.25 77 SER B CA 1
ATOM 2611 C C . SER B 1 77 ? -3.582 -14.453 -3.385 1 89.25 77 SER B C 1
ATOM 2613 O O . SER B 1 77 ? -3.127 -14.367 -2.242 1 89.25 77 SER B O 1
ATOM 2615 N N . ARG B 1 78 ? -4.715 -14.07 -3.672 1 92.38 78 ARG B N 1
ATOM 2616 C CA . ARG B 1 78 ? -5.625 -13.523 -2.67 1 92.38 78 ARG B CA 1
ATOM 2617 C C . ARG B 1 78 ? -5.891 -14.531 -1.56 1 92.38 78 ARG B C 1
ATOM 2619 O O . ARG B 1 78 ? -5.828 -14.188 -0.376 1 92.38 78 ARG B O 1
ATOM 2626 N N . ALA B 1 79 ? -6.141 -15.734 -1.954 1 92.12 79 ALA B N 1
ATOM 2627 C CA . ALA B 1 79 ? -6.469 -16.781 -0.989 1 92.12 79 ALA B CA 1
ATOM 2628 C C . ALA B 1 79 ? -5.324 -17 -0.003 1 92.12 79 ALA B C 1
ATOM 2630 O O . ALA B 1 79 ? -5.539 -17.031 1.211 1 92.12 79 ALA B O 1
ATOM 2631 N N . VAL B 1 80 ? -4.199 -17.156 -0.523 1 92.31 80 VAL B N 1
ATOM 2632 C CA . VAL B 1 80 ? -3.064 -17.453 0.341 1 92.31 80 VAL B CA 1
ATOM 2633 C C . VAL B 1 80 ? -2.762 -16.266 1.245 1 92.31 80 VAL B C 1
ATOM 2635 O O . VAL B 1 80 ? -2.361 -16.438 2.398 1 92.31 80 VAL B O 1
ATOM 2638 N N . GLN B 1 81 ? -2.9 -15.078 0.736 1 92.56 81 GLN B N 1
ATOM 2639 C CA . GLN B 1 81 ? -2.65 -13.875 1.529 1 92.56 81 GLN B CA 1
ATOM 2640 C C . GLN B 1 81 ? -3.666 -13.742 2.66 1 92.56 81 GLN B C 1
ATOM 2642 O O . GLN B 1 81 ? -3.309 -13.383 3.783 1 92.56 81 GLN B O 1
ATOM 2647 N N . LEU B 1 82 ? -4.902 -14.023 2.383 1 93 82 LEU B N 1
ATOM 2648 C CA . LEU B 1 82 ? -5.945 -13.969 3.402 1 93 82 LEU B CA 1
ATOM 2649 C C . LEU B 1 82 ? -5.703 -15.016 4.484 1 93 82 LEU B C 1
ATOM 2651 O O . LEU B 1 82 ? -5.891 -14.734 5.672 1 93 82 LEU B O 1
ATOM 2655 N N . LEU B 1 83 ? -5.32 -16.172 4.066 1 92.31 83 LEU B N 1
ATOM 2656 C CA . LEU B 1 83 ? -5.031 -17.234 5.031 1 92.31 83 LEU B CA 1
ATOM 2657 C C . LEU B 1 83 ? -3.844 -16.859 5.91 1 92.31 83 LEU B C 1
ATOM 2659 O O . LEU B 1 83 ? -3.867 -17.078 7.121 1 92.31 83 LEU B O 1
ATOM 2663 N N . GLU B 1 84 ? -2.852 -16.328 5.289 1 91.75 84 GLU B N 1
ATOM 2664 C CA . GLU B 1 84 ? -1.686 -15.867 6.043 1 91.75 84 GLU B CA 1
ATOM 2665 C C . GLU B 1 84 ? -2.064 -14.773 7.035 1 91.75 84 GLU B C 1
ATOM 2667 O O . GLU B 1 84 ? -1.62 -14.789 8.188 1 91.75 84 GLU B O 1
ATOM 2672 N N . TRP B 1 85 ? -2.828 -13.852 6.578 1 93.56 85 TRP B N 1
ATOM 2673 C CA . TRP B 1 85 ? -3.322 -12.789 7.438 1 93.56 85 TRP B CA 1
ATOM 2674 C C . TRP B 1 85 ? -4.043 -13.359 8.656 1 93.56 85 TRP B C 1
ATOM 2676 O O . TRP B 1 85 ? -3.793 -12.938 9.789 1 93.56 85 TRP B O 1
ATOM 2686 N N . ARG B 1 86 ? -4.91 -14.289 8.453 1 92.38 86 ARG B N 1
ATOM 2687 C CA . ARG B 1 86 ? -5.656 -14.883 9.555 1 92.38 86 ARG B CA 1
ATOM 2688 C C . ARG B 1 86 ? -4.719 -15.578 10.539 1 92.38 86 ARG B C 1
ATOM 2690 O O . ARG B 1 86 ? -4.883 -15.453 11.758 1 92.38 86 ARG B O 1
ATOM 2697 N N . ARG B 1 87 ? -3.725 -16.234 10.055 1 91.56 87 ARG B N 1
ATOM 2698 C CA . ARG B 1 87 ? -2.758 -16.938 10.883 1 91.56 87 ARG B CA 1
ATOM 2699 C C . ARG B 1 87 ? -1.96 -15.977 11.75 1 91.56 87 ARG B C 1
ATOM 2701 O O . ARG B 1 87 ? -1.592 -16.297 12.883 1 91.56 87 ARG B O 1
ATOM 2708 N N . ASN B 1 88 ? -1.807 -14.805 11.258 1 94.44 88 ASN B N 1
ATOM 2709 C CA . ASN B 1 88 ? -0.904 -13.867 11.922 1 94.44 88 ASN B CA 1
ATOM 2710 C C . ASN B 1 88 ? -1.672 -12.836 12.742 1 94.44 88 ASN B C 1
ATOM 2712 O O . ASN B 1 88 ? -1.089 -11.859 13.227 1 94.44 88 ASN B O 1
ATOM 2716 N N . HIS B 1 89 ? -2.982 -12.992 12.859 1 96.94 89 HIS B N 1
ATOM 2717 C CA . HIS B 1 89 ? -3.785 -12.031 13.609 1 96.94 89 HIS B CA 1
ATOM 2718 C C . HIS B 1 89 ? -4.738 -12.734 14.562 1 96.94 89 HIS B C 1
ATOM 2720 O O . HIS B 1 89 ? -5.887 -12.32 14.727 1 96.94 89 HIS B O 1
ATOM 2726 N N . LYS B 1 90 ? -4.23 -13.711 15.188 1 97.19 90 LYS B N 1
ATOM 2727 C CA . LYS B 1 90 ? -5 -14.477 16.156 1 97.19 90 LYS B CA 1
ATOM 2728 C C . LYS B 1 90 ? -5.172 -13.703 17.469 1 97.19 90 LYS B C 1
ATOM 2730 O O . LYS B 1 90 ? -6.059 -14.016 18.266 1 97.19 90 LYS B O 1
ATOM 2735 N N . PHE B 1 91 ? -4.332 -12.758 17.656 1 98.56 91 PHE B N 1
ATOM 2736 C CA . PHE B 1 91 ? -4.402 -11.922 18.859 1 98.56 91 PHE B CA 1
ATOM 2737 C C . PHE B 1 91 ? -4.418 -10.445 18.484 1 98.56 91 PHE B C 1
ATOM 2739 O O . PHE B 1 91 ? -3.932 -10.07 17.406 1 98.56 91 PHE B O 1
ATOM 2746 N N . CYS B 1 92 ? -4.984 -9.688 19.391 1 98.25 92 CYS B N 1
ATOM 2747 C CA . CYS B 1 92 ? -5.051 -8.242 19.188 1 98.25 92 CYS B CA 1
ATOM 2748 C C . CYS B 1 92 ? -3.688 -7.602 19.422 1 98.25 92 CYS B C 1
ATOM 2750 O O . CYS B 1 92 ? -3.133 -7.691 20.516 1 98.25 92 CYS B O 1
ATOM 2752 N N . SER B 1 93 ? -3.215 -6.926 18.453 1 98.06 93 SER B N 1
ATOM 2753 C CA . SER B 1 93 ? -1.91 -6.285 18.578 1 98.06 93 SER B CA 1
ATOM 2754 C C . SER B 1 93 ? -1.976 -5.086 19.516 1 98.06 93 SER B C 1
ATOM 2756 O O . SER B 1 93 ? -0.942 -4.578 19.953 1 98.06 93 SER B O 1
ATOM 2758 N N . HIS B 1 94 ? -3.141 -4.629 19.781 1 97.19 94 HIS B N 1
ATOM 2759 C CA . HIS B 1 94 ? -3.354 -3.467 20.625 1 97.19 94 HIS B CA 1
ATOM 2760 C C . HIS B 1 94 ? -3.375 -3.863 22.109 1 97.19 94 HIS B C 1
ATOM 2762 O O . HIS B 1 94 ? -2.721 -3.225 22.938 1 97.19 94 HIS B O 1
ATOM 2768 N N . CYS B 1 95 ? -4.02 -5 22.5 1 97.88 95 CYS B N 1
ATOM 2769 C CA . CYS B 1 95 ? -4.211 -5.27 23.922 1 97.88 95 CYS B CA 1
ATOM 2770 C C . CYS B 1 95 ? -3.893 -6.723 24.25 1 97.88 95 CYS B C 1
ATOM 2772 O O . CYS B 1 95 ? -3.963 -7.133 25.406 1 97.88 95 CYS B O 1
ATOM 2774 N N . GLY B 1 96 ? -3.719 -7.559 23.266 1 97.75 96 GLY B N 1
ATOM 2775 C CA . GLY B 1 96 ? -3.213 -8.898 23.531 1 97.75 96 GLY B CA 1
ATOM 2776 C C . GLY B 1 96 ? -4.305 -9.945 23.578 1 97.75 96 GLY B C 1
ATOM 2777 O O . GLY B 1 96 ? -4.023 -11.148 23.625 1 97.75 96 GLY B O 1
ATOM 2778 N N . HIS B 1 97 ? -5.547 -9.523 23.578 1 98.19 97 HIS B N 1
ATOM 2779 C CA . HIS B 1 97 ? -6.652 -10.469 23.641 1 98.19 97 HIS B CA 1
ATOM 2780 C C . HIS B 1 97 ? -6.789 -11.266 22.344 1 98.19 97 HIS B C 1
ATOM 2782 O O . HIS B 1 97 ? -6.434 -10.766 21.281 1 98.19 97 HIS B O 1
ATOM 2788 N N . ALA B 1 98 ? -7.316 -12.469 22.484 1 98.25 98 ALA B N 1
ATOM 2789 C CA . ALA B 1 98 ? -7.605 -13.258 21.297 1 98.25 98 ALA B CA 1
ATOM 2790 C C . ALA B 1 98 ? -8.656 -12.578 20.422 1 98.25 98 ALA B C 1
ATOM 2792 O O . ALA B 1 98 ? -9.648 -12.062 20.938 1 98.25 98 ALA B O 1
ATOM 2793 N N . THR B 1 99 ? -8.406 -12.602 19.125 1 97.94 99 THR B N 1
ATOM 2794 C CA . THR B 1 99 ? -9.312 -11.914 18.203 1 97.94 99 THR B CA 1
ATOM 2795 C C . THR B 1 99 ? -10.383 -12.867 17.688 1 97.94 99 THR B C 1
ATOM 2797 O O . THR B 1 99 ? -10.305 -14.078 17.906 1 97.94 99 THR B O 1
ATOM 2800 N N . GLU B 1 100 ? -11.391 -12.297 17.062 1 96.69 100 GLU B N 1
ATOM 2801 C CA . GLU B 1 100 ? -12.484 -13.031 16.422 1 96.69 100 GLU B CA 1
ATOM 2802 C C . GLU B 1 100 ? -12.672 -12.586 14.969 1 96.69 100 GLU B C 1
ATOM 2804 O O . GLU B 1 100 ? -12.383 -11.438 14.625 1 96.69 100 GLU B O 1
ATOM 2809 N N . VAL B 1 101 ? -13.18 -13.531 14.164 1 93.38 101 VAL B N 1
ATOM 2810 C CA . VAL B 1 101 ? -13.469 -13.227 12.773 1 93.38 101 VAL B CA 1
ATOM 2811 C C . VAL B 1 101 ? -14.68 -12.297 12.688 1 93.38 101 VAL B C 1
ATOM 2813 O O . VAL B 1 101 ? -15.703 -12.547 13.336 1 93.38 101 VAL B O 1
ATOM 2816 N N . HIS B 1 102 ? -14.508 -11.219 11.969 1 92.38 102 HIS B N 1
ATOM 2817 C CA . HIS B 1 102 ? -15.656 -10.359 11.727 1 92.38 102 HIS B CA 1
ATOM 2818 C C . HIS B 1 102 ? -16.703 -11.07 10.867 1 92.38 102 HIS B C 1
ATOM 2820 O O . HIS B 1 102 ? -16.359 -11.766 9.906 1 92.38 102 HIS B O 1
ATOM 2826 N N . PRO B 1 103 ? -17.922 -10.812 11.062 1 86.94 103 PRO B N 1
ATOM 2827 C CA . PRO B 1 103 ? -18.984 -11.57 10.383 1 86.94 103 PRO B CA 1
ATOM 2828 C C . PRO B 1 103 ? -19.094 -11.234 8.898 1 86.94 103 PRO B C 1
ATOM 2830 O O . PRO B 1 103 ? -19.453 -12.094 8.094 1 86.94 103 PRO B O 1
ATOM 2833 N N . THR B 1 104 ? -18.797 -10.039 8.492 1 83.81 104 THR B N 1
ATOM 2834 C CA . THR B 1 104 ? -19.109 -9.648 7.125 1 83.81 104 THR B CA 1
ATOM 2835 C C . THR B 1 104 ? -17.859 -9.109 6.418 1 83.81 104 THR B C 1
ATOM 2837 O O . THR B 1 104 ? -17.812 -9.086 5.188 1 83.81 104 THR B O 1
ATOM 2840 N N . GLU B 1 105 ? -16.906 -8.711 7.168 1 87 105 GLU B N 1
ATOM 2841 C CA . GLU B 1 105 ? -15.703 -8.125 6.582 1 87 105 GLU B CA 1
ATOM 2842 C C . GLU B 1 105 ? -14.492 -9.031 6.762 1 87 105 GLU B C 1
ATOM 2844 O O . GLU B 1 105 ? -14.477 -9.883 7.656 1 87 105 GLU B O 1
ATOM 2849 N N . TYR B 1 106 ? -13.586 -8.867 5.863 1 89.06 106 TYR B N 1
ATOM 2850 C CA . TYR B 1 106 ? -12.289 -9.484 6.113 1 89.06 106 TYR B CA 1
ATOM 2851 C C . TYR B 1 106 ? -11.531 -8.727 7.199 1 89.06 106 TYR B C 1
ATOM 2853 O O . TYR B 1 106 ? -10.656 -7.906 6.898 1 89.06 106 TYR B O 1
ATOM 2861 N N . ALA B 1 107 ? -11.859 -9.031 8.445 1 94.75 107 ALA B N 1
ATOM 2862 C CA . ALA B 1 107 ? -11.219 -8.391 9.594 1 94.75 107 ALA B CA 1
ATOM 2863 C C . ALA B 1 107 ? -11.203 -9.312 10.805 1 94.75 107 ALA B C 1
ATOM 2865 O O . ALA B 1 107 ? -12.141 -10.086 11.023 1 94.75 107 ALA B O 1
ATOM 2866 N N . MET B 1 108 ? -10.086 -9.281 11.453 1 96.56 108 MET B N 1
ATOM 2867 C CA . MET B 1 108 ? -10.016 -9.844 12.797 1 96.56 108 MET B CA 1
ATOM 2868 C C . MET B 1 108 ? -10.266 -8.773 13.852 1 96.56 108 MET B C 1
ATOM 2870 O O . MET B 1 108 ? -9.594 -7.742 13.867 1 96.56 108 MET B O 1
ATOM 2874 N N . VAL B 1 109 ? -11.25 -9.023 14.695 1 97.56 109 VAL B N 1
ATOM 2875 C CA . VAL B 1 109 ? -11.68 -7.98 15.625 1 97.56 109 VAL B CA 1
ATOM 2876 C C . VAL B 1 109 ? -11.438 -8.438 17.062 1 97.56 109 VAL B C 1
ATOM 2878 O O . VAL B 1 109 ? -11.695 -9.594 17.406 1 97.56 109 VAL B O 1
ATOM 2881 N N . CYS B 1 110 ? -10.922 -7.535 17.859 1 98 110 CYS B N 1
ATOM 2882 C CA . CYS B 1 110 ? -10.75 -7.809 19.281 1 98 110 CYS B CA 1
ATOM 2883 C C . CYS B 1 110 ? -12.055 -7.605 20.031 1 98 110 CYS B C 1
ATOM 2885 O O . CYS B 1 110 ? -12.625 -6.512 20.016 1 98 110 CYS B O 1
ATOM 2887 N N . PRO B 1 111 ? -12.539 -8.57 20.703 1 97.69 111 PRO B N 1
ATOM 2888 C CA . PRO B 1 111 ? -13.781 -8.398 21.469 1 97.69 111 PRO B CA 1
ATOM 2889 C C . PRO B 1 111 ? -13.602 -7.5 22.688 1 97.69 111 PRO B C 1
ATOM 2891 O O . PRO B 1 111 ? -14.586 -7.035 23.266 1 97.69 111 PRO B O 1
ATOM 2894 N N . SER B 1 112 ? -12.398 -7.324 23.078 1 97.56 112 SER B N 1
ATOM 2895 C CA . SER B 1 112 ? -12.117 -6.531 24.266 1 97.56 112 SER B CA 1
ATOM 2896 C C . SER B 1 112 ? -12.023 -5.047 23.938 1 97.56 112 SER B C 1
ATOM 2898 O O . SER B 1 112 ? -12.742 -4.23 24.531 1 97.56 112 SER B O 1
ATOM 2900 N N . CYS B 1 113 ? -11.195 -4.625 23.031 1 97.19 113 CYS B N 1
ATOM 2901 C CA . CYS B 1 113 ? -10.984 -3.205 22.766 1 97.19 113 CYS B CA 1
ATOM 2902 C C . CYS B 1 113 ? -11.594 -2.795 21.438 1 97.19 113 CYS B C 1
ATOM 2904 O O . CYS B 1 113 ? -11.547 -1.622 21.062 1 97.19 113 CYS B O 1
ATOM 2906 N N . ARG B 1 114 ? -12.047 -3.736 20.688 1 96.62 114 ARG B N 1
ATOM 2907 C CA . ARG B 1 114 ? -12.781 -3.533 19.438 1 96.62 114 ARG B CA 1
ATOM 2908 C C . ARG B 1 114 ? -11.836 -3.123 18.312 1 96.62 114 ARG B C 1
ATOM 2910 O O . ARG B 1 114 ? -12.281 -2.631 17.266 1 96.62 114 ARG B O 1
ATOM 2917 N N . TYR B 1 115 ? -10.562 -3.346 18.516 1 95.88 115 TYR B N 1
ATOM 2918 C CA . TYR B 1 115 ? -9.578 -3.037 17.484 1 95.88 115 TYR B CA 1
ATOM 2919 C C . TYR B 1 115 ? -9.742 -3.969 16.281 1 95.88 115 TYR B C 1
ATOM 2921 O O . TYR B 1 115 ? -9.867 -5.184 16.453 1 95.88 115 TYR B O 1
ATOM 2929 N N . HIS B 1 116 ? -9.812 -3.332 15.055 1 96.31 116 HIS B N 1
ATOM 2930 C CA . HIS B 1 116 ? -9.938 -4.078 13.805 1 96.31 116 HIS B CA 1
ATOM 2931 C C . HIS B 1 116 ? -8.578 -4.293 13.156 1 96.31 116 HIS B C 1
ATOM 2933 O O . HIS B 1 116 ? -7.781 -3.361 13.055 1 96.31 116 HIS B O 1
ATOM 2939 N N . GLN B 1 117 ? -8.344 -5.48 12.82 1 96.19 117 GLN B N 1
ATOM 2940 C CA . GLN B 1 117 ? -7.129 -5.816 12.086 1 96.19 117 GLN B CA 1
ATOM 2941 C C . GLN B 1 117 ? -7.465 -6.387 10.703 1 96.19 117 GLN B C 1
ATOM 2943 O O . GLN B 1 117 ? -7.973 -7.504 10.594 1 96.19 117 GLN B O 1
ATOM 2948 N N . TYR B 1 118 ? -7.215 -5.594 9.727 1 95.06 118 TYR B N 1
ATOM 2949 C CA . TYR B 1 118 ? -7.523 -5.934 8.344 1 95.06 118 TYR B CA 1
ATOM 2950 C C . TYR B 1 118 ? -6.32 -6.57 7.656 1 95.06 118 TYR B C 1
ATOM 2952 O O . TYR B 1 118 ? -5.188 -6.422 8.117 1 95.06 118 TYR B O 1
ATOM 2960 N N . PRO B 1 119 ? -6.594 -7.34 6.492 1 94.31 119 PRO B N 1
ATOM 2961 C CA . PRO B 1 119 ? -5.457 -7.848 5.723 1 94.31 119 PRO B CA 1
ATOM 2962 C C . PRO B 1 119 ? -4.488 -6.746 5.301 1 94.31 119 PRO B C 1
ATOM 2964 O O . PRO B 1 119 ? -4.91 -5.613 5.043 1 94.31 119 PRO B O 1
ATOM 2967 N N . ARG B 1 120 ? -3.24 -7.141 5.203 1 91.44 120 ARG B N 1
ATOM 2968 C CA . ARG B 1 120 ? -2.217 -6.164 4.852 1 91.44 120 ARG B CA 1
ATOM 2969 C C . ARG B 1 120 ? -1.903 -6.211 3.359 1 91.44 120 ARG B C 1
ATOM 2971 O O . ARG B 1 120 ? -1.829 -7.289 2.768 1 91.44 120 ARG B O 1
ATOM 2978 N N . VAL B 1 121 ? -1.872 -5.105 2.779 1 94.75 121 VAL B N 1
ATOM 2979 C CA . VAL B 1 121 ? -1.308 -4.895 1.451 1 94.75 121 VAL B CA 1
ATOM 2980 C C . VAL B 1 121 ? -0.105 -3.959 1.544 1 94.75 121 VAL B C 1
ATOM 2982 O O . VAL B 1 121 ? -0.262 -2.758 1.769 1 94.75 121 VAL B O 1
ATOM 2985 N N . ASN B 1 122 ? 1.043 -4.535 1.394 1 95.62 122 ASN B N 1
ATOM 2986 C CA . ASN B 1 122 ? 2.258 -3.742 1.551 1 95.62 122 ASN B CA 1
ATOM 2987 C C . ASN B 1 122 ? 2.744 -3.191 0.213 1 95.62 122 ASN B C 1
ATOM 2989 O O . ASN B 1 122 ? 3.174 -3.951 -0.657 1 95.62 122 ASN B O 1
ATOM 2993 N N . PRO B 1 123 ? 2.674 -1.89 0.071 1 97.56 123 PRO B N 1
ATOM 2994 C CA . PRO B 1 123 ? 3.164 -1.34 -1.195 1 97.56 123 PRO B CA 1
ATOM 2995 C C . PRO B 1 123 ? 4.684 -1.438 -1.331 1 97.56 123 PRO B C 1
ATOM 2997 O O . PRO B 1 123 ? 5.414 -1.071 -0.407 1 97.56 123 PRO B O 1
ATOM 3000 N N . CYS B 1 124 ? 5.125 -1.94 -2.436 1 97.75 124 CYS B N 1
ATOM 3001 C CA . CYS B 1 124 ? 6.523 -2.07 -2.826 1 97.75 124 CYS B CA 1
ATOM 3002 C C . CYS B 1 124 ? 6.758 -1.5 -4.219 1 97.75 124 CYS B C 1
ATOM 3004 O O . CYS B 1 124 ? 6.027 -1.825 -5.16 1 97.75 124 CYS B O 1
ATOM 3006 N N . ILE B 1 125 ? 7.75 -0.646 -4.301 1 98.62 125 ILE B N 1
ATOM 3007 C CA . ILE B 1 125 ? 8.07 -0.153 -5.637 1 98.62 125 ILE B CA 1
ATOM 3008 C C . ILE B 1 125 ? 9.055 -1.104 -6.316 1 98.62 125 ILE B C 1
ATOM 3010 O O . ILE B 1 125 ? 9.852 -1.767 -5.645 1 98.62 125 ILE B O 1
ATOM 3014 N N . ILE B 1 126 ? 8.984 -1.208 -7.551 1 98.62 126 ILE B N 1
ATOM 3015 C CA . ILE B 1 126 ? 9.953 -1.88 -8.406 1 98.62 126 ILE B CA 1
ATOM 3016 C C . ILE B 1 126 ? 10.258 -1.008 -9.625 1 98.62 126 ILE B C 1
ATOM 3018 O O . ILE B 1 126 ? 9.344 -0.539 -10.305 1 98.62 126 ILE B O 1
ATOM 3022 N N . THR B 1 127 ? 11.531 -0.76 -9.883 1 98.75 127 THR B N 1
ATOM 3023 C CA . THR B 1 127 ? 11.898 0.291 -10.828 1 98.75 127 THR B CA 1
ATOM 3024 C C . THR B 1 127 ? 12.859 -0.241 -11.883 1 98.75 127 THR B C 1
ATOM 3026 O O . THR B 1 127 ? 13.859 -0.883 -11.547 1 98.75 127 THR B O 1
ATOM 3029 N N . ILE B 1 128 ? 12.508 -0.054 -13.07 1 98.62 128 ILE B N 1
ATOM 3030 C CA . ILE B 1 128 ? 13.469 -0.278 -14.148 1 98.62 128 ILE B CA 1
ATOM 3031 C C . ILE B 1 128 ? 14.195 1.025 -14.477 1 98.62 128 ILE B C 1
ATOM 3033 O O . ILE B 1 128 ? 13.555 2.051 -14.727 1 98.62 128 ILE B O 1
ATOM 3037 N N . ILE B 1 129 ? 15.461 1.038 -14.391 1 98.69 129 ILE B N 1
ATOM 3038 C CA . ILE B 1 129 ? 16.297 2.213 -14.602 1 98.69 129 ILE B CA 1
ATOM 3039 C C . ILE B 1 129 ? 17.016 2.104 -15.938 1 98.69 129 ILE B C 1
ATOM 3041 O O . ILE B 1 129 ? 17.766 1.15 -16.172 1 98.69 129 ILE B O 1
ATOM 3045 N N . THR B 1 130 ? 16.812 3.039 -16.766 1 98.44 130 THR B N 1
ATOM 3046 C CA . THR B 1 130 ? 17.453 3.047 -18.062 1 98.44 130 THR B CA 1
ATOM 3047 C C . THR B 1 130 ? 18.547 4.109 -18.125 1 98.44 130 THR B C 1
ATOM 3049 O O . THR B 1 130 ? 18.5 5.105 -17.406 1 98.44 130 THR B O 1
ATOM 3052 N N . LYS B 1 131 ? 19.547 3.854 -18.844 1 97.81 131 LYS B N 1
ATOM 3053 C CA . LYS B 1 131 ? 20.609 4.797 -19.172 1 97.81 131 LYS B CA 1
ATOM 3054 C C . LYS B 1 131 ? 20.812 4.918 -20.672 1 97.81 131 LYS B C 1
ATOM 3056 O O . LYS B 1 131 ? 21.047 3.918 -21.359 1 97.81 131 LYS B O 1
ATOM 3061 N N . GLY B 1 132 ? 20.641 6.188 -21.125 1 94.5 132 GLY B N 1
ATOM 3062 C CA . GLY B 1 132 ? 20.688 6.348 -22.562 1 94.5 132 GLY B CA 1
ATOM 3063 C C . GLY B 1 132 ? 19.531 5.68 -23.281 1 94.5 132 GLY B C 1
ATOM 3064 O O . GLY B 1 132 ? 18.406 5.695 -22.797 1 94.5 132 GLY B O 1
ATOM 3065 N N . ASP B 1 133 ? 19.797 5.176 -24.531 1 91.88 133 ASP B N 1
ATOM 3066 C CA . ASP B 1 133 ? 18.703 4.672 -25.344 1 91.88 133 ASP B CA 1
ATOM 3067 C C . ASP B 1 133 ? 18.688 3.146 -25.375 1 91.88 133 ASP B C 1
ATOM 3069 O O . ASP B 1 133 ? 17.734 2.537 -25.891 1 91.88 133 ASP B O 1
ATOM 3073 N N . ASP B 1 134 ? 19.688 2.57 -24.703 1 95.44 134 ASP B N 1
ATOM 3074 C CA . ASP B 1 134 ? 19.734 1.136 -24.969 1 95.44 134 ASP B CA 1
ATOM 3075 C C . ASP B 1 134 ? 20.297 0.368 -23.766 1 95.44 134 ASP B C 1
ATOM 3077 O O . ASP B 1 134 ? 20.828 -0.733 -23.938 1 95.44 134 ASP B O 1
ATOM 3081 N N . GLU B 1 135 ? 20.297 0.918 -22.594 1 98 135 GLU B N 1
ATOM 3082 C CA . GLU B 1 135 ? 20.797 0.205 -21.422 1 98 135 GLU B CA 1
ATOM 3083 C C . GLU B 1 135 ? 19.781 0.199 -20.297 1 98 135 GLU B C 1
ATOM 3085 O O . GLU B 1 135 ? 19.062 1.177 -20.094 1 98 135 GLU B O 1
ATOM 3090 N N . ILE B 1 136 ? 19.781 -0.861 -19.609 1 98.25 136 ILE B N 1
ATOM 3091 C CA . ILE B 1 136 ? 18.969 -0.98 -18.422 1 98.25 136 ILE B CA 1
ATOM 3092 C C . ILE B 1 136 ? 19.812 -1.49 -17.25 1 98.25 136 ILE B C 1
ATOM 3094 O O . ILE B 1 136 ? 20.703 -2.312 -17.453 1 98.25 136 ILE B O 1
ATOM 3098 N N . LEU B 1 137 ? 19.594 -0.967 -16.094 1 98.62 137 LEU B N 1
ATOM 3099 C CA . LEU B 1 137 ? 20.281 -1.439 -14.891 1 98.62 137 LEU B CA 1
ATOM 3100 C C . LEU B 1 137 ? 19.625 -2.697 -14.344 1 98.62 137 LEU B C 1
ATOM 3102 O O . LEU B 1 137 ? 18.406 -2.727 -14.141 1 98.62 137 LEU B O 1
ATOM 3106 N N . LEU B 1 138 ? 20.359 -3.746 -14.188 1 98.19 138 LEU B N 1
ATOM 3107 C CA . LEU B 1 138 ? 19.906 -4.965 -13.523 1 98.19 138 LEU B CA 1
ATOM 3108 C C . LEU B 1 138 ? 20.828 -5.324 -12.359 1 98.19 138 LEU B C 1
ATOM 3110 O O . LEU B 1 138 ? 22.031 -5.031 -12.406 1 98.19 138 LEU B O 1
ATOM 3114 N N . ALA B 1 139 ? 20.234 -5.863 -11.352 1 97.44 139 ALA B N 1
ATOM 3115 C CA . ALA B 1 139 ? 21 -6.145 -10.133 1 97.44 139 ALA B CA 1
ATOM 3116 C C . ALA B 1 139 ? 20.766 -7.578 -9.664 1 97.44 139 ALA B C 1
ATOM 3118 O O . ALA B 1 139 ? 19.688 -8.148 -9.883 1 97.44 139 ALA B O 1
ATOM 3119 N N . LYS B 1 140 ? 21.781 -8.109 -9.039 1 95.75 140 LYS B N 1
ATOM 3120 C CA . LYS B 1 140 ? 21.734 -9.438 -8.438 1 95.75 140 LYS B CA 1
ATOM 3121 C C . LYS B 1 140 ? 21.672 -9.352 -6.918 1 95.75 140 LYS B C 1
ATOM 3123 O O . LYS B 1 140 ? 22.484 -8.664 -6.293 1 95.75 140 LYS B O 1
ATOM 3128 N N . SER B 1 141 ? 20.672 -9.992 -6.398 1 91.88 141 SER B N 1
ATOM 3129 C CA . SER B 1 141 ? 20.531 -10 -4.945 1 91.88 141 SER B CA 1
ATOM 3130 C C . SER B 1 141 ? 21.516 -10.961 -4.297 1 91.88 141 SER B C 1
ATOM 3132 O O . SER B 1 141 ? 21.828 -12.008 -4.863 1 91.88 141 SER B O 1
ATOM 3134 N N . ILE B 1 142 ? 21.875 -10.656 -3.021 1 89.5 142 ILE B N 1
ATOM 3135 C CA . ILE B 1 142 ? 22.766 -11.539 -2.289 1 89.5 142 ILE B CA 1
ATOM 3136 C C . ILE B 1 142 ? 22.031 -12.812 -1.886 1 89.5 142 ILE B C 1
ATOM 3138 O O . ILE B 1 142 ? 22.656 -13.836 -1.592 1 89.5 142 ILE B O 1
ATOM 3142 N N . HIS B 1 143 ? 20.766 -12.695 -1.895 1 84.44 143 HIS B N 1
ATOM 3143 C CA . HIS B 1 143 ? 19.938 -13.797 -1.404 1 84.44 143 HIS B CA 1
ATOM 3144 C C . HIS B 1 143 ? 19.578 -14.758 -2.531 1 84.44 143 HIS B C 1
ATOM 3146 O O . HIS B 1 143 ? 19.062 -15.852 -2.279 1 84.44 143 HIS B O 1
ATOM 3152 N N . ASN B 1 144 ? 19.812 -14.297 -3.658 1 81.19 144 ASN B N 1
ATOM 3153 C CA . ASN B 1 144 ? 19.469 -15.133 -4.801 1 81.19 144 ASN B CA 1
ATOM 3154 C C . ASN B 1 144 ? 20.547 -16.188 -5.07 1 81.19 144 ASN B C 1
ATOM 3156 O O . ASN B 1 144 ? 21.719 -15.852 -5.227 1 81.19 144 ASN B O 1
ATOM 3160 N N . LYS B 1 145 ? 20.109 -17.375 -5.172 1 79.69 145 LYS B N 1
ATOM 3161 C CA . LYS B 1 145 ? 21.031 -18.484 -5.414 1 79.69 145 LYS B CA 1
ATOM 3162 C C . LYS B 1 145 ? 21.375 -18.609 -6.898 1 79.69 145 LYS B C 1
ATOM 3164 O O . LYS B 1 145 ? 22.375 -19.203 -7.262 1 79.69 145 LYS B O 1
ATOM 3169 N N . THR B 1 146 ? 20.516 -18.062 -7.598 1 82.88 146 THR B N 1
ATOM 3170 C CA . THR B 1 146 ? 20.734 -18.125 -9.039 1 82.88 146 THR B CA 1
ATOM 3171 C C . THR B 1 146 ? 21.5 -16.906 -9.523 1 82.88 146 THR B C 1
ATOM 3173 O O . THR B 1 146 ? 21.828 -16.016 -8.734 1 82.88 146 THR B O 1
ATOM 3176 N N . ASN B 1 147 ? 21.844 -16.953 -10.789 1 88.06 147 ASN B N 1
ATOM 3177 C CA . ASN B 1 147 ? 22.531 -15.828 -11.406 1 88.06 147 ASN B CA 1
ATOM 3178 C C . ASN B 1 147 ? 21.547 -14.82 -12 1 88.06 147 ASN B C 1
ATOM 3180 O O . ASN B 1 147 ? 21.922 -14.023 -12.867 1 88.06 147 ASN B O 1
ATOM 3184 N N . MET B 1 148 ? 20.422 -14.891 -11.508 1 93.56 148 MET B N 1
ATOM 3185 C CA . MET B 1 148 ? 19.359 -14.047 -12.039 1 93.56 148 MET B CA 1
ATOM 3186 C C . MET B 1 148 ? 19.562 -12.594 -11.602 1 93.56 148 MET B C 1
ATOM 3188 O O . MET B 1 148 ? 19.906 -12.328 -10.453 1 93.56 148 MET B O 1
ATOM 3192 N N . TYR B 1 149 ? 19.453 -11.719 -12.602 1 96.62 149 TYR B N 1
ATOM 3193 C CA . TYR B 1 149 ? 19.469 -10.281 -12.336 1 96.62 149 TYR B CA 1
ATOM 3194 C C . TYR B 1 149 ? 18.062 -9.703 -12.383 1 96.62 149 TYR B C 1
ATOM 3196 O O . TYR B 1 149 ? 17.312 -9.93 -13.336 1 96.62 149 TYR B O 1
ATOM 3204 N N . GLY B 1 150 ? 17.703 -9 -11.375 1 96.38 150 GLY B N 1
ATOM 3205 C CA . GLY B 1 150 ? 16.391 -8.391 -11.281 1 96.38 150 GLY B CA 1
ATOM 3206 C C . GLY B 1 150 ? 16.438 -6.879 -11.258 1 96.38 150 GLY B C 1
ATOM 3207 O O . GLY B 1 150 ? 17.359 -6.27 -11.805 1 96.38 150 GLY B O 1
ATOM 3208 N N . LEU B 1 151 ? 15.367 -6.309 -10.812 1 97.94 151 LEU B N 1
ATOM 3209 C CA . LEU B 1 151 ? 15.219 -4.859 -10.789 1 97.94 151 LEU B CA 1
ATOM 3210 C C . LEU B 1 151 ? 15.344 -4.32 -9.367 1 97.94 151 LEU B C 1
ATOM 3212 O O . LEU B 1 151 ? 15.359 -5.094 -8.406 1 97.94 151 LEU B O 1
ATOM 3216 N N . ILE B 1 152 ? 15.5 -3.039 -9.266 1 98 152 ILE B N 1
ATOM 3217 C CA . ILE B 1 152 ? 15.602 -2.393 -7.961 1 98 152 ILE B CA 1
ATOM 3218 C C . ILE B 1 152 ? 14.211 -2.287 -7.332 1 98 152 ILE B C 1
ATOM 3220 O O . ILE B 1 152 ? 13.281 -1.775 -7.953 1 98 152 ILE B O 1
ATOM 3224 N N . ALA B 1 153 ? 14.125 -2.842 -6.199 1 97.06 153 ALA B N 1
ATOM 3225 C CA . ALA B 1 153 ? 12.828 -2.855 -5.535 1 97.06 153 ALA B CA 1
ATOM 3226 C C . ALA B 1 153 ? 12.977 -2.619 -4.035 1 97.06 153 ALA B C 1
ATOM 3228 O O . ALA B 1 153 ? 14.047 -2.848 -3.467 1 97.06 153 ALA B O 1
ATOM 3229 N N . GLY B 1 154 ? 11.891 -2.121 -3.408 1 96.5 154 GLY B N 1
ATOM 3230 C CA . GLY B 1 154 ? 11.875 -1.912 -1.97 1 96.5 154 GLY B CA 1
ATOM 3231 C C . GLY B 1 154 ? 10.516 -1.466 -1.45 1 96.5 154 GLY B C 1
ATOM 3232 O O . GLY B 1 154 ? 9.695 -0.941 -2.207 1 96.5 154 GLY B O 1
ATOM 3233 N N . PHE B 1 155 ? 10.398 -1.567 -0.173 1 96.25 155 PHE B N 1
ATOM 3234 C CA . PHE B 1 155 ? 9.141 -1.204 0.469 1 96.25 155 PHE B CA 1
ATOM 3235 C C . PHE B 1 155 ? 8.984 0.31 0.524 1 96.25 155 PHE B C 1
ATOM 3237 O O . PHE B 1 155 ? 9.969 1.041 0.649 1 96.25 155 PHE B O 1
ATOM 3244 N N . VAL B 1 156 ? 7.711 0.714 0.377 1 96.62 156 VAL B N 1
ATOM 3245 C CA . VAL B 1 156 ? 7.383 2.113 0.633 1 96.62 156 VAL B CA 1
ATOM 3246 C C . VAL B 1 156 ? 7.348 2.367 2.139 1 96.62 156 VAL B C 1
ATOM 3248 O O . VAL B 1 156 ? 6.758 1.589 2.893 1 96.62 156 VAL B O 1
ATOM 3251 N N . GLU B 1 157 ? 8.031 3.375 2.59 1 93.31 157 GLU B N 1
ATOM 3252 C CA . GLU B 1 157 ? 8.039 3.713 4.012 1 93.31 157 GLU B CA 1
ATOM 3253 C C . GLU B 1 157 ? 6.93 4.703 4.348 1 93.31 157 GLU B C 1
ATOM 3255 O O . GLU B 1 157 ? 6.449 5.426 3.473 1 93.31 157 GLU B O 1
ATOM 3260 N N . VAL B 1 158 ? 6.574 4.715 5.551 1 92.75 158 VAL B N 1
ATOM 3261 C CA . VAL B 1 158 ? 5.551 5.648 6.016 1 92.75 158 VAL B CA 1
ATOM 3262 C C . VAL B 1 158 ? 5.992 7.082 5.734 1 92.75 158 VAL B C 1
ATOM 3264 O O . VAL B 1 158 ? 7.152 7.434 5.957 1 92.75 158 VAL B O 1
ATOM 3267 N N . GLY B 1 159 ? 5.043 7.863 5.195 1 90.25 159 GLY B N 1
ATOM 3268 C CA . GLY B 1 159 ? 5.301 9.289 5.043 1 90.25 159 GLY B CA 1
ATOM 3269 C C . GLY B 1 159 ? 5.957 9.633 3.723 1 90.25 159 GLY B C 1
ATOM 3270 O O . GLY B 1 159 ? 6.246 10.805 3.455 1 90.25 159 GLY B O 1
ATOM 3271 N N . GLU B 1 160 ? 6.211 8.711 2.902 1 92.88 160 GLU B N 1
ATOM 3272 C CA . GLU B 1 160 ? 6.832 9.07 1.627 1 92.88 160 GLU B CA 1
ATOM 3273 C C . GLU B 1 160 ? 5.895 8.773 0.459 1 92.88 160 GLU B C 1
ATOM 3275 O O . GLU B 1 160 ? 5 7.934 0.571 1 92.88 160 GLU B O 1
ATOM 3280 N N . THR B 1 161 ? 6.074 9.531 -0.659 1 95.25 161 THR B N 1
ATOM 3281 C CA . THR B 1 161 ? 5.383 9.242 -1.91 1 95.25 161 THR B CA 1
ATOM 3282 C C . THR B 1 161 ? 6.023 8.055 -2.623 1 95.25 161 THR B C 1
ATOM 3284 O O . THR B 1 161 ? 7.121 7.629 -2.262 1 95.25 161 THR B O 1
ATOM 3287 N N . LEU B 1 162 ? 5.27 7.504 -3.602 1 98.12 162 LEU B N 1
ATOM 3288 C CA . LEU B 1 162 ? 5.836 6.414 -4.387 1 98.12 162 LEU B CA 1
ATOM 3289 C C . LEU B 1 162 ? 7.105 6.863 -5.102 1 98.12 162 LEU B C 1
ATOM 3291 O O . LEU B 1 162 ? 8.094 6.125 -5.145 1 98.12 162 LEU B O 1
ATOM 3295 N N . GLU B 1 163 ? 7.074 8.078 -5.648 1 98.06 163 GLU B N 1
ATOM 3296 C CA . GLU B 1 163 ? 8.227 8.617 -6.367 1 98.06 163 GLU B CA 1
ATOM 3297 C C . GLU B 1 163 ? 9.414 8.805 -5.434 1 98.06 163 GLU B C 1
ATOM 3299 O O . GLU B 1 163 ? 10.555 8.539 -5.816 1 98.06 163 GLU B O 1
ATOM 3304 N N . GLU B 1 164 ? 9.141 9.258 -4.242 1 95.88 164 GLU B N 1
ATOM 3305 C CA . GLU B 1 164 ? 10.203 9.398 -3.256 1 95.88 164 GLU B CA 1
ATOM 3306 C C . GLU B 1 164 ? 10.805 8.039 -2.9 1 95.88 164 GLU B C 1
ATOM 3308 O O . GLU B 1 164 ? 12.016 7.918 -2.711 1 95.88 164 GLU B O 1
ATOM 3313 N N . ALA B 1 165 ? 9.969 7.023 -2.766 1 97.44 165 ALA B N 1
ATOM 3314 C CA . ALA B 1 165 ? 10.461 5.672 -2.502 1 97.44 165 ALA B CA 1
ATOM 3315 C C . ALA B 1 165 ? 11.375 5.191 -3.623 1 97.44 165 ALA B C 1
ATOM 3317 O O . ALA B 1 165 ? 12.414 4.574 -3.365 1 97.44 165 ALA B O 1
ATOM 3318 N N . VAL B 1 166 ? 10.961 5.477 -4.883 1 98.62 166 VAL B N 1
ATOM 3319 C CA . VAL B 1 166 ? 11.766 5.109 -6.043 1 98.62 166 VAL B CA 1
ATOM 3320 C C . VAL B 1 166 ? 13.156 5.746 -5.93 1 98.62 166 VAL B C 1
ATOM 3322 O O . VAL B 1 166 ? 14.172 5.059 -6.074 1 98.62 166 VAL B O 1
ATOM 3325 N N . GLN B 1 167 ? 13.18 7.012 -5.645 1 98.19 167 GLN B N 1
ATOM 3326 C CA . GLN B 1 167 ? 14.438 7.734 -5.516 1 98.19 167 GLN B CA 1
ATOM 3327 C C . GLN B 1 167 ? 15.273 7.18 -4.363 1 98.19 167 GLN B C 1
ATOM 3329 O O . GLN B 1 167 ? 16.469 6.949 -4.512 1 98.19 167 GLN B O 1
ATOM 3334 N N . ARG B 1 168 ? 14.641 7 -3.232 1 96.38 168 ARG B N 1
ATOM 3335 C CA . ARG B 1 168 ? 15.336 6.551 -2.031 1 96.38 168 ARG B CA 1
ATOM 3336 C C . ARG B 1 168 ? 15.961 5.176 -2.244 1 96.38 168 ARG B C 1
ATOM 3338 O O . ARG B 1 168 ? 17.141 4.977 -1.97 1 96.38 168 ARG B O 1
ATOM 3345 N N . GLU B 1 169 ? 15.195 4.207 -2.723 1 97.5 169 GLU B N 1
ATOM 3346 C CA . GLU B 1 169 ? 15.68 2.844 -2.896 1 97.5 169 GLU B CA 1
ATOM 3347 C C . GLU B 1 169 ? 16.812 2.789 -3.916 1 97.5 169 GLU B C 1
ATOM 3349 O O . GLU B 1 169 ? 17.766 2.016 -3.758 1 97.5 169 GLU B O 1
ATOM 3354 N N . ALA B 1 170 ? 16.688 3.553 -5.039 1 98.19 170 ALA B N 1
ATOM 3355 C CA . ALA B 1 170 ? 17.766 3.592 -6.031 1 98.19 170 ALA B CA 1
ATOM 3356 C C . ALA B 1 170 ? 19.062 4.125 -5.422 1 98.19 170 ALA B C 1
ATOM 3358 O O . ALA B 1 170 ? 20.141 3.594 -5.684 1 98.19 170 ALA B O 1
ATOM 3359 N N . LEU B 1 171 ? 18.906 5.148 -4.613 1 97.69 171 LEU B N 1
ATOM 3360 C CA . LEU B 1 171 ? 20.078 5.738 -3.965 1 97.69 171 LEU B CA 1
ATOM 3361 C C . LEU B 1 171 ? 20.672 4.773 -2.949 1 97.69 171 LEU B C 1
ATOM 3363 O O . LEU B 1 171 ? 21.891 4.594 -2.904 1 97.69 171 LEU B O 1
ATOM 3367 N N . GLU B 1 172 ? 19.875 4.164 -2.15 1 95.94 172 GLU B N 1
ATOM 3368 C CA . GLU B 1 172 ? 20.328 3.264 -1.095 1 95.94 172 GLU B CA 1
ATOM 3369 C C . GLU B 1 172 ? 20.953 2 -1.678 1 95.94 172 GLU B C 1
ATOM 3371 O O . GLU B 1 172 ? 22.016 1.57 -1.236 1 95.94 172 GLU B O 1
ATOM 3376 N N . GLU B 1 173 ? 20.312 1.395 -2.676 1 96.81 173 GLU B N 1
ATOM 3377 C CA . GLU B 1 173 ? 20.703 0.061 -3.129 1 96.81 173 GLU B CA 1
ATOM 3378 C C . GLU B 1 173 ? 21.828 0.13 -4.156 1 96.81 173 GLU B C 1
ATOM 3380 O O . GLU B 1 173 ? 22.688 -0.757 -4.207 1 96.81 173 GLU B O 1
ATOM 3385 N N . VAL B 1 174 ? 21.828 1.231 -5.027 1 97.5 174 VAL B N 1
ATOM 3386 C CA . VAL B 1 174 ? 22.781 1.199 -6.121 1 97.5 174 VAL B CA 1
ATOM 3387 C C . VAL B 1 174 ? 23.453 2.564 -6.262 1 97.5 174 VAL B C 1
ATOM 3389 O O . VAL B 1 174 ? 24.25 2.783 -7.176 1 97.5 174 VAL B O 1
ATOM 3392 N N . GLY B 1 175 ? 23.125 3.561 -5.414 1 97.62 175 GLY B N 1
ATOM 3393 C CA . GLY B 1 175 ? 23.828 4.832 -5.34 1 97.62 175 GLY B CA 1
ATOM 3394 C C . GLY B 1 175 ? 23.484 5.77 -6.48 1 97.62 175 GLY B C 1
ATOM 3395 O O . GLY B 1 175 ? 24.266 6.664 -6.812 1 97.62 175 GLY B O 1
ATOM 3396 N N . LEU B 1 176 ? 22.375 5.652 -7.117 1 98.19 176 LEU B N 1
ATOM 3397 C CA . LEU B 1 176 ? 22.078 6.422 -8.32 1 98.19 176 LEU B CA 1
ATOM 3398 C C . LEU B 1 176 ? 20.938 7.406 -8.062 1 98.19 176 LEU B C 1
ATOM 3400 O O . LEU B 1 176 ? 20 7.098 -7.324 1 98.19 176 LEU B O 1
ATOM 3404 N N . LYS B 1 177 ? 21 8.539 -8.656 1 98.38 177 LYS B N 1
ATOM 3405 C CA . LYS B 1 177 ? 19.891 9.484 -8.758 1 98.38 177 LYS B CA 1
ATOM 3406 C C . LYS B 1 177 ? 19.141 9.305 -10.078 1 98.38 177 LYS B C 1
ATOM 3408 O O . LYS B 1 177 ? 19.75 9.039 -11.117 1 98.38 177 LYS B O 1
ATOM 3413 N N . LEU B 1 178 ? 17.844 9.484 -10 1 98.69 178 LEU B N 1
ATOM 3414 C CA . LEU B 1 178 ? 17 9.18 -11.156 1 98.69 178 LEU B CA 1
ATOM 3415 C C . LEU B 1 178 ? 16.203 10.406 -11.578 1 98.69 178 LEU B C 1
ATOM 3417 O O . LEU B 1 178 ? 16.016 11.336 -10.789 1 98.69 178 LEU B O 1
ATOM 3421 N N . LYS B 1 179 ? 15.805 10.453 -12.789 1 98.38 179 LYS B N 1
ATOM 3422 C CA . LYS B 1 179 ? 14.891 11.461 -13.328 1 98.38 179 LYS B CA 1
ATOM 3423 C C . LYS B 1 179 ? 13.797 10.812 -14.172 1 98.38 179 LYS B C 1
ATOM 3425 O O . LYS B 1 179 ? 13.875 9.625 -14.484 1 98.38 179 LYS B O 1
ATOM 3430 N N . ASN B 1 180 ? 12.734 11.555 -14.43 1 98 180 ASN B N 1
ATOM 3431 C CA . ASN B 1 180 ? 11.641 11.133 -15.297 1 98 180 ASN B CA 1
ATOM 3432 C C . ASN B 1 180 ? 11 9.836 -14.805 1 98 180 ASN B C 1
ATOM 3434 O O . ASN B 1 180 ? 10.867 8.875 -15.555 1 98 180 ASN B O 1
ATOM 3438 N N . ILE B 1 181 ? 10.586 9.828 -13.586 1 98.44 181 ILE B N 1
ATOM 3439 C CA . ILE B 1 181 ? 9.945 8.68 -12.961 1 98.44 181 ILE B CA 1
ATOM 3440 C C . ILE B 1 181 ? 8.508 8.562 -13.453 1 98.44 181 ILE B C 1
ATOM 3442 O O . ILE B 1 181 ? 7.719 9.5 -13.32 1 98.44 181 ILE B O 1
ATOM 3446 N N . GLN B 1 182 ? 8.203 7.398 -14.062 1 98.25 182 GLN B N 1
ATOM 3447 C CA . GLN B 1 182 ? 6.883 7.191 -14.656 1 98.25 182 GLN B CA 1
ATOM 3448 C C . GLN B 1 182 ? 6.285 5.855 -14.211 1 98.25 182 GLN B C 1
ATOM 3450 O O . GLN B 1 182 ? 6.961 4.828 -14.258 1 98.25 182 GLN B O 1
ATOM 3455 N N . TYR B 1 183 ? 5.098 5.914 -13.844 1 98.62 183 TYR B N 1
ATOM 3456 C CA . TYR B 1 183 ? 4.355 4.715 -13.477 1 98.62 183 TYR B CA 1
ATOM 3457 C C . TYR B 1 183 ? 4.125 3.816 -14.688 1 98.62 183 TYR B C 1
ATOM 3459 O O . TYR B 1 183 ? 3.857 4.305 -15.789 1 98.62 183 TYR B O 1
ATOM 3467 N N . MET B 1 184 ? 4.199 2.455 -14.469 1 97.69 184 MET B N 1
ATOM 3468 C CA . MET B 1 184 ? 3.959 1.511 -15.562 1 97.69 184 MET B CA 1
ATOM 3469 C C . MET B 1 184 ? 2.738 0.644 -15.266 1 97.69 184 MET B C 1
ATOM 3471 O O . MET B 1 184 ? 1.846 0.52 -16.109 1 97.69 184 MET B O 1
ATOM 3475 N N . SER B 1 185 ? 2.73 -0.008 -14.148 1 96.88 185 SER B N 1
ATOM 3476 C CA . SER B 1 185 ? 1.69 -0.962 -13.781 1 96.88 185 SER B CA 1
ATOM 3477 C C . SER B 1 185 ? 1.822 -1.393 -12.32 1 96.88 185 SER B C 1
ATOM 3479 O O . SER B 1 185 ? 2.607 -0.814 -11.57 1 96.88 185 SER B O 1
ATOM 3481 N N . SER B 1 186 ? 0.964 -2.309 -11.898 1 97 186 SER B N 1
ATOM 3482 C CA . SER B 1 186 ? 1.058 -2.91 -10.57 1 97 186 SER B CA 1
ATOM 3483 C C . SER B 1 186 ? 0.668 -4.383 -10.602 1 97 186 SER B C 1
ATOM 3485 O O . SER B 1 186 ? -0.021 -4.828 -11.523 1 97 186 SER B O 1
ATOM 3487 N N . GLN B 1 187 ? 1.152 -5.113 -9.633 1 93.44 187 GLN B N 1
ATOM 3488 C CA . GLN B 1 187 ? 0.886 -6.543 -9.547 1 93.44 187 GLN B CA 1
ATOM 3489 C C . GLN B 1 187 ? 0.904 -7.012 -8.094 1 93.44 187 GLN B C 1
ATOM 3491 O O . GLN B 1 187 ? 1.877 -6.785 -7.371 1 93.44 187 GLN B O 1
ATOM 3496 N N . PRO B 1 188 ? -0.238 -7.602 -7.68 1 92.75 188 PRO B N 1
ATOM 3497 C CA . PRO B 1 188 ? -0.143 -8.258 -6.375 1 92.75 188 PRO B CA 1
ATOM 3498 C C . PRO B 1 188 ? 0.901 -9.375 -6.352 1 92.75 188 PRO B C 1
ATOM 3500 O O . PRO B 1 188 ? 1.059 -10.102 -7.34 1 92.75 188 PRO B O 1
ATOM 3503 N N . TRP B 1 189 ? 1.644 -9.438 -5.285 1 89.5 189 TRP B N 1
ATOM 3504 C CA . TRP B 1 189 ? 2.697 -10.422 -5.082 1 89.5 189 TRP B CA 1
ATOM 3505 C C . TRP B 1 189 ? 2.6 -11.055 -3.695 1 89.5 189 TRP B C 1
ATOM 3507 O O . TRP B 1 189 ? 2.949 -10.422 -2.695 1 89.5 189 TRP B O 1
ATOM 3517 N N . PRO B 1 190 ? 2.037 -12.344 -3.648 1 87.12 190 PRO B N 1
ATOM 3518 C CA . PRO B 1 190 ? 1.688 -12.938 -2.357 1 87.12 190 PRO B CA 1
ATOM 3519 C C . PRO B 1 190 ? 2.908 -13.438 -1.587 1 87.12 190 PRO B C 1
ATOM 3521 O O . PRO B 1 190 ? 2.857 -14.492 -0.953 1 87.12 190 PRO B O 1
ATOM 3524 N N . PHE B 1 191 ? 3.994 -12.875 -1.659 1 80.56 191 PHE B N 1
ATOM 3525 C CA . PHE B 1 191 ? 5.242 -13.25 -1.003 1 80.56 191 PHE B CA 1
ATOM 3526 C C . PHE B 1 191 ? 5.84 -12.062 -0.257 1 80.56 191 PHE B C 1
ATOM 3528 O O . PHE B 1 191 ? 6.871 -11.523 -0.662 1 80.56 191 PHE B O 1
ATOM 3535 N N . PRO B 1 192 ? 5.227 -11.844 0.897 1 75.12 192 PRO B N 1
ATOM 3536 C CA . PRO B 1 192 ? 4.094 -12.445 1.602 1 75.12 192 PRO B CA 1
ATOM 3537 C C . PRO B 1 192 ? 2.76 -11.789 1.255 1 75.12 192 PRO B C 1
ATOM 3539 O O . PRO B 1 192 ? 1.758 -12.484 1.06 1 75.12 192 PRO B O 1
ATOM 3542 N N . SER B 1 193 ? 2.604 -10.547 1.281 1 87.19 193 SER B N 1
ATOM 3543 C CA . SER B 1 193 ? 1.415 -9.773 0.947 1 87.19 193 SER B CA 1
ATOM 3544 C C . SER B 1 193 ? 1.79 -8.398 0.398 1 87.19 193 SER B C 1
ATOM 3546 O O . SER B 1 193 ? 1.428 -7.371 0.978 1 87.19 193 SER B O 1
ATOM 3548 N N . ASN B 1 194 ? 2.418 -8.477 -0.721 1 93 194 ASN B N 1
ATOM 3549 C CA . ASN B 1 194 ? 2.936 -7.246 -1.314 1 93 194 ASN B CA 1
ATOM 3550 C C . ASN B 1 194 ? 2.111 -6.816 -2.523 1 93 194 ASN B C 1
ATOM 3552 O O . ASN B 1 194 ? 1.427 -7.637 -3.137 1 93 194 ASN B O 1
ATOM 3556 N N . LEU B 1 195 ? 2.07 -5.594 -2.725 1 96.56 195 LEU B N 1
ATOM 3557 C CA . LEU B 1 195 ? 1.65 -4.98 -3.979 1 96.56 195 LEU B CA 1
ATOM 3558 C C . LEU B 1 195 ? 2.83 -4.312 -4.68 1 96.56 195 LEU B C 1
ATOM 3560 O O . LEU B 1 195 ? 3.32 -3.275 -4.227 1 96.56 195 LEU B O 1
ATOM 3564 N N . MET B 1 196 ? 3.279 -4.973 -5.785 1 97 196 MET B N 1
ATOM 3565 C CA . MET B 1 196 ? 4.383 -4.414 -6.562 1 97 196 MET B CA 1
ATOM 3566 C C . MET B 1 196 ? 3.896 -3.281 -7.461 1 97 196 MET B C 1
ATOM 3568 O O . MET B 1 196 ? 2.98 -3.471 -8.266 1 97 196 MET B O 1
ATOM 3572 N N . ILE B 1 197 ? 4.434 -2.152 -7.211 1 98.62 197 ILE B N 1
ATOM 3573 C CA . ILE B 1 197 ? 4.102 -0.984 -8.023 1 98.62 197 ILE B CA 1
ATOM 3574 C C . ILE B 1 197 ? 5.281 -0.631 -8.922 1 98.62 197 ILE B C 1
ATOM 3576 O O . ILE B 1 197 ? 6.34 -0.217 -8.445 1 98.62 197 ILE B O 1
ATOM 3580 N N . ALA B 1 198 ? 5.047 -0.716 -10.234 1 98.75 198 ALA B N 1
ATOM 3581 C CA . ALA B 1 198 ? 6.125 -0.691 -11.219 1 98.75 198 ALA B CA 1
ATOM 3582 C C . ALA B 1 198 ? 6.328 0.716 -11.773 1 98.75 198 ALA B C 1
ATOM 3584 O O . ALA B 1 198 ? 5.371 1.368 -12.195 1 98.75 198 ALA B O 1
ATOM 3585 N N . PHE B 1 199 ? 7.605 1.144 -11.789 1 98.81 199 PHE B N 1
ATOM 3586 C CA . PHE B 1 199 ? 7.984 2.436 -12.344 1 98.81 199 PHE B CA 1
ATOM 3587 C C . PHE B 1 199 ? 9.133 2.281 -13.336 1 98.81 199 PHE B C 1
ATOM 3589 O O . PHE B 1 199 ? 9.984 1.404 -13.172 1 98.81 199 PHE B O 1
ATOM 3596 N N . ARG B 1 200 ? 9.164 3.092 -14.328 1 98.44 200 ARG B N 1
ATOM 3597 C CA . ARG B 1 200 ? 10.352 3.316 -15.141 1 98.44 200 ARG B CA 1
ATOM 3598 C C . ARG B 1 200 ? 10.984 4.668 -14.82 1 98.44 200 ARG B C 1
ATOM 3600 O O . ARG B 1 200 ? 10.281 5.629 -14.508 1 98.44 200 ARG B O 1
ATOM 3607 N N . ALA B 1 201 ? 12.25 4.711 -14.82 1 98.62 201 ALA B N 1
ATOM 3608 C CA . ALA B 1 201 ? 13 5.941 -14.57 1 98.62 201 ALA B CA 1
ATOM 3609 C C . ALA B 1 201 ? 14.289 5.973 -15.375 1 98.62 201 ALA B C 1
ATOM 3611 O O . ALA B 1 201 ? 14.758 4.938 -15.859 1 98.62 201 ALA B O 1
ATOM 3612 N N . GLU B 1 202 ? 14.805 7.191 -15.531 1 98.62 202 GLU B N 1
ATOM 3613 C CA . GLU B 1 202 ? 16.047 7.375 -16.266 1 98.62 202 GLU B CA 1
ATOM 3614 C C . GLU B 1 202 ? 17.203 7.734 -15.328 1 98.62 202 GLU B C 1
ATOM 3616 O O . GLU B 1 202 ? 17 8.477 -14.367 1 98.62 202 GLU B O 1
ATOM 3621 N N . TYR B 1 203 ? 18.359 7.176 -15.695 1 98.44 203 TYR B N 1
ATOM 3622 C CA . TYR B 1 203 ? 19.594 7.551 -15 1 98.44 203 TYR B CA 1
ATOM 3623 C C . TYR B 1 203 ? 19.828 9.047 -15.102 1 98.44 203 TYR B C 1
ATOM 3625 O O . TYR B 1 203 ? 19.797 9.617 -16.203 1 98.44 203 TYR B O 1
ATOM 3633 N N . GLU B 1 204 ? 20 9.727 -13.984 1 98.19 204 GLU B N 1
ATOM 3634 C CA . GLU B 1 204 ? 20.344 11.148 -13.969 1 98.19 204 GLU B CA 1
ATOM 3635 C C . GLU B 1 204 ? 21.812 11.367 -13.633 1 98.19 204 GLU B C 1
ATOM 3637 O O . GLU B 1 204 ? 22.531 12.023 -14.391 1 98.19 204 GLU B O 1
ATOM 3642 N N . SER B 1 205 ? 22.25 10.836 -12.469 1 97.88 205 SER B N 1
ATOM 3643 C CA . SER B 1 205 ? 23.641 10.992 -12.039 1 97.88 205 SER B CA 1
ATOM 3644 C C . SER B 1 205 ? 24 9.969 -10.961 1 97.88 205 SER B C 1
ATOM 3646 O O . SER B 1 205 ? 23.141 9.227 -10.492 1 97.88 205 SER B O 1
ATOM 3648 N N . GLY B 1 206 ? 25.312 9.945 -10.688 1 96.44 206 GLY B N 1
ATOM 3649 C CA . GLY B 1 206 ? 25.812 9.055 -9.656 1 96.44 206 GLY B CA 1
ATOM 3650 C C . GLY B 1 206 ? 26.672 7.922 -10.203 1 96.44 206 GLY B C 1
ATOM 3651 O O . GLY B 1 206 ? 26.719 7.711 -11.422 1 96.44 206 GLY B O 1
ATOM 3652 N N . GLU B 1 207 ? 27.406 7.289 -9.266 1 96.31 207 GLU B N 1
ATOM 3653 C CA . GLU B 1 207 ? 28.172 6.074 -9.547 1 96.31 207 GLU B CA 1
ATOM 3654 C C . GLU B 1 207 ? 27.625 4.883 -8.773 1 96.31 207 GLU B C 1
ATOM 3656 O O . GLU B 1 207 ? 27.203 5.023 -7.629 1 96.31 207 GLU B O 1
ATOM 3661 N N . ILE B 1 208 ? 27.641 3.758 -9.484 1 96.12 208 ILE B N 1
ATOM 3662 C CA . ILE B 1 208 ? 27.094 2.564 -8.852 1 96.12 208 ILE B CA 1
ATOM 3663 C C . ILE B 1 208 ? 27.828 2.289 -7.543 1 96.12 208 ILE B C 1
ATOM 3665 O O . ILE B 1 208 ? 29.047 2.135 -7.527 1 96.12 208 ILE B O 1
ATOM 3669 N N . SER B 1 209 ? 27.156 2.326 -6.547 1 96 209 SER B N 1
ATOM 3670 C CA . SER B 1 209 ? 27.578 1.962 -5.199 1 96 209 SER B CA 1
ATOM 3671 C C . SER B 1 209 ? 26.547 1.044 -4.531 1 96 209 SER B C 1
ATOM 3673 O O . SER B 1 209 ? 25.422 1.456 -4.254 1 96 209 SER B O 1
ATOM 3675 N N . LEU B 1 210 ? 27.016 -0.118 -4.254 1 94.62 210 LEU B N 1
ATOM 3676 C CA . LEU B 1 210 ? 26.062 -1.159 -3.863 1 94.62 210 LEU B CA 1
ATOM 3677 C C . LEU B 1 210 ? 25.875 -1.175 -2.352 1 94.62 210 LEU B C 1
ATOM 3679 O O . LEU B 1 210 ? 26.828 -1.01 -1.595 1 94.62 210 LEU B O 1
ATOM 3683 N N . GLN B 1 211 ? 24.672 -1.277 -1.977 1 92.94 211 GLN B N 1
ATOM 3684 C CA . GLN B 1 211 ? 24.406 -1.709 -0.609 1 92.94 211 GLN B CA 1
ATOM 3685 C C . GLN B 1 211 ? 24.75 -3.182 -0.418 1 92.94 211 GLN B C 1
ATOM 3687 O O . GLN B 1 211 ? 23.922 -4.059 -0.652 1 92.94 211 GLN B O 1
ATOM 3692 N N . GLU B 1 212 ? 25.734 -3.467 0.157 1 88.69 212 GLU B N 1
ATOM 3693 C CA . GLU B 1 212 ? 26.359 -4.781 0.119 1 88.69 212 GLU B CA 1
ATOM 3694 C C . GLU B 1 212 ? 25.531 -5.816 0.872 1 88.69 212 GLU B C 1
ATOM 3696 O O . GLU B 1 212 ? 25.609 -7.012 0.587 1 88.69 212 GLU B O 1
ATOM 3701 N N . ASP B 1 213 ? 24.781 -5.328 1.713 1 89.5 213 ASP B N 1
ATOM 3702 C CA . ASP B 1 213 ? 23.984 -6.273 2.49 1 89.5 213 ASP B CA 1
ATOM 3703 C C . ASP B 1 213 ? 22.781 -6.746 1.699 1 89.5 213 ASP B C 1
ATOM 3705 O O . ASP B 1 213 ? 22.109 -7.711 2.088 1 89.5 213 ASP B O 1
ATOM 3709 N N . GLU B 1 214 ? 22.562 -6.219 0.546 1 90.12 214 GLU B N 1
ATOM 3710 C CA . GLU B 1 214 ? 21.359 -6.555 -0.208 1 90.12 214 GLU B CA 1
ATOM 3711 C C . GLU B 1 214 ? 21.703 -6.934 -1.646 1 90.12 214 GLU B C 1
ATOM 3713 O O . GLU B 1 214 ? 21.047 -7.801 -2.234 1 90.12 214 GLU B O 1
ATOM 3718 N N . ILE B 1 215 ? 22.672 -6.223 -2.197 1 93.38 215 ILE B N 1
ATOM 3719 C CA . ILE B 1 215 ? 22.953 -6.352 -3.623 1 93.38 215 ILE B CA 1
ATOM 3720 C C . ILE B 1 215 ? 24.359 -6.883 -3.828 1 93.38 215 ILE B C 1
ATOM 3722 O O . ILE B 1 215 ? 25.328 -6.293 -3.344 1 93.38 215 ILE B O 1
ATOM 3726 N N . ALA B 1 216 ? 24.469 -7.98 -4.582 1 94.5 216 ALA B N 1
ATOM 3727 C CA . ALA B 1 216 ? 25.75 -8.617 -4.859 1 94.5 216 ALA B CA 1
ATOM 3728 C C . ALA B 1 216 ? 26.422 -7.992 -6.074 1 94.5 216 ALA B C 1
ATOM 3730 O O . ALA B 1 216 ? 27.656 -7.922 -6.141 1 94.5 216 ALA B O 1
ATOM 3731 N N . ASP B 1 217 ? 25.625 -7.625 -6.965 1 95.75 217 ASP B N 1
ATOM 3732 C CA . ASP B 1 217 ? 26.125 -7.055 -8.211 1 95.75 217 ASP B CA 1
ATOM 3733 C C . ASP B 1 217 ? 25.047 -6.211 -8.891 1 95.75 217 ASP B C 1
ATOM 3735 O O . ASP B 1 217 ? 23.844 -6.449 -8.711 1 95.75 217 ASP B O 1
ATOM 3739 N N . ALA B 1 218 ? 25.484 -5.164 -9.547 1 97.25 218 ALA B N 1
ATOM 3740 C CA . ALA B 1 218 ? 24.609 -4.324 -10.352 1 97.25 218 ALA B CA 1
ATOM 3741 C C . ALA B 1 218 ? 25.359 -3.701 -11.523 1 97.25 218 ALA B C 1
ATOM 3743 O O . ALA B 1 218 ? 26.469 -3.193 -11.352 1 97.25 218 ALA B O 1
ATOM 3744 N N . GLN B 1 219 ? 24.75 -3.793 -12.672 1 96.31 219 GLN B N 1
ATOM 3745 C CA . GLN B 1 219 ? 25.391 -3.234 -13.859 1 96.31 219 GLN B CA 1
ATOM 3746 C C . GLN B 1 219 ? 24.344 -2.836 -14.906 1 96.31 219 GLN B C 1
ATOM 3748 O O . GLN B 1 219 ? 23.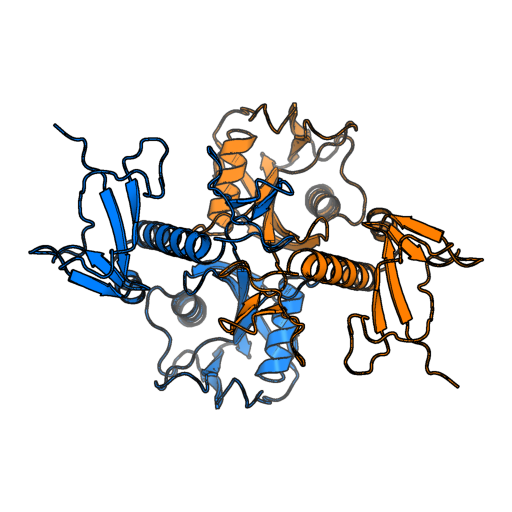203 -3.289 -14.852 1 96.31 219 GLN B O 1
ATOM 3753 N N . PHE B 1 220 ? 24.812 -1.912 -15.719 1 98.06 220 PHE B N 1
ATOM 3754 C CA . PHE B 1 220 ? 24 -1.594 -16.891 1 98.06 220 PHE B CA 1
ATOM 3755 C C . PHE B 1 220 ? 24.234 -2.619 -18 1 98.06 220 PHE B C 1
ATOM 3757 O O . PHE B 1 220 ? 25.375 -2.912 -18.359 1 98.06 220 PHE B O 1
ATOM 3764 N N . PHE B 1 221 ? 23.156 -3.172 -18.453 1 97.94 221 PHE B N 1
ATOM 3765 C CA . PHE B 1 221 ? 23.188 -4.113 -19.578 1 97.94 221 PHE B CA 1
ATOM 3766 C C . PHE B 1 221 ? 22.562 -3.502 -20.812 1 97.94 221 PHE B C 1
ATOM 3768 O O . PHE B 1 221 ? 21.562 -2.783 -20.734 1 97.94 221 PHE B O 1
ATOM 3775 N N . LYS B 1 222 ? 23.141 -3.873 -21.938 1 97.5 222 LYS B N 1
ATOM 3776 C CA . LYS B 1 222 ? 22.5 -3.51 -23.188 1 97.5 222 LYS B CA 1
ATOM 3777 C C . LYS B 1 222 ? 21.219 -4.305 -23.406 1 97.5 222 LYS B C 1
ATOM 3779 O O . LYS B 1 222 ? 21.141 -5.473 -23.016 1 97.5 222 LYS B O 1
ATOM 3784 N N . PHE B 1 223 ? 20.266 -3.631 -24.125 1 96.69 223 PHE B N 1
ATOM 3785 C CA . PHE B 1 223 ? 18.969 -4.246 -24.359 1 96.69 223 PHE B CA 1
ATOM 3786 C C . PHE B 1 223 ? 19.125 -5.605 -25.031 1 96.69 223 PHE B C 1
ATOM 3788 O O . PHE B 1 223 ? 18.328 -6.52 -24.781 1 96.69 223 PHE B O 1
ATOM 3795 N N . ASP B 1 224 ? 20.141 -5.773 -25.859 1 95 224 ASP B N 1
ATOM 3796 C CA . ASP B 1 224 ? 20.312 -6.992 -26.641 1 95 224 ASP B CA 1
ATOM 3797 C C . ASP B 1 224 ? 21.312 -7.941 -25.984 1 95 224 ASP B C 1
ATOM 3799 O O . ASP B 1 224 ? 21.688 -8.961 -26.562 1 95 224 ASP B O 1
ATOM 3803 N N . GLN B 1 225 ? 21.812 -7.672 -24.812 1 96.38 225 GLN B N 1
ATOM 3804 C CA . GLN B 1 225 ? 22.75 -8.492 -24.062 1 96.38 225 GLN B CA 1
ATOM 3805 C C . GLN B 1 225 ? 22.344 -8.625 -22.609 1 96.38 225 GLN B C 1
ATOM 3807 O O . GLN B 1 225 ? 23.109 -8.297 -21.703 1 96.38 225 GLN B O 1
ATOM 3812 N N . LEU B 1 226 ? 21.25 -9.133 -22.438 1 96.44 226 LEU B N 1
ATOM 3813 C CA . LEU B 1 226 ? 20.719 -9.258 -21.094 1 96.44 226 LEU B CA 1
ATOM 3814 C C . LEU B 1 226 ? 21.219 -10.531 -20.422 1 96.44 226 LEU B C 1
ATOM 3816 O O . LEU B 1 226 ? 21.391 -11.555 -21.078 1 96.44 226 LEU B O 1
ATOM 3820 N N . PRO B 1 227 ? 21.406 -10.484 -19.156 1 96.25 227 PRO B N 1
ATO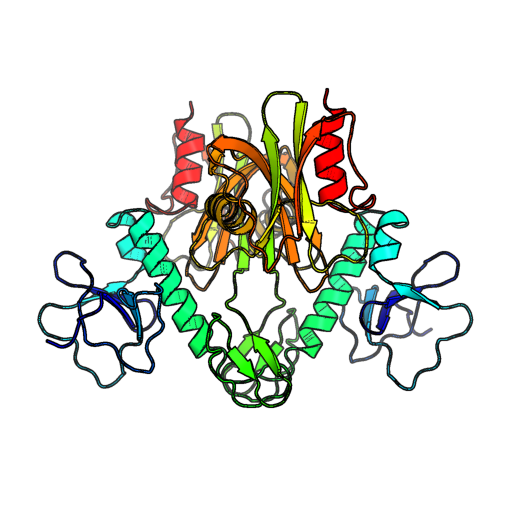M 3821 C CA . PRO B 1 227 ? 21.656 -11.711 -18.391 1 96.25 227 PRO B CA 1
ATOM 3822 C C . PRO B 1 227 ? 20.391 -12.531 -18.156 1 96.25 227 PRO B C 1
ATOM 3824 O O . PRO B 1 227 ? 19.375 -12.305 -18.812 1 96.25 227 PRO B O 1
ATOM 3827 N N . GLU B 1 228 ? 20.578 -13.539 -17.297 1 95.44 228 GLU B N 1
ATOM 3828 C CA . GLU B 1 228 ? 19.359 -14.234 -16.875 1 95.44 228 GLU B CA 1
ATOM 3829 C C . GLU B 1 228 ? 18.422 -13.289 -16.125 1 95.44 228 GLU B C 1
ATOM 3831 O O . GLU B 1 228 ? 18.828 -12.641 -15.156 1 95.44 228 GLU B O 1
ATOM 3836 N N . ILE B 1 229 ? 17.234 -13.227 -16.625 1 94.56 229 ILE B N 1
ATOM 3837 C CA . ILE B 1 229 ? 16.266 -12.289 -16.047 1 94.56 229 ILE B CA 1
ATOM 3838 C C . ILE B 1 229 ? 15.148 -13.062 -15.352 1 94.56 229 ILE B C 1
ATOM 3840 O O . ILE B 1 229 ? 15.07 -14.289 -15.461 1 94.56 229 ILE B O 1
ATOM 3844 N N . PRO B 1 230 ? 14.305 -12.375 -14.594 1 91.56 230 PRO B N 1
ATOM 3845 C CA . PRO B 1 230 ? 13.211 -13.039 -13.875 1 91.56 230 PRO B CA 1
ATOM 3846 C C . PRO B 1 230 ? 12.266 -13.805 -14.797 1 91.56 230 PRO B C 1
ATOM 3848 O O . PRO B 1 230 ? 12.188 -13.5 -15.992 1 91.56 230 PRO B O 1
ATOM 3851 N N . PHE B 1 231 ? 11.594 -14.641 -14.234 1 86.94 231 PHE B N 1
ATOM 3852 C CA . PHE B 1 231 ? 10.773 -15.57 -15.008 1 86.94 231 PHE B CA 1
ATOM 3853 C C . PHE B 1 231 ? 9.547 -14.859 -15.562 1 86.94 231 PHE B C 1
ATOM 3855 O O . PHE B 1 231 ? 9.109 -13.844 -15.023 1 86.94 231 PHE B O 1
ATOM 3862 N N . LYS B 1 232 ? 8.977 -15.5 -16.594 1 88.31 232 LYS B N 1
ATOM 3863 C CA . LYS B 1 232 ? 7.75 -15.008 -17.219 1 88.31 232 LYS B CA 1
ATOM 3864 C C . LYS B 1 232 ? 6.59 -15.023 -16.219 1 88.31 232 LYS B C 1
ATOM 3866 O O . LYS B 1 232 ? 6.426 -15.984 -15.469 1 88.31 232 LYS B O 1
ATOM 3871 N N . GLY B 1 233 ? 5.789 -13.93 -16.281 1 85.94 233 GLY B N 1
ATOM 3872 C CA . GLY B 1 233 ? 4.676 -13.812 -15.352 1 85.94 233 GLY B CA 1
ATOM 3873 C C . GLY B 1 233 ? 4.941 -12.828 -14.227 1 85.94 233 GLY B C 1
ATOM 3874 O O . GLY B 1 233 ? 4 -12.297 -13.625 1 85.94 233 GLY B O 1
ATOM 3875 N N . SER B 1 234 ? 6.219 -12.648 -13.906 1 88.38 234 SER B N 1
ATOM 3876 C CA . SER B 1 234 ? 6.551 -11.641 -12.906 1 88.38 234 SER B CA 1
ATOM 3877 C C . SER B 1 234 ? 6.473 -10.234 -13.492 1 88.38 234 SER B C 1
ATOM 3879 O O . SER B 1 234 ? 6.695 -10.047 -14.688 1 88.38 234 SER B O 1
ATOM 3881 N N . ILE B 1 235 ? 6.184 -9.336 -12.672 1 92.75 235 ILE B N 1
ATOM 3882 C CA . ILE B 1 235 ? 6.109 -7.945 -13.109 1 92.75 235 ILE B CA 1
ATOM 3883 C C . ILE B 1 235 ? 7.48 -7.484 -13.602 1 92.75 235 ILE B C 1
ATOM 3885 O O . ILE B 1 235 ? 7.578 -6.695 -14.539 1 92.75 235 ILE B O 1
ATOM 3889 N N . ALA B 1 236 ? 8.516 -7.996 -12.992 1 95.25 236 ALA B N 1
ATOM 3890 C CA . ALA B 1 236 ? 9.867 -7.66 -13.422 1 95.25 236 ALA B CA 1
ATOM 3891 C C . ALA B 1 236 ? 10.109 -8.102 -14.867 1 95.25 236 ALA B C 1
ATOM 3893 O O . ALA B 1 236 ? 10.641 -7.332 -15.672 1 95.25 236 ALA B O 1
ATOM 3894 N N . HIS B 1 237 ? 9.75 -9.352 -15.094 1 94.69 237 HIS B N 1
ATOM 3895 C CA . HIS B 1 237 ? 9.898 -9.859 -16.453 1 94.69 237 HIS B CA 1
ATOM 3896 C C . HIS B 1 237 ? 9.125 -9 -17.453 1 94.69 237 HIS B C 1
ATOM 3898 O O . HIS B 1 237 ? 9.641 -8.656 -18.516 1 94.69 237 HIS B O 1
ATOM 3904 N N . ALA B 1 238 ? 7.934 -8.703 -17.141 1 94.31 238 ALA B N 1
ATOM 3905 C CA . ALA B 1 238 ? 7.078 -7.902 -18.016 1 94.31 238 ALA B CA 1
ATOM 3906 C C . ALA B 1 238 ? 7.688 -6.527 -18.266 1 94.31 238 ALA B C 1
ATOM 3908 O O . ALA B 1 238 ? 7.664 -6.027 -19.406 1 94.31 238 ALA B O 1
ATOM 3909 N N . MET B 1 239 ? 8.18 -5.891 -17.234 1 97.38 239 MET B N 1
ATOM 3910 C CA . MET B 1 239 ? 8.805 -4.574 -17.344 1 97.38 239 MET B CA 1
ATOM 3911 C C . MET B 1 239 ? 10.008 -4.613 -18.266 1 97.38 239 MET B C 1
ATOM 3913 O O . MET B 1 239 ? 10.141 -3.775 -19.172 1 97.38 239 MET B O 1
ATOM 3917 N N . ILE B 1 240 ? 10.883 -5.562 -18.062 1 97.12 240 ILE B N 1
ATOM 3918 C CA . ILE B 1 240 ? 12.102 -5.695 -18.844 1 97.12 240 ILE B CA 1
ATOM 3919 C C . ILE B 1 240 ? 11.742 -5.914 -20.312 1 97.12 240 ILE B C 1
ATOM 3921 O O . ILE B 1 240 ? 12.297 -5.254 -21.203 1 97.12 240 ILE B O 1
ATOM 3925 N N . THR B 1 241 ? 10.836 -6.793 -20.516 1 96 241 THR B N 1
ATOM 3926 C CA . THR B 1 241 ? 10.414 -7.113 -21.875 1 96 241 THR B CA 1
ATOM 3927 C C . THR B 1 241 ? 9.805 -5.891 -22.547 1 96 241 THR B C 1
ATOM 3929 O O . THR B 1 241 ? 10.102 -5.605 -23.719 1 96 241 THR B O 1
ATOM 3932 N N . GLN B 1 242 ? 8.977 -5.188 -21.875 1 95.62 242 GLN B N 1
ATOM 3933 C CA . GLN B 1 242 ? 8.328 -4.008 -22.438 1 95.62 242 GLN B CA 1
ATOM 3934 C C . GLN B 1 242 ? 9.352 -2.959 -22.859 1 95.62 242 GLN B C 1
ATOM 3936 O O . GLN B 1 242 ? 9.219 -2.338 -23.922 1 95.62 242 GLN B O 1
ATOM 3941 N N . ILE B 1 243 ? 10.336 -2.738 -22.078 1 95.56 243 ILE B N 1
ATOM 3942 C CA . ILE B 1 243 ? 11.312 -1.679 -22.312 1 95.56 243 ILE B CA 1
ATOM 3943 C C . ILE B 1 243 ? 12.297 -2.111 -23.391 1 95.56 243 ILE B C 1
ATOM 3945 O O . ILE B 1 243 ? 12.711 -1.297 -24.219 1 95.56 243 ILE B O 1
ATOM 3949 N N . THR B 1 244 ? 12.641 -3.387 -23.406 1 94.31 244 THR B N 1
ATOM 3950 C CA . THR B 1 244 ? 13.703 -3.836 -24.297 1 94.31 244 THR B CA 1
ATOM 3951 C C . THR B 1 244 ? 13.133 -4.223 -25.656 1 94.31 244 THR B C 1
ATOM 3953 O O . THR B 1 244 ? 13.859 -4.25 -26.656 1 94.31 244 THR B O 1
ATOM 3956 N N . GLN B 1 245 ? 11.898 -4.547 -25.688 1 88.75 245 GLN B N 1
ATOM 3957 C CA . GLN B 1 245 ? 11.305 -4.953 -26.969 1 88.75 245 GLN B CA 1
ATOM 3958 C C . GLN B 1 245 ? 10.469 -3.826 -27.562 1 88.75 245 GLN B C 1
ATOM 3960 O O . GLN B 1 245 ? 10.016 -3.924 -28.703 1 88.75 245 GLN B O 1
ATOM 3965 N N . ALA B 1 246 ? 9.992 -2.748 -26.75 1 70.69 246 ALA B N 1
ATOM 3966 C CA . ALA B 1 246 ? 9.242 -1.61 -27.281 1 70.69 246 ALA B CA 1
ATOM 3967 C C . ALA B 1 246 ? 10.016 -0.905 -28.391 1 70.69 246 ALA B C 1
ATOM 3969 O O . ALA B 1 246 ? 9.477 -0.05 -29.094 1 70.69 246 ALA B O 1
ATOM 3970 N N . LYS B 1 247 ? 11.242 -1.347 -28.891 1 49.72 247 LYS B N 1
ATOM 3971 C CA . LYS B 1 247 ? 11.805 -0.676 -30.047 1 49.72 247 LYS B CA 1
ATOM 3972 C C . LYS B 1 247 ? 11.234 -1.245 -31.344 1 49.72 247 LYS B C 1
ATOM 3974 O O . LYS B 1 247 ? 10.906 -2.432 -31.422 1 49.72 247 LYS B O 1
#